Protein AF-A0A0L7QML8-F1 (afdb_monomer_lite)

Sequence (479 aa):
MQCLLLILCIVRMIVTSKIADDEQVKGLVRDWAPLVWLAPGELFLPLGVPEFLDNMHSNDDYLSTRVDVEVLLGNRSSFLYGRKPAGTVPVYAVIKNCAFSDASTDAINFKNIRDGRKSQRKGDETVIGSKNAVQIDDLASSSMILTNDLPGKIRNGDIKQSVEKPGDFEKKKKKGNRSRKLHFHVTYWMFYPFSEGKAVCVLDLGFFGSWPIPTVGGMCFGMLKEYGNHVGDWEHMSLYFKDANYPSAMYVSAHDAGAFYRYDMRSGTFIYESQETRNGIFQKPIFPERVFTAGGSHPILFSARGSHGLWTAPGKHKFVRLPRLYDESGFGTAWPTWKKMELLLKEDNNILPSWMTFRGKWGNPKSNCHPLARLGFNICEFVDGPTEVVENAKKGNFAQDDEKLGCFVSCMLKKIGIMNQDGSVNEEVTRAKAPSDIPKDQVETIINKCKTATGANDCKKAANIASCFMKNKTFSVLE

InterPro domains:
  IPR006170 Pheromone/general odorant binding protein [PF01395] (386-472)
  IPR006170 Pheromone/general odorant binding protein [SM00708] (376-473)
  IPR036728 Pheromone/general odorant binding protein superfamily [G3DSA:1.10.238.20] (383-478)
  IPR036728 Pheromone/general odorant binding protein superfamily [SSF47565] (386-473)

Structure (mmCIF, N/CA/C/O backbone):
data_AF-A0A0L7QML8-F1
#
_entry.id   AF-A0A0L7QML8-F1
#
loop_
_atom_site.group_PDB
_atom_site.id
_atom_site.type_symbol
_atom_site.label_atom_id
_atom_site.label_alt_id
_atom_site.label_comp_id
_atom_site.label_asym_id
_atom_site.label_entity_id
_atom_site.label_seq_id
_atom_site.pdbx_PDB_ins_code
_atom_site.Cartn_x
_atom_site.Cartn_y
_atom_site.Cartn_z
_atom_site.occupancy
_atom_site.B_iso_or_equiv
_atom_site.auth_seq_id
_atom_site.auth_comp_id
_atom_site.auth_asym_id
_atom_site.auth_atom_id
_atom_site.pdbx_PDB_model_num
ATOM 1 N N . MET A 1 1 ? -2.700 13.069 55.117 1.00 64.31 1 MET A N 1
ATOM 2 C CA . MET A 1 1 ? -2.413 11.736 54.527 1.00 64.31 1 MET A CA 1
ATOM 3 C C . MET A 1 1 ? -3.551 11.197 53.656 1.00 64.31 1 MET A C 1
ATOM 5 O O . MET A 1 1 ? -3.295 10.987 52.480 1.00 64.31 1 MET A O 1
ATOM 9 N N . GLN A 1 2 ? -4.782 10.998 54.156 1.00 71.31 2 GLN A N 1
ATOM 10 C CA . GLN A 1 2 ? -5.867 10.328 53.398 1.00 71.31 2 GLN A CA 1
ATOM 11 C C . GLN A 1 2 ? -6.122 10.855 51.972 1.00 71.31 2 GLN A C 1
ATOM 13 O O . GLN A 1 2 ? -6.264 10.042 51.066 1.00 71.31 2 GLN A O 1
ATOM 18 N N . CYS A 1 3 ? -6.116 12.173 51.734 1.00 70.88 3 CYS A N 1
ATOM 19 C CA . CYS A 1 3 ? -6.328 12.711 50.381 1.00 70.88 3 CYS A CA 1
ATOM 20 C C . CYS A 1 3 ? -5.230 12.272 49.384 1.00 70.88 3 CYS A C 1
ATOM 22 O O . CYS A 1 3 ? -5.531 11.885 48.259 1.00 70.88 3 CYS A O 1
ATOM 24 N N . LEU A 1 4 ? -3.965 12.215 49.825 1.00 76.50 4 LEU A N 1
ATOM 25 C CA . LEU A 1 4 ? -2.838 11.737 49.011 1.00 76.50 4 LEU A CA 1
ATOM 26 C C . LEU A 1 4 ? -2.981 10.245 48.663 1.00 76.50 4 LEU A C 1
ATOM 28 O O . LEU A 1 4 ? -2.734 9.851 47.527 1.00 76.50 4 LEU A O 1
ATOM 32 N N . LEU A 1 5 ? -3.433 9.427 49.621 1.00 78.50 5 LEU A N 1
ATOM 33 C CA . LEU A 1 5 ? -3.745 8.010 49.393 1.00 78.50 5 LEU A CA 1
ATOM 34 C C . LEU A 1 5 ? -4.902 7.839 48.397 1.00 78.50 5 LEU A C 1
ATOM 36 O O . LEU A 1 5 ? -4.826 6.980 47.523 1.00 78.50 5 LEU A O 1
ATOM 40 N N . LEU A 1 6 ? -5.940 8.677 48.484 1.00 80.81 6 LEU A N 1
ATOM 41 C CA . LEU A 1 6 ? -7.068 8.650 47.551 1.00 80.81 6 LEU A CA 1
ATOM 42 C C . LEU A 1 6 ? -6.619 8.982 46.118 1.00 80.81 6 LEU A C 1
ATOM 44 O O . LEU A 1 6 ? -6.952 8.251 45.188 1.00 80.81 6 LEU A O 1
ATOM 48 N N . ILE A 1 7 ? -5.808 10.034 45.954 1.00 82.12 7 ILE A N 1
ATOM 49 C CA . ILE A 1 7 ? -5.224 10.436 44.665 1.00 82.12 7 ILE A CA 1
ATOM 50 C C . ILE A 1 7 ? -4.336 9.317 44.103 1.00 82.12 7 ILE A C 1
ATOM 52 O O . ILE A 1 7 ? -4.498 8.942 42.944 1.00 82.12 7 ILE A O 1
ATOM 56 N N . LEU A 1 8 ? -3.457 8.720 44.918 1.00 79.31 8 LEU A N 1
ATOM 57 C CA . LEU A 1 8 ? -2.614 7.589 44.507 1.00 79.31 8 LEU A CA 1
ATOM 58 C C . LEU A 1 8 ? -3.437 6.378 44.042 1.00 79.31 8 LEU A C 1
ATOM 60 O O . LEU A 1 8 ? -3.076 5.742 43.051 1.00 79.31 8 LEU A O 1
ATOM 64 N N . CYS A 1 9 ? -4.551 6.069 44.710 1.00 79.38 9 CYS A N 1
ATOM 65 C CA . CYS A 1 9 ? -5.467 5.011 44.283 1.00 79.38 9 CYS A CA 1
ATOM 66 C C . CYS A 1 9 ? -6.168 5.349 42.958 1.00 79.38 9 CYS A C 1
ATOM 68 O O . CYS A 1 9 ? -6.209 4.500 42.070 1.00 79.38 9 CYS A O 1
ATOM 70 N N . ILE A 1 10 ? -6.665 6.579 42.787 1.00 79.69 10 ILE A N 1
ATOM 71 C CA . ILE A 1 10 ? -7.320 7.029 41.546 1.00 79.69 10 ILE A CA 1
ATOM 72 C C . ILE A 1 10 ? -6.335 6.993 40.369 1.00 79.69 10 ILE A C 1
ATOM 74 O O . ILE A 1 10 ? -6.649 6.412 39.331 1.00 79.69 10 ILE A O 1
ATOM 78 N N . VAL A 1 11 ? -5.121 7.526 40.542 1.00 76.88 11 VAL A N 1
ATOM 79 C CA . VAL A 1 11 ? -4.059 7.489 39.522 1.00 76.88 11 VAL A CA 1
ATOM 80 C C . VAL A 1 11 ? -3.695 6.047 39.170 1.00 76.88 11 VAL A C 1
ATOM 82 O O . VAL A 1 11 ? -3.644 5.715 37.987 1.00 76.88 11 VAL A O 1
ATOM 85 N N . ARG A 1 12 ? -3.521 5.158 40.161 1.00 75.00 12 ARG A N 1
ATOM 86 C CA . ARG A 1 12 ? -3.285 3.727 39.905 1.00 75.00 12 ARG A CA 1
ATOM 87 C C . ARG A 1 12 ? -4.417 3.094 39.097 1.00 75.00 12 ARG A C 1
ATOM 89 O O . ARG A 1 12 ? -4.122 2.416 38.119 1.00 75.00 12 ARG A O 1
ATOM 96 N N . MET A 1 13 ? -5.682 3.345 39.446 1.00 69.31 13 MET A N 1
ATOM 97 C CA . MET A 1 13 ? -6.819 2.800 38.695 1.00 69.31 13 MET A CA 1
ATOM 98 C C . MET A 1 13 ? -6.857 3.309 37.248 1.00 69.31 13 MET A C 1
ATOM 100 O O . MET A 1 13 ? -6.997 2.495 36.334 1.00 69.31 13 MET A O 1
ATOM 104 N N . ILE A 1 14 ? -6.652 4.612 37.023 1.00 71.62 14 ILE A N 1
ATOM 105 C CA . ILE A 1 14 ? -6.600 5.212 35.678 1.00 71.62 14 ILE A CA 1
ATOM 106 C C . ILE A 1 14 ? -5.466 4.590 34.850 1.00 71.62 14 ILE A C 1
ATOM 108 O O . ILE A 1 14 ? -5.710 4.144 33.728 1.00 71.62 14 ILE A O 1
ATOM 112 N N . VAL A 1 15 ? -4.260 4.475 35.417 1.00 70.25 15 VAL A N 1
ATOM 113 C CA . VAL A 1 15 ? -3.106 3.845 34.754 1.00 70.25 15 VAL A CA 1
ATOM 114 C C . VAL A 1 15 ? -3.398 2.381 34.415 1.00 70.25 15 VAL A C 1
ATOM 116 O O . VAL A 1 15 ? -3.215 1.984 33.267 1.00 70.25 15 VAL A O 1
ATOM 119 N N . THR A 1 16 ? -3.936 1.588 35.350 1.00 70.88 16 THR A N 1
ATOM 120 C CA . THR A 1 16 ? -4.292 0.184 35.066 1.00 70.88 16 THR A CA 1
ATOM 121 C C . THR A 1 16 ? -5.395 0.042 34.018 1.00 70.88 16 THR A C 1
ATOM 123 O O . THR A 1 16 ? -5.320 -0.872 33.203 1.00 70.88 16 THR A O 1
ATOM 126 N N . SER A 1 17 ? -6.382 0.950 33.977 1.00 71.62 17 SER A N 1
ATOM 127 C CA . SER A 1 17 ? -7.402 0.928 32.919 1.00 71.62 17 SER A CA 1
ATOM 128 C C . SER A 1 17 ? -6.822 1.271 31.551 1.00 71.62 17 SER A C 1
ATOM 130 O O . SER A 1 17 ? -7.143 0.582 30.591 1.00 71.62 17 SER A O 1
ATOM 132 N N . LYS A 1 18 ? -5.911 2.252 31.458 1.00 71.31 18 LYS A N 1
ATOM 133 C CA . LYS A 1 18 ? -5.283 2.594 30.177 1.00 71.31 18 LYS A CA 1
ATOM 134 C C . LYS A 1 18 ? -4.410 1.448 29.660 1.00 71.31 18 LYS A C 1
ATOM 136 O O . LYS A 1 18 ? -4.504 1.109 28.492 1.00 71.31 18 LYS A O 1
ATOM 141 N N . ILE A 1 19 ? -3.627 0.805 30.530 1.00 74.00 19 ILE A N 1
ATOM 142 C CA . ILE A 1 19 ? -2.815 -0.368 30.160 1.00 74.00 19 ILE A CA 1
ATOM 143 C C . ILE A 1 19 ? -3.706 -1.514 29.645 1.00 74.00 19 ILE A C 1
ATOM 145 O O . ILE A 1 19 ? -3.361 -2.154 28.656 1.00 74.00 19 ILE A O 1
ATOM 149 N N . ALA A 1 20 ? -4.864 -1.751 30.272 1.00 75.00 20 ALA A N 1
ATOM 150 C CA . ALA A 1 20 ? -5.817 -2.762 29.813 1.00 75.00 20 ALA A CA 1
ATOM 151 C C . ALA A 1 20 ? -6.469 -2.400 28.462 1.00 75.00 20 ALA A C 1
ATOM 153 O O . ALA A 1 20 ? -6.547 -3.262 27.586 1.00 75.00 20 ALA A O 1
ATOM 154 N N . ASP A 1 21 ? -6.884 -1.140 28.275 1.00 78.19 21 ASP A N 1
ATOM 155 C CA . ASP A 1 21 ? -7.399 -0.629 26.996 1.00 78.19 21 ASP A CA 1
ATOM 156 C C . ASP A 1 21 ? -6.328 -0.776 25.884 1.00 78.19 21 ASP A C 1
ATOM 158 O O . ASP A 1 21 ? -6.616 -1.296 24.805 1.00 78.19 21 ASP A O 1
ATOM 162 N N . ASP A 1 22 ? -5.078 -0.379 26.162 1.00 81.31 22 ASP A N 1
ATOM 163 C CA . ASP A 1 22 ? -3.948 -0.422 25.224 1.00 81.31 22 ASP A CA 1
ATOM 164 C C . ASP A 1 22 ? -3.598 -1.869 24.812 1.00 81.31 22 ASP A C 1
ATOM 166 O O . ASP A 1 22 ? -3.401 -2.134 23.625 1.00 81.31 22 ASP A O 1
ATOM 170 N N . GLU A 1 23 ? -3.546 -2.832 25.744 1.00 86.25 23 GLU A N 1
ATOM 171 C CA . GLU A 1 23 ? -3.322 -4.247 25.394 1.00 86.25 23 GLU A CA 1
ATOM 172 C C . GLU A 1 23 ? -4.511 -4.869 24.644 1.00 86.25 23 GLU A C 1
ATOM 174 O O . GLU A 1 23 ? -4.294 -5.654 23.719 1.00 86.25 23 GLU A O 1
ATOM 179 N N . GLN A 1 24 ? -5.759 -4.482 24.947 1.00 89.25 24 GLN A N 1
ATOM 180 C CA . GLN A 1 24 ? -6.920 -4.933 24.168 1.00 89.25 24 GLN A CA 1
ATOM 181 C C . GLN A 1 24 ? -6.848 -4.429 22.716 1.00 89.25 24 GLN A C 1
ATOM 183 O O . GLN A 1 24 ? -7.099 -5.201 21.790 1.00 89.25 24 GLN A O 1
ATOM 188 N N . VAL A 1 25 ? -6.436 -3.175 22.488 1.00 89.88 25 VAL A N 1
ATOM 189 C CA . VAL A 1 25 ? -6.202 -2.637 21.134 1.00 89.88 25 VAL A CA 1
ATOM 190 C C . VAL A 1 25 ? -5.073 -3.395 20.422 1.00 89.88 25 VAL A C 1
ATOM 192 O O . VAL A 1 25 ? -5.244 -3.802 19.273 1.00 89.88 25 VAL A O 1
ATOM 195 N N . LYS A 1 26 ? -3.944 -3.664 21.096 1.00 91.69 26 LYS A N 1
ATOM 196 C CA . LYS A 1 26 ? -2.826 -4.453 20.532 1.00 91.69 26 LYS A CA 1
ATOM 197 C C . LYS A 1 26 ? -3.194 -5.916 20.244 1.00 91.69 26 LYS A C 1
ATOM 199 O O . LYS A 1 26 ? -2.552 -6.533 19.394 1.00 91.69 26 LYS A O 1
ATOM 204 N N . GLY A 1 27 ? -4.174 -6.479 20.952 1.00 93.75 27 GLY A N 1
ATOM 205 C CA . GLY A 1 27 ? -4.780 -7.777 20.641 1.00 93.75 27 GLY A CA 1
ATOM 206 C C . GLY A 1 27 ? -5.569 -7.705 19.336 1.00 93.75 27 GLY A C 1
ATOM 207 O O . GLY A 1 27 ? -5.174 -8.312 18.344 1.00 93.75 27 GLY A O 1
ATOM 208 N N . LEU A 1 28 ? -6.588 -6.839 19.293 1.00 95.00 28 LEU A N 1
ATOM 209 C CA . LEU A 1 28 ? -7.460 -6.655 18.124 1.00 95.00 28 LEU A CA 1
ATOM 210 C C . LEU A 1 28 ? -6.689 -6.342 16.830 1.00 95.00 28 LEU A C 1
ATOM 212 O O . LEU A 1 28 ? -7.063 -6.824 15.766 1.00 95.00 28 LEU A O 1
ATOM 216 N N . VAL A 1 29 ? -5.597 -5.577 16.908 1.00 95.44 29 VAL A N 1
ATOM 217 C CA . VAL A 1 29 ? -4.724 -5.265 15.758 1.00 95.44 29 VAL A CA 1
ATOM 218 C C . VAL A 1 29 ? -3.959 -6.489 15.228 1.00 95.44 29 VAL A C 1
ATOM 220 O O . VAL A 1 29 ? -3.653 -6.555 14.041 1.00 95.44 29 VAL A O 1
ATOM 223 N N . ARG A 1 30 ? -3.662 -7.489 16.064 1.00 96.06 30 ARG A N 1
ATOM 224 C CA . ARG A 1 30 ? -3.067 -8.756 15.603 1.00 96.06 30 ARG A CA 1
ATOM 225 C C . ARG A 1 30 ? -4.140 -9.721 15.103 1.00 96.06 30 ARG A C 1
ATOM 227 O O . ARG A 1 30 ? -3.972 -10.309 14.037 1.00 96.06 30 ARG A O 1
ATOM 234 N N . ASP A 1 31 ? -5.250 -9.822 15.828 1.00 96.25 31 ASP A N 1
ATOM 235 C CA . ASP A 1 31 ? -6.363 -10.729 15.517 1.00 96.25 31 ASP A CA 1
ATOM 236 C C . ASP A 1 31 ? -7.053 -10.382 14.185 1.00 96.25 31 ASP A C 1
ATOM 238 O O . ASP A 1 31 ? -7.545 -11.272 13.496 1.00 96.25 31 ASP A O 1
ATOM 242 N N . TRP A 1 32 ? -7.053 -9.101 13.796 1.00 97.56 32 TRP A N 1
ATOM 243 C CA . TRP A 1 32 ? -7.644 -8.596 12.547 1.00 97.56 32 TRP A CA 1
ATOM 244 C C . TRP A 1 32 ? -6.620 -8.196 11.475 1.00 97.56 32 TRP A C 1
ATOM 246 O O . TRP A 1 32 ? -6.965 -7.539 10.490 1.00 97.56 32 TRP A O 1
ATOM 256 N N . ALA A 1 33 ? -5.354 -8.578 11.639 1.00 97.88 33 ALA A N 1
ATOM 257 C CA . ALA A 1 33 ? -4.325 -8.336 10.634 1.00 97.88 33 ALA A CA 1
ATOM 258 C C . ALA A 1 33 ? -4.656 -9.068 9.313 1.00 97.88 33 ALA A C 1
ATOM 260 O O . ALA A 1 33 ? -5.104 -10.217 9.369 1.00 97.88 33 ALA A O 1
ATOM 261 N N . PRO A 1 34 ? -4.431 -8.477 8.126 1.00 98.00 34 PRO A N 1
ATOM 262 C CA . PRO A 1 34 ? -4.781 -9.112 6.855 1.00 98.00 34 PRO A CA 1
ATOM 263 C C . PRO A 1 34 ? -3.951 -10.368 6.554 1.00 98.00 34 PRO A C 1
ATOM 265 O O . PRO A 1 34 ? -2.773 -10.466 6.906 1.00 98.00 34 PRO A O 1
ATOM 268 N N . LEU A 1 35 ? -4.552 -11.317 5.834 1.00 98.31 35 LEU A N 1
ATOM 269 C CA . LEU A 1 35 ? -3.831 -12.367 5.119 1.00 98.31 35 LEU A CA 1
ATOM 270 C C . LEU A 1 35 ? -3.620 -11.891 3.682 1.00 98.31 35 LEU A C 1
ATOM 272 O O . LEU A 1 35 ? -4.560 -11.892 2.889 1.00 98.31 35 LEU A O 1
ATOM 276 N N . VAL A 1 36 ? -2.394 -11.495 3.343 1.00 98.31 36 VAL A N 1
ATOM 277 C CA . VAL A 1 36 ? -2.052 -11.094 1.973 1.00 98.31 36 VAL A CA 1
ATOM 278 C C . VAL A 1 36 ? -1.530 -12.311 1.215 1.00 98.31 36 VAL A C 1
ATOM 280 O O . VAL A 1 36 ? -0.658 -13.023 1.706 1.00 98.31 36 VAL A O 1
ATOM 283 N N . TRP A 1 37 ? -2.032 -12.549 0.010 1.00 98.44 37 TRP A N 1
ATOM 284 C CA . TRP A 1 37 ? -1.422 -13.458 -0.955 1.00 98.44 37 TRP A CA 1
ATOM 285 C C . TRP A 1 37 ? -0.615 -12.649 -1.964 1.00 98.44 37 TRP A C 1
ATOM 287 O O . TRP A 1 37 ? -1.164 -11.788 -2.647 1.00 98.44 37 TRP A O 1
ATOM 297 N N . LEU A 1 38 ? 0.681 -12.928 -2.067 1.00 98.12 38 LEU A N 1
ATOM 298 C CA . LEU A 1 38 ? 1.501 -12.461 -3.184 1.00 98.12 38 LEU A CA 1
ATOM 299 C C . LEU A 1 38 ? 1.171 -13.306 -4.419 1.00 98.12 38 LEU A C 1
ATOM 301 O O . LEU A 1 38 ? 0.933 -14.511 -4.284 1.00 98.12 38 LEU A O 1
ATOM 305 N N . ALA A 1 39 ? 1.165 -12.698 -5.604 1.00 97.38 39 ALA A N 1
ATOM 306 C CA . ALA A 1 39 ? 0.755 -13.363 -6.836 1.00 97.38 39 ALA A CA 1
ATOM 307 C C . ALA A 1 39 ? 1.573 -14.643 -7.156 1.00 97.38 39 ALA A C 1
ATOM 309 O O . ALA A 1 39 ? 2.744 -14.764 -6.777 1.00 97.38 39 ALA A O 1
ATOM 310 N N . PRO A 1 40 ? 0.993 -15.624 -7.878 1.00 97.06 40 PRO A N 1
ATOM 311 C CA . PRO A 1 40 ? 1.739 -16.779 -8.369 1.00 97.06 40 PRO A CA 1
ATOM 312 C C . PRO A 1 40 ? 2.882 -16.342 -9.295 1.00 97.06 40 PRO A C 1
ATOM 314 O O . PRO A 1 40 ? 2.654 -15.657 -10.293 1.00 97.06 40 PRO A O 1
ATOM 317 N N . GLY A 1 41 ? 4.107 -16.754 -8.961 1.00 94.94 41 GLY A N 1
ATOM 318 C CA . GLY A 1 41 ? 5.312 -16.370 -9.700 1.00 94.94 41 GLY A CA 1
ATOM 319 C C . GLY A 1 41 ? 5.854 -14.973 -9.379 1.00 94.94 41 GLY A C 1
ATOM 320 O O . GLY A 1 41 ? 6.692 -14.494 -10.136 1.00 94.94 41 GLY A O 1
ATOM 321 N N . GLU A 1 42 ? 5.406 -14.327 -8.295 1.00 96.19 42 GLU A N 1
ATOM 322 C CA . GLU A 1 42 ? 5.991 -13.062 -7.832 1.00 96.19 42 GLU A CA 1
ATOM 323 C C . GLU A 1 42 ? 7.504 -13.188 -7.584 1.00 96.19 42 GLU A C 1
ATOM 325 O O . GLU A 1 42 ? 7.959 -14.153 -6.961 1.00 96.19 42 GLU A O 1
ATOM 330 N N . LEU A 1 43 ? 8.269 -12.207 -8.073 1.00 95.75 43 LEU A N 1
ATOM 331 C CA . LEU A 1 43 ? 9.729 -12.163 -7.969 1.00 95.75 43 LEU A CA 1
ATOM 332 C C . LEU A 1 43 ? 10.197 -11.170 -6.904 1.00 95.75 43 LEU A C 1
ATOM 334 O O . LEU A 1 43 ? 11.140 -11.470 -6.173 1.00 95.75 43 LEU A O 1
ATOM 338 N N . PHE A 1 44 ? 9.547 -10.013 -6.811 1.00 97.00 44 PHE A N 1
ATOM 339 C CA . PHE A 1 44 ? 9.913 -8.911 -5.934 1.00 97.00 44 PHE A CA 1
ATOM 340 C C . PHE A 1 44 ? 9.101 -9.024 -4.646 1.00 97.00 44 PHE A C 1
ATOM 342 O O . PHE A 1 44 ? 7.977 -8.546 -4.514 1.00 97.00 44 PHE A O 1
ATOM 349 N N . LEU A 1 45 ? 9.649 -9.773 -3.694 1.00 97.75 45 LEU A N 1
ATOM 350 C CA . LEU A 1 45 ? 8.993 -10.043 -2.420 1.00 97.75 45 LEU A CA 1
ATOM 351 C C . LEU A 1 45 ? 9.130 -8.820 -1.485 1.00 97.75 45 LEU A C 1
ATOM 353 O O . LEU A 1 45 ? 10.024 -7.996 -1.675 1.00 97.75 45 LEU A O 1
ATOM 357 N N . PRO A 1 46 ? 8.281 -8.672 -0.455 1.00 97.88 46 PRO A N 1
ATOM 358 C CA . PRO A 1 46 ? 8.384 -7.552 0.479 1.00 97.88 46 PRO A CA 1
ATOM 359 C C . PRO A 1 46 ? 9.632 -7.655 1.376 1.00 97.88 46 PRO A C 1
ATOM 361 O O . PRO A 1 46 ? 10.289 -8.702 1.459 1.00 97.88 46 PRO A O 1
ATOM 364 N N . LEU A 1 47 ? 9.952 -6.567 2.083 1.00 96.62 47 LEU A N 1
ATOM 365 C CA . LEU A 1 47 ? 11.124 -6.463 2.964 1.00 96.62 47 LEU A CA 1
ATOM 366 C C . LEU A 1 47 ? 10.839 -5.598 4.199 1.00 96.62 47 LEU A C 1
ATOM 368 O O . LEU A 1 47 ? 9.897 -4.811 4.222 1.00 96.62 47 LEU A O 1
ATOM 372 N N . GLY A 1 48 ? 11.668 -5.730 5.238 1.00 91.81 48 GLY A N 1
ATOM 373 C CA . GLY A 1 48 ? 11.682 -4.760 6.331 1.00 91.81 48 GLY A CA 1
ATOM 374 C C . GLY A 1 48 ? 12.339 -3.452 5.887 1.00 91.81 48 GLY A C 1
ATOM 375 O O . GLY A 1 48 ? 13.414 -3.468 5.290 1.00 91.81 48 GLY A O 1
ATOM 376 N N . VAL A 1 49 ? 11.732 -2.315 6.225 1.00 88.75 49 VAL A N 1
ATOM 377 C CA . VAL A 1 49 ? 12.259 -0.986 5.878 1.00 88.75 49 VAL A CA 1
ATOM 378 C C . VAL A 1 49 ? 13.681 -0.735 6.408 1.00 88.75 49 VAL A C 1
ATOM 380 O O . VAL A 1 49 ? 14.462 -0.160 5.659 1.00 88.75 49 VAL A O 1
ATOM 383 N N . PRO A 1 50 ? 14.090 -1.174 7.619 1.00 87.12 50 PRO A N 1
ATOM 384 C CA . PRO A 1 50 ? 15.484 -1.032 8.050 1.00 87.12 50 PRO A CA 1
ATOM 385 C C . PRO A 1 50 ? 16.487 -1.729 7.110 1.00 87.12 50 PRO A C 1
ATOM 387 O O . PRO A 1 50 ? 17.422 -1.087 6.647 1.00 87.12 50 PRO A O 1
ATOM 390 N N . GLU A 1 51 ? 16.228 -2.991 6.739 1.00 91.19 51 GLU A N 1
ATOM 391 C CA . GLU A 1 51 ? 17.078 -3.786 5.829 1.00 91.19 51 GLU A CA 1
ATOM 392 C C . GLU A 1 51 ? 17.132 -3.180 4.412 1.00 91.19 51 GLU A C 1
ATOM 394 O O . GLU A 1 51 ? 18.153 -3.254 3.728 1.00 91.19 51 GLU A O 1
ATOM 399 N N . PHE A 1 52 ? 16.052 -2.525 3.977 1.00 92.12 52 PHE A N 1
ATOM 400 C CA . PHE A 1 52 ? 16.053 -1.693 2.774 1.00 92.12 52 PHE A CA 1
ATOM 401 C C . PHE A 1 52 ? 16.954 -0.461 2.944 1.00 92.12 52 PHE A C 1
ATOM 403 O O . PHE A 1 52 ? 17.872 -0.274 2.151 1.00 92.12 52 PHE A O 1
ATOM 410 N N . LEU A 1 53 ? 16.740 0.350 3.987 1.00 86.38 53 LEU A N 1
ATOM 411 C CA . LEU A 1 53 ? 17.442 1.622 4.208 1.00 86.38 53 LEU A CA 1
ATOM 412 C C . LEU A 1 53 ? 18.958 1.473 4.387 1.00 86.38 53 LEU A C 1
ATOM 414 O O . LEU A 1 53 ? 19.693 2.369 3.972 1.00 86.38 53 LEU A O 1
ATOM 418 N N . ASP A 1 54 ? 19.440 0.345 4.915 1.00 89.06 54 ASP A N 1
ATOM 419 C CA . ASP A 1 54 ? 20.873 0.023 4.948 1.00 89.06 54 ASP A CA 1
ATOM 420 C C . ASP A 1 54 ? 21.510 0.107 3.544 1.00 89.06 54 ASP A C 1
ATOM 422 O O . ASP A 1 54 ? 22.642 0.574 3.390 1.00 89.06 54 ASP A O 1
ATOM 426 N N . ASN A 1 55 ? 20.756 -0.252 2.499 1.00 90.69 55 ASN A N 1
ATOM 427 C CA . ASN A 1 55 ? 21.170 -0.239 1.094 1.00 90.69 55 ASN A CA 1
ATOM 428 C C . ASN A 1 55 ? 20.895 1.095 0.363 1.00 90.69 55 ASN A C 1
ATOM 430 O O . ASN A 1 55 ? 21.247 1.228 -0.814 1.00 90.69 55 ASN A O 1
ATOM 434 N N . MET A 1 56 ? 20.312 2.092 1.039 1.00 86.62 56 MET A N 1
ATOM 435 C CA . MET A 1 56 ? 19.942 3.392 0.460 1.00 86.62 56 MET A CA 1
ATOM 436 C C . MET A 1 56 ? 20.859 4.523 0.940 1.00 86.62 56 MET A C 1
ATOM 438 O O . MET A 1 56 ? 21.501 4.438 1.986 1.00 86.62 56 MET A O 1
ATOM 442 N N . HIS A 1 57 ? 20.896 5.623 0.193 1.00 81.50 57 HIS A N 1
ATOM 443 C CA . HIS A 1 57 ? 21.498 6.886 0.608 1.00 81.50 57 HIS A CA 1
ATOM 444 C C . HIS A 1 57 ? 20.555 8.054 0.290 1.00 81.50 57 HIS A C 1
ATOM 446 O O . HIS A 1 57 ? 19.739 7.974 -0.625 1.00 81.50 57 HIS A O 1
ATOM 452 N N . SER A 1 58 ? 20.649 9.134 1.067 1.00 75.12 58 SER A N 1
ATOM 45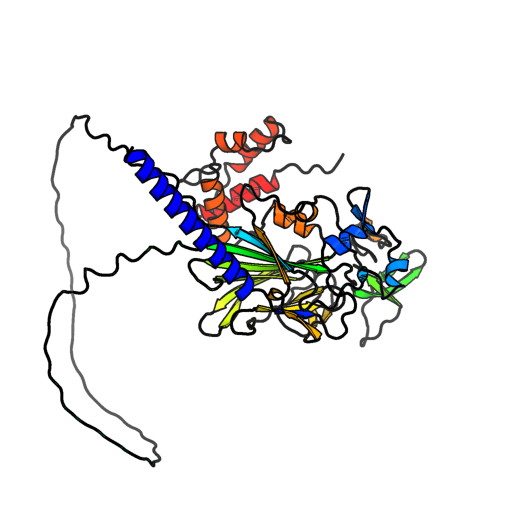3 C CA . SER A 1 58 ? 19.870 10.351 0.827 1.00 75.12 58 SER A CA 1
ATOM 454 C C . SER A 1 58 ? 20.647 11.276 -0.107 1.00 75.12 58 SER A C 1
ATOM 456 O O . SER A 1 58 ? 21.779 11.630 0.220 1.00 75.12 58 SER A O 1
ATOM 458 N N . ASN A 1 59 ? 20.047 11.684 -1.224 1.00 68.44 59 ASN A N 1
ATOM 459 C CA . ASN A 1 59 ? 20.599 12.686 -2.139 1.00 68.44 59 ASN A CA 1
ATOM 460 C C . ASN A 1 59 ? 19.468 13.434 -2.867 1.00 68.44 59 ASN A C 1
ATOM 462 O O . ASN A 1 59 ? 18.520 12.792 -3.307 1.00 68.44 59 ASN A O 1
ATOM 466 N N . ASP A 1 60 ? 19.564 14.761 -2.999 1.00 63.69 60 ASP A N 1
ATOM 467 C CA . ASP A 1 60 ? 18.611 15.617 -3.738 1.00 63.69 60 ASP A CA 1
ATOM 468 C C . ASP A 1 60 ? 17.115 15.353 -3.427 1.00 63.69 60 ASP A C 1
ATOM 470 O O . ASP A 1 60 ? 16.285 15.228 -4.325 1.00 63.69 60 ASP A O 1
ATOM 474 N N . ASP A 1 61 ? 16.773 15.229 -2.138 1.00 75.38 61 ASP A N 1
ATOM 475 C CA . ASP A 1 61 ? 15.460 14.808 -1.599 1.00 75.38 61 ASP A CA 1
ATOM 476 C C . ASP A 1 61 ? 14.995 13.369 -1.934 1.00 75.38 61 ASP A C 1
ATOM 478 O O . ASP A 1 61 ? 13.911 12.966 -1.505 1.00 75.38 61 ASP A O 1
ATOM 482 N N . TYR A 1 62 ? 15.798 12.543 -2.609 1.00 75.75 62 TYR A N 1
ATOM 483 C CA . TYR A 1 62 ? 15.528 11.117 -2.847 1.00 75.75 62 TYR A CA 1
ATOM 484 C C . TYR A 1 62 ? 16.249 10.204 -1.847 1.00 75.75 62 TYR A C 1
ATOM 486 O O . TYR A 1 62 ? 17.393 10.453 -1.460 1.00 75.75 62 TYR A O 1
ATOM 494 N N . LEU A 1 63 ? 15.621 9.076 -1.507 1.00 81.38 63 LEU A N 1
ATOM 495 C CA . LEU A 1 63 ? 16.298 7.896 -0.960 1.00 81.38 63 LEU A CA 1
ATOM 496 C C . LEU A 1 63 ? 16.697 6.973 -2.118 1.00 81.38 63 LEU A C 1
ATOM 498 O O . LEU A 1 63 ? 15.951 6.057 -2.459 1.00 81.38 63 LEU A O 1
ATOM 502 N N . SER A 1 64 ? 17.864 7.222 -2.714 1.00 86.44 64 SER A N 1
ATOM 503 C CA . SER A 1 64 ? 18.384 6.469 -3.867 1.00 86.44 64 SER A CA 1
ATOM 504 C C . SER A 1 64 ? 19.210 5.248 -3.445 1.00 86.44 64 SER A C 1
ATOM 506 O O . SER A 1 64 ? 19.840 5.231 -2.384 1.00 86.44 64 SER A O 1
ATOM 508 N N . THR A 1 65 ? 19.240 4.205 -4.272 1.00 91.50 65 THR A N 1
ATOM 509 C CA . THR A 1 65 ? 20.063 3.007 -4.039 1.00 91.50 65 THR A CA 1
ATOM 510 C C . THR A 1 65 ? 21.558 3.351 -3.983 1.00 91.50 65 THR A C 1
ATOM 512 O O . THR A 1 65 ? 22.041 4.191 -4.736 1.00 91.50 65 THR A O 1
ATOM 515 N N . ARG A 1 66 ? 22.333 2.712 -3.092 1.00 92.00 66 ARG A N 1
ATOM 516 C CA . ARG A 1 66 ? 23.810 2.870 -3.044 1.00 92.00 66 ARG A CA 1
ATOM 517 C C . ARG A 1 66 ? 24.539 2.254 -4.245 1.00 92.00 66 ARG A C 1
ATOM 519 O O . ARG A 1 66 ? 25.710 2.543 -4.464 1.00 92.00 66 ARG A O 1
ATOM 526 N N . VAL A 1 67 ? 23.863 1.361 -4.961 1.00 94.31 67 VAL A N 1
ATOM 527 C CA . VAL A 1 67 ? 24.340 0.660 -6.156 1.00 94.31 67 VAL A CA 1
ATOM 528 C C . VAL A 1 67 ? 23.325 0.909 -7.264 1.00 94.31 67 VAL A C 1
ATOM 530 O O . VAL A 1 67 ? 22.133 1.028 -6.987 1.00 94.31 67 VAL A O 1
ATOM 533 N N . ASP A 1 68 ? 23.803 0.990 -8.497 1.00 93.12 68 ASP A N 1
ATOM 534 C CA . ASP A 1 68 ? 22.996 1.075 -9.713 1.00 93.12 68 ASP A CA 1
ATOM 535 C C . ASP A 1 68 ? 21.843 0.041 -9.744 1.00 93.12 68 ASP A C 1
ATOM 537 O O . ASP A 1 68 ? 22.004 -1.100 -9.297 1.00 93.12 68 ASP A O 1
ATOM 541 N N . VAL A 1 69 ? 20.655 0.451 -10.208 1.00 92.88 69 VAL A N 1
ATOM 542 C CA . VAL A 1 69 ? 19.428 -0.360 -10.081 1.00 92.88 69 VAL A CA 1
ATOM 543 C C . VAL A 1 69 ? 19.468 -1.544 -11.040 1.00 92.88 69 VAL A C 1
ATOM 545 O O . VAL A 1 69 ? 19.132 -2.659 -10.650 1.00 92.88 69 VAL A O 1
ATOM 548 N N . GLU A 1 70 ? 19.954 -1.341 -12.255 1.00 92.06 70 GLU A N 1
ATOM 549 C CA . GLU A 1 70 ? 20.132 -2.360 -13.277 1.00 92.06 70 GLU A CA 1
ATOM 550 C C . GLU A 1 70 ? 21.159 -3.419 -12.830 1.00 92.06 70 GLU A C 1
ATOM 552 O O . GLU A 1 70 ? 20.922 -4.619 -12.998 1.00 92.06 70 GLU A O 1
ATOM 557 N N . VAL A 1 71 ? 22.236 -3.017 -12.140 1.00 95.81 71 VAL A N 1
ATOM 558 C CA . VAL A 1 71 ? 23.167 -3.948 -11.466 1.00 95.81 71 VAL A CA 1
ATOM 559 C C . VAL A 1 71 ? 22.486 -4.738 -10.336 1.00 95.81 71 VAL A C 1
ATOM 561 O O . VAL A 1 71 ? 22.736 -5.938 -10.183 1.00 95.81 71 VAL A O 1
ATOM 564 N N . LEU A 1 72 ? 21.611 -4.108 -9.544 1.00 96.44 72 LEU A N 1
ATOM 565 C CA . LEU A 1 72 ? 20.859 -4.791 -8.482 1.00 96.44 72 LEU A CA 1
ATOM 566 C C . LEU A 1 72 ? 19.804 -5.762 -9.040 1.00 96.44 72 LEU A C 1
ATOM 568 O O . LEU A 1 72 ? 19.632 -6.844 -8.478 1.00 96.44 72 LEU A O 1
ATOM 572 N N . LEU A 1 73 ? 19.137 -5.423 -10.145 1.00 94.62 73 LEU A N 1
ATOM 573 C CA . LEU A 1 73 ? 18.192 -6.294 -10.855 1.00 94.62 73 LEU A CA 1
ATOM 574 C C . LEU A 1 73 ? 18.908 -7.462 -11.552 1.00 94.62 73 LEU A C 1
ATOM 576 O O . LEU A 1 73 ? 18.415 -8.588 -11.541 1.00 94.62 73 LEU A O 1
ATOM 580 N N . GLY A 1 74 ? 20.123 -7.251 -12.068 1.00 95.81 74 GLY A N 1
ATOM 581 C CA . GLY A 1 74 ? 20.972 -8.333 -12.580 1.00 95.81 74 GLY A CA 1
ATOM 582 C C . GLY A 1 74 ? 21.344 -9.390 -11.526 1.00 95.81 74 GLY A C 1
ATOM 583 O O . GLY A 1 74 ? 21.676 -10.525 -11.873 1.00 95.81 74 GLY A O 1
ATOM 584 N N . ASN A 1 75 ? 21.255 -9.058 -10.233 1.00 96.19 75 ASN A N 1
ATOM 585 C CA . ASN A 1 75 ? 21.594 -9.940 -9.121 1.00 96.19 75 ASN A CA 1
ATOM 586 C C . ASN A 1 75 ? 20.347 -10.386 -8.334 1.00 96.19 75 ASN A C 1
ATOM 588 O O . ASN A 1 75 ? 19.879 -9.686 -7.439 1.00 96.19 75 ASN A O 1
ATOM 592 N N . ARG A 1 76 ? 19.875 -11.619 -8.570 1.00 94.50 76 ARG A N 1
ATOM 593 C CA . ARG A 1 76 ? 18.724 -12.221 -7.855 1.00 94.50 76 ARG A CA 1
ATOM 594 C C . ARG A 1 76 ? 18.899 -12.407 -6.337 1.00 94.50 76 ARG A C 1
ATOM 596 O O . ARG A 1 76 ? 17.938 -12.773 -5.668 1.00 94.50 76 ARG A O 1
ATOM 603 N N . SER A 1 77 ? 20.091 -12.156 -5.794 1.00 95.44 77 SER A N 1
ATOM 604 C CA . SER A 1 77 ? 20.359 -12.128 -4.348 1.00 95.44 77 SER A CA 1
ATOM 605 C C . SER A 1 77 ? 20.339 -10.711 -3.753 1.00 95.44 77 SER A C 1
ATOM 607 O O . SER A 1 77 ? 20.599 -10.557 -2.558 1.00 95.44 77 SER A O 1
ATOM 609 N N . SER A 1 78 ? 20.073 -9.674 -4.558 1.00 97.38 78 SER A N 1
ATOM 610 C CA . SER A 1 78 ? 19.975 -8.289 -4.090 1.00 97.38 78 SER A CA 1
ATOM 611 C C . SER A 1 78 ? 18.727 -8.056 -3.234 1.00 97.38 78 SER A C 1
ATOM 613 O O . SER A 1 78 ? 17.747 -8.803 -3.292 1.00 97.38 78 SER A O 1
ATOM 615 N N . PHE A 1 79 ? 18.746 -6.985 -2.438 1.00 96.75 79 PHE A N 1
ATOM 616 C CA . PHE A 1 79 ? 17.618 -6.619 -1.581 1.00 96.75 79 PHE A CA 1
ATOM 617 C C . PHE A 1 79 ? 16.351 -6.245 -2.371 1.00 96.75 79 PHE A C 1
ATOM 619 O O . PHE A 1 79 ? 15.269 -6.318 -1.798 1.00 96.75 79 PHE A O 1
ATOM 626 N N . LEU A 1 80 ? 16.454 -5.913 -3.669 1.00 97.06 80 LEU A N 1
ATOM 627 C CA . LEU A 1 80 ? 15.297 -5.595 -4.517 1.00 97.06 80 LEU A CA 1
ATOM 628 C C . LEU A 1 80 ? 14.307 -6.769 -4.623 1.00 97.06 80 LEU A C 1
ATOM 630 O O . LEU A 1 80 ? 13.101 -6.556 -4.667 1.00 97.06 80 LEU A O 1
ATOM 634 N N . TYR A 1 81 ? 14.805 -8.009 -4.584 1.00 97.56 81 TYR A N 1
ATOM 635 C CA . TYR A 1 81 ? 13.986 -9.228 -4.615 1.00 97.56 81 TYR A CA 1
ATOM 636 C C . TYR A 1 81 ? 13.356 -9.598 -3.255 1.00 97.56 81 TYR A C 1
ATOM 638 O O . TYR A 1 81 ? 12.564 -10.540 -3.173 1.00 97.56 81 TYR A O 1
ATOM 646 N N . GLY A 1 82 ? 13.686 -8.864 -2.186 1.00 96.88 82 GLY A N 1
ATOM 647 C CA . GLY A 1 82 ? 13.104 -9.009 -0.850 1.00 96.88 82 GLY A CA 1
ATOM 648 C C . GLY A 1 82 ? 13.280 -10.385 -0.200 1.00 96.88 82 GLY A C 1
ATOM 649 O O . GLY A 1 82 ? 14.291 -11.068 -0.387 1.00 96.88 82 GLY A O 1
ATOM 650 N N . ARG A 1 83 ? 12.308 -10.798 0.630 1.00 96.50 83 ARG A N 1
ATOM 651 C CA . ARG A 1 83 ? 12.328 -12.089 1.350 1.00 96.50 83 ARG A CA 1
ATOM 652 C C . ARG A 1 83 ? 10.958 -12.777 1.321 1.00 96.50 83 ARG A C 1
ATOM 654 O O . ARG A 1 83 ? 9.920 -12.134 1.443 1.00 96.50 83 ARG A O 1
ATOM 661 N N . LYS A 1 84 ? 10.939 -14.119 1.281 1.00 96.25 84 LYS A N 1
ATOM 662 C CA . LYS A 1 84 ? 9.720 -14.920 1.544 1.00 96.25 84 LYS A CA 1
ATOM 663 C C . LYS A 1 84 ? 9.156 -14.519 2.916 1.00 96.25 84 LYS A C 1
ATOM 665 O O . LYS A 1 84 ? 9.892 -14.706 3.882 1.00 96.25 84 LYS A O 1
ATOM 670 N N . PRO A 1 85 ? 7.914 -14.005 3.040 1.00 96.06 85 PRO A N 1
ATOM 671 C CA . PRO A 1 85 ? 7.567 -13.091 4.138 1.00 96.06 85 PRO A CA 1
ATOM 672 C C . PRO A 1 85 ? 7.012 -13.719 5.424 1.00 96.06 85 PRO A C 1
ATOM 674 O O . PRO A 1 85 ? 6.927 -13.049 6.455 1.00 96.06 85 PRO A O 1
ATOM 677 N N . ALA A 1 86 ? 6.595 -14.987 5.392 1.00 93.69 86 ALA A N 1
ATOM 678 C CA . ALA A 1 86 ? 5.830 -15.612 6.471 1.00 93.69 86 ALA A CA 1
ATOM 679 C C . ALA A 1 86 ? 6.637 -15.787 7.780 1.00 93.69 86 ALA A C 1
ATOM 681 O O . ALA A 1 86 ? 7.281 -16.811 7.992 1.00 93.69 86 ALA A O 1
ATOM 682 N N . GLY A 1 87 ? 6.540 -14.805 8.687 1.00 92.19 87 GLY A N 1
ATOM 683 C CA . GLY A 1 87 ? 7.257 -14.766 9.974 1.00 92.19 87 GLY A CA 1
ATOM 684 C C . GLY A 1 87 ? 8.632 -14.083 9.922 1.00 92.19 87 GLY A C 1
ATOM 685 O O . GLY A 1 87 ? 9.329 -14.019 10.930 1.00 92.19 87 GLY A O 1
ATOM 686 N N . THR A 1 88 ? 9.021 -13.555 8.764 1.00 95.62 88 THR A N 1
ATOM 687 C CA . THR A 1 88 ? 10.366 -13.029 8.462 1.00 95.62 88 THR A CA 1
ATOM 688 C C . THR A 1 88 ? 10.339 -11.546 8.096 1.00 95.62 88 THR A C 1
ATOM 690 O O . THR A 1 88 ? 11.214 -10.799 8.536 1.00 95.62 88 THR A O 1
ATOM 693 N N . VAL A 1 89 ? 9.309 -11.096 7.373 1.00 97.00 89 VAL A N 1
ATOM 694 C CA . VAL A 1 89 ? 9.118 -9.704 6.940 1.00 97.00 89 VAL A CA 1
ATOM 695 C C . VAL A 1 89 ? 8.026 -9.043 7.789 1.00 97.00 89 VAL A C 1
ATOM 697 O O . VAL A 1 89 ? 6.938 -9.616 7.908 1.00 97.00 89 VAL A O 1
ATOM 700 N N . PRO A 1 90 ? 8.298 -7.882 8.415 1.00 95.44 90 PRO A N 1
ATOM 701 C CA . PRO A 1 90 ? 7.315 -7.169 9.222 1.00 95.44 90 PRO A CA 1
ATOM 702 C C . PRO A 1 90 ? 6.244 -6.483 8.363 1.00 95.44 90 PRO A C 1
ATOM 704 O O . PRO A 1 90 ? 6.530 -5.982 7.279 1.00 95.44 90 PRO A O 1
ATOM 707 N N . VAL A 1 91 ? 5.026 -6.391 8.897 1.00 95.38 91 VAL A N 1
ATOM 708 C CA . VAL A 1 91 ? 4.028 -5.386 8.490 1.00 95.38 91 VAL A CA 1
ATOM 709 C C . VAL A 1 91 ? 3.959 -4.283 9.539 1.00 95.38 91 VAL A C 1
ATOM 711 O O . VAL A 1 91 ? 4.003 -4.560 10.740 1.00 95.38 91 VAL A O 1
ATOM 714 N N . TYR A 1 92 ? 3.828 -3.036 9.092 1.00 92.88 92 TYR A N 1
ATOM 715 C CA . TYR A 1 92 ? 3.830 -1.862 9.961 1.00 92.88 92 TYR A CA 1
ATOM 716 C C . TYR A 1 92 ? 2.394 -1.425 10.262 1.00 92.88 92 TYR A C 1
ATOM 718 O O . TYR A 1 92 ? 1.721 -0.842 9.413 1.00 92.88 92 TYR A O 1
ATOM 726 N N . ALA A 1 93 ? 1.908 -1.726 11.467 1.00 93.06 93 ALA A N 1
ATOM 727 C CA . ALA A 1 93 ? 0.545 -1.420 11.891 1.00 93.06 93 ALA A CA 1
ATOM 728 C C . ALA A 1 93 ? 0.503 -0.083 12.647 1.00 93.06 93 ALA A C 1
ATOM 730 O O . ALA A 1 93 ? 0.829 -0.008 13.834 1.00 93.06 93 ALA A O 1
ATOM 731 N N . VAL A 1 94 ? 0.101 0.984 11.956 1.00 87.81 94 VAL A N 1
ATOM 732 C CA . VAL A 1 94 ? -0.021 2.337 12.514 1.00 87.81 94 VAL A CA 1
ATOM 733 C C . VAL A 1 94 ? -1.352 2.472 13.237 1.00 87.81 94 VAL A C 1
ATOM 735 O O . VAL A 1 94 ? -2.406 2.499 12.603 1.00 87.81 94 VAL A O 1
ATOM 738 N N . ILE A 1 95 ? -1.303 2.585 14.563 1.00 85.75 95 ILE A N 1
ATOM 739 C CA . ILE A 1 95 ? -2.480 2.684 15.431 1.00 85.75 95 ILE A CA 1
ATOM 740 C C . ILE A 1 95 ? -2.741 4.156 15.764 1.00 85.75 95 ILE A C 1
ATOM 742 O O . ILE A 1 95 ? -1.864 4.868 16.262 1.00 85.75 95 ILE A O 1
ATOM 746 N N . LYS A 1 96 ? -3.976 4.603 15.521 1.00 81.81 96 LYS A N 1
ATOM 747 C CA . LYS A 1 96 ? -4.471 5.951 15.818 1.00 81.81 96 LYS A CA 1
ATOM 748 C C . LYS A 1 96 ? -5.734 5.855 16.672 1.00 81.81 96 LYS A C 1
ATOM 750 O O . LYS A 1 96 ? -6.815 5.545 16.169 1.00 81.81 96 LYS A O 1
ATOM 755 N N . ASN A 1 97 ? -5.602 6.159 17.959 1.00 76.44 97 ASN A N 1
ATOM 756 C CA . ASN A 1 97 ? -6.735 6.225 18.879 1.00 76.44 97 ASN A CA 1
ATOM 757 C C . ASN A 1 97 ? -7.684 7.374 18.488 1.00 76.44 97 ASN A C 1
ATOM 759 O O . ASN A 1 97 ? -7.253 8.479 18.156 1.00 76.44 97 ASN A O 1
ATOM 763 N N . CYS A 1 98 ? -8.992 7.112 18.518 1.00 66.12 98 CYS A N 1
ATOM 764 C CA . CYS A 1 98 ? -10.051 8.080 18.206 1.00 66.12 98 CYS A CA 1
ATOM 765 C C . CYS A 1 98 ? -10.879 8.479 19.443 1.00 66.12 98 CYS A C 1
ATOM 767 O O . CYS A 1 98 ? -11.732 9.362 19.349 1.00 66.12 98 CYS A O 1
ATOM 769 N N . ALA A 1 99 ? -10.631 7.845 20.592 1.00 58.06 99 ALA A N 1
ATOM 770 C CA . ALA A 1 99 ? -11.322 8.110 21.849 1.00 58.06 99 ALA A CA 1
ATOM 771 C C . ALA A 1 99 ? -11.146 9.560 22.356 1.00 58.06 99 ALA A C 1
ATOM 773 O O . ALA A 1 99 ? -10.208 10.285 22.003 1.00 58.06 99 ALA A O 1
ATOM 774 N N . PHE A 1 100 ? -12.074 9.991 23.211 1.00 42.72 100 PHE A N 1
ATOM 775 C CA . PHE A 1 100 ? -12.008 11.280 23.896 1.00 42.72 100 PHE A CA 1
ATOM 776 C C . PHE A 1 100 ? -11.248 11.171 25.223 1.00 42.72 100 PHE A C 1
ATOM 778 O O . PHE A 1 100 ? -11.428 10.225 25.992 1.00 42.72 100 PHE A O 1
ATOM 785 N N . SER A 1 101 ? -10.436 12.185 25.509 1.00 31.80 101 SER A N 1
ATOM 786 C CA . SER A 1 101 ? -10.098 12.570 26.872 1.00 31.80 101 SER A CA 1
ATOM 787 C C . SER A 1 101 ? -11.246 13.428 27.407 1.00 31.80 101 SER A C 1
ATOM 789 O O . SER A 1 101 ? -11.416 14.571 26.987 1.00 31.80 101 SER A O 1
ATOM 791 N N . ASP A 1 102 ? -12.048 12.871 28.316 1.00 31.03 102 ASP A N 1
ATOM 792 C CA . ASP A 1 102 ? -13.083 13.622 29.037 1.00 31.03 102 ASP A CA 1
ATOM 793 C C . ASP A 1 102 ? -12.406 14.576 30.037 1.00 31.03 102 ASP A C 1
ATOM 795 O O . ASP A 1 102 ? -12.194 14.251 31.206 1.00 31.03 102 ASP A O 1
ATOM 799 N N . ALA A 1 103 ? -11.998 15.748 29.549 1.00 28.06 103 ALA A N 1
ATOM 800 C CA . ALA A 1 103 ? -11.440 16.814 30.367 1.00 28.06 103 ALA A CA 1
ATOM 801 C C . ALA A 1 103 ? -12.567 17.516 31.142 1.00 28.06 103 ALA A C 1
ATOM 803 O O . ALA A 1 103 ? -13.429 18.150 30.539 1.00 28.06 103 ALA A O 1
ATOM 804 N N . SER A 1 104 ? -12.533 17.354 32.468 1.00 27.78 104 SER A N 1
ATOM 805 C CA . SER A 1 104 ? -13.418 17.933 33.491 1.00 27.78 104 SER A CA 1
ATOM 806 C C . SER A 1 104 ? -14.347 19.078 33.041 1.00 27.78 104 SER A C 1
ATOM 808 O O . SER A 1 104 ? -13.919 20.207 32.803 1.00 27.78 104 SER A O 1
ATOM 810 N N . THR A 1 105 ? -15.652 18.801 33.080 1.00 27.88 105 THR A N 1
ATOM 811 C CA . THR A 1 105 ? -16.680 19.788 33.438 1.00 27.88 105 THR A CA 1
ATOM 812 C C . THR A 1 105 ? -17.122 19.566 34.886 1.00 27.88 105 THR A C 1
ATOM 814 O O . THR A 1 105 ? -18.266 19.204 35.165 1.00 27.88 105 THR A O 1
ATOM 817 N N . ASP A 1 106 ? -16.201 19.779 35.831 1.00 29.70 106 ASP A N 1
ATOM 818 C CA . ASP A 1 106 ? -16.538 19.871 37.252 1.00 29.70 106 ASP A CA 1
ATOM 819 C C . ASP A 1 106 ? -17.560 20.996 37.469 1.00 29.70 106 ASP A C 1
ATOM 821 O O . ASP A 1 106 ? -17.328 22.169 37.164 1.00 29.70 106 ASP A O 1
ATOM 825 N N . ALA A 1 107 ? -18.732 20.625 37.981 1.00 29.22 107 ALA A N 1
ATOM 826 C CA . ALA A 1 107 ? -19.860 21.531 38.124 1.00 29.22 107 ALA A CA 1
ATOM 827 C C . ALA A 1 107 ? -19.648 22.502 39.300 1.00 29.22 107 ALA A C 1
ATOM 829 O O . ALA A 1 107 ? -20.059 22.224 40.430 1.00 29.22 107 ALA A O 1
ATOM 830 N N . ILE A 1 108 ? -19.047 23.667 39.030 1.00 29.12 108 ILE A N 1
ATOM 831 C CA . ILE A 1 108 ? -18.972 24.773 39.995 1.00 29.12 108 ILE A CA 1
ATOM 832 C C . ILE A 1 108 ? -20.388 25.323 40.233 1.00 29.12 108 ILE A C 1
ATOM 834 O O . ILE A 1 108 ? -20.915 26.162 39.505 1.00 29.12 108 ILE A O 1
ATOM 838 N N . ASN A 1 109 ? -21.016 24.793 41.278 1.00 30.17 109 ASN A N 1
ATOM 839 C CA . ASN A 1 109 ? -22.410 24.998 41.648 1.00 30.17 109 ASN A CA 1
ATOM 840 C C . ASN A 1 109 ? -22.633 26.350 42.355 1.00 30.17 109 A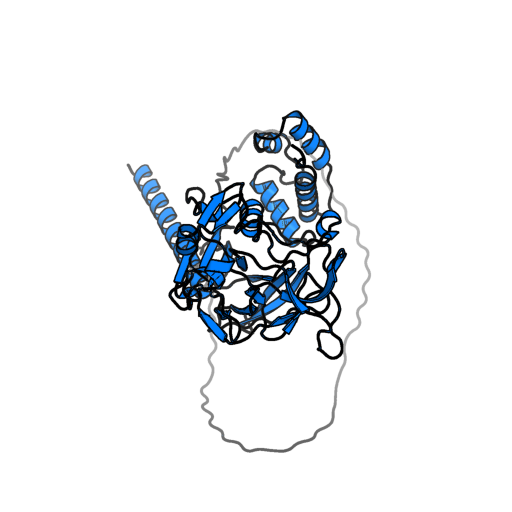SN A C 1
ATOM 842 O O . ASN A 1 109 ? -22.868 26.398 43.565 1.00 30.17 109 ASN A O 1
ATOM 846 N N . PHE A 1 110 ? -22.575 27.455 41.607 1.00 27.91 110 PHE A N 1
ATOM 847 C CA . PHE A 1 110 ? -22.978 28.769 42.118 1.00 27.91 110 PHE A CA 1
ATOM 848 C C . PHE A 1 110 ? -24.503 28.929 42.113 1.00 27.91 110 PHE A C 1
ATOM 850 O O . PHE A 1 110 ? -25.114 29.372 41.142 1.00 27.91 110 PHE A O 1
ATOM 857 N N . LYS A 1 111 ? -25.126 28.598 43.249 1.00 32.62 111 LYS A N 1
ATOM 858 C CA . LYS A 1 111 ? -26.467 29.090 43.585 1.00 32.62 111 LYS A CA 1
ATOM 859 C C . LYS A 1 111 ? -26.405 30.508 44.157 1.00 32.62 111 LYS A C 1
ATOM 861 O O . LYS A 1 111 ? -25.455 30.865 44.844 1.00 32.62 111 LYS A O 1
ATOM 866 N N . ASN A 1 112 ? -27.524 31.214 43.987 1.00 26.39 112 ASN A N 1
ATOM 867 C CA . ASN A 1 112 ? -27.887 32.501 44.587 1.00 26.39 112 ASN A CA 1
ATOM 868 C C . ASN A 1 112 ? -27.210 33.743 43.984 1.00 26.39 112 ASN A C 1
ATOM 870 O O . ASN A 1 112 ? -26.150 34.161 44.427 1.00 26.39 112 ASN A O 1
ATOM 874 N N . ILE A 1 113 ? -27.963 34.435 43.129 1.00 28.98 113 ILE A N 1
ATOM 875 C CA . ILE A 1 113 ? -28.376 35.823 43.383 1.00 28.98 113 ILE A CA 1
ATOM 876 C C . ILE A 1 113 ? -29.871 35.917 43.010 1.00 28.98 113 ILE A C 1
ATOM 878 O O . ILE A 1 113 ? -30.324 35.255 42.075 1.00 28.98 113 ILE A O 1
ATOM 882 N N . ARG A 1 114 ? -30.655 36.660 43.800 1.00 27.47 114 ARG A N 1
ATOM 883 C CA . ARG A 1 114 ? -32.036 37.080 43.475 1.00 27.47 114 ARG A CA 1
ATOM 884 C C . ARG A 1 114 ? -31.937 38.367 42.618 1.00 27.47 114 ARG A C 1
ATOM 886 O O . ARG A 1 114 ? -30.921 39.039 42.674 1.00 27.47 114 ARG A O 1
ATOM 893 N N . ASP A 1 115 ? -32.905 38.800 41.819 1.00 26.44 115 ASP A N 1
ATOM 894 C CA . ASP A 1 115 ? -34.307 38.943 42.200 1.00 26.44 115 ASP A CA 1
ATOM 895 C C . ASP A 1 115 ? -35.254 39.123 41.000 1.00 26.44 115 ASP A C 1
ATOM 897 O O . ASP A 1 115 ? -34.844 39.152 39.841 1.00 26.44 115 ASP A O 1
ATOM 901 N N . GLY A 1 116 ? -36.550 39.165 41.296 1.00 24.41 116 GLY A N 1
ATOM 902 C CA . GLY A 1 116 ? -37.598 38.879 40.327 1.00 24.41 116 GLY A CA 1
ATOM 903 C C . GLY A 1 116 ? -37.949 39.940 39.282 1.00 24.41 116 GLY A C 1
ATOM 904 O O . GLY A 1 116 ? -37.658 41.129 39.386 1.00 24.41 116 GLY A O 1
ATOM 905 N N . ARG A 1 117 ? -38.809 39.488 38.364 1.00 28.30 117 ARG A N 1
ATOM 906 C CA . ARG A 1 117 ? -40.079 40.168 38.068 1.00 28.30 117 ARG A CA 1
ATOM 907 C C . ARG A 1 117 ? -41.196 39.141 37.848 1.00 28.30 117 ARG A C 1
ATOM 909 O O . ARG A 1 117 ? -40.936 37.959 37.647 1.00 28.30 117 ARG A O 1
ATOM 916 N N . LYS A 1 118 ? -42.442 39.586 38.029 1.00 25.36 118 LYS A N 1
ATOM 917 C CA . LYS A 1 118 ? -43.649 38.748 38.148 1.00 25.36 118 LYS A CA 1
ATOM 918 C C . LYS A 1 118 ? -44.501 38.780 36.872 1.00 25.36 118 LYS A C 1
ATOM 920 O O . LYS A 1 118 ? -44.520 39.804 36.199 1.00 25.36 118 LYS A O 1
ATOM 925 N N . SER A 1 119 ? -45.391 37.785 36.773 1.00 25.83 119 SER A N 1
ATOM 926 C CA . SER A 1 119 ? -46.846 37.952 36.537 1.00 25.83 119 SER A CA 1
ATOM 927 C C . SER A 1 119 ? -47.423 37.390 35.232 1.00 25.83 119 SER A C 1
ATOM 929 O O . SER A 1 119 ? -46.797 37.440 34.185 1.00 25.83 119 SER A O 1
ATOM 931 N N . GLN A 1 120 ? -48.691 36.966 35.365 1.00 27.91 120 GLN A N 1
ATOM 932 C CA . GLN A 1 120 ? -49.691 36.616 34.344 1.00 27.91 120 GLN A CA 1
ATOM 933 C C . GLN A 1 120 ? -49.405 35.411 33.426 1.00 27.91 120 GLN A C 1
ATOM 935 O O . GLN A 1 120 ? -48.272 35.158 33.049 1.00 27.91 120 GLN A O 1
ATOM 940 N N . ARG A 1 121 ? -50.410 34.666 32.938 1.00 26.22 121 ARG A N 1
ATOM 941 C CA . ARG A 1 121 ? -51.755 34.189 33.400 1.00 26.22 121 ARG A CA 1
ATOM 942 C C . ARG A 1 121 ? -52.435 33.620 32.135 1.00 26.22 121 ARG A C 1
ATOM 944 O O . ARG A 1 121 ? -52.197 34.203 31.094 1.00 26.22 121 ARG A O 1
ATOM 951 N N . LYS A 1 122 ? -53.290 32.585 32.260 1.00 24.70 122 LYS A N 1
ATOM 952 C CA . LYS A 1 122 ? -54.353 32.114 31.315 1.00 24.70 122 LYS A CA 1
ATOM 953 C C . LYS A 1 122 ? -54.149 32.379 29.793 1.00 24.70 122 LYS A C 1
ATOM 955 O O . LYS A 1 122 ? -54.090 33.524 29.379 1.00 24.70 122 LYS A O 1
ATOM 960 N N . GLY A 1 123 ? -54.147 31.405 28.883 1.00 23.38 123 GLY A N 1
ATOM 961 C CA . GLY A 1 123 ? -54.777 30.078 28.918 1.00 23.38 123 GLY A CA 1
ATOM 962 C C . GLY A 1 123 ? -56.230 30.147 28.434 1.00 23.38 123 GLY A C 1
ATOM 963 O O . GLY A 1 123 ? -57.034 30.808 29.087 1.00 23.38 123 GLY A O 1
ATOM 964 N N . ASP A 1 124 ? -56.534 29.459 27.331 1.00 25.25 124 ASP A N 1
ATOM 965 C CA . ASP A 1 124 ? -57.890 29.259 26.801 1.00 25.25 124 ASP A CA 1
ATOM 966 C C . ASP A 1 124 ? -57.965 27.955 25.978 1.00 25.25 124 ASP A C 1
ATOM 968 O O . ASP A 1 124 ? -56.929 27.424 25.565 1.00 25.25 124 ASP A O 1
ATOM 972 N N . GLU A 1 125 ? -59.172 27.434 25.759 1.00 25.33 125 GLU A N 1
ATOM 973 C CA . GLU A 1 125 ? -59.441 26.206 24.990 1.00 25.33 125 GLU A CA 1
ATOM 974 C C . GLU A 1 125 ? -60.008 26.516 23.595 1.00 25.33 125 GLU A C 1
ATOM 976 O O . GLU A 1 125 ? -60.617 27.560 23.368 1.00 25.33 125 GLU A O 1
ATOM 981 N N . THR A 1 126 ? -59.928 25.564 22.659 1.00 25.27 126 THR A N 1
ATOM 982 C CA . THR A 1 126 ? -61.013 25.375 21.675 1.00 25.27 126 THR A CA 1
ATOM 983 C C . THR A 1 126 ? -60.992 23.966 21.086 1.00 25.27 126 THR A C 1
ATOM 985 O O . THR A 1 126 ? -59.931 23.414 20.803 1.00 25.27 126 THR A O 1
ATOM 988 N N . VAL A 1 127 ? -62.176 23.372 20.903 1.00 24.53 127 VAL A N 1
ATOM 989 C CA . VAL A 1 127 ? -62.354 21.977 20.468 1.00 24.53 127 VAL A CA 1
ATOM 990 C C . VAL A 1 127 ? -63.367 21.895 19.327 1.00 24.53 127 VAL A C 1
ATOM 992 O O . VAL A 1 127 ? -64.553 22.103 19.557 1.00 24.53 127 VAL A O 1
ATOM 995 N N . ILE A 1 128 ? -62.916 21.493 18.133 1.00 25.75 128 ILE A N 1
ATOM 996 C CA . ILE A 1 128 ? -63.724 20.800 17.111 1.00 25.75 128 ILE A CA 1
ATOM 997 C C . ILE A 1 128 ? -62.788 19.803 16.389 1.00 25.75 128 ILE A C 1
ATOM 999 O O . ILE A 1 128 ? -61.671 20.169 16.045 1.00 25.75 128 ILE A O 1
ATOM 1003 N N . GLY A 1 129 ? -63.131 18.538 16.121 1.00 23.58 129 GLY A N 1
ATOM 1004 C CA . GLY A 1 129 ? -64.325 17.797 16.542 1.00 23.58 129 GLY A CA 1
ATOM 1005 C C . GLY A 1 129 ? -65.088 17.128 15.397 1.00 23.58 129 GLY A C 1
ATOM 1006 O O . GLY A 1 129 ? -66.164 17.588 15.033 1.00 23.58 129 GLY A O 1
ATOM 1007 N N . SER A 1 130 ? -64.590 16.005 14.874 1.00 25.27 130 SER A N 1
ATOM 1008 C CA . SER A 1 130 ? -65.434 14.999 14.208 1.00 25.27 130 SER A CA 1
ATOM 1009 C C . SER A 1 130 ? -64.787 13.617 14.221 1.00 25.27 130 SER A C 1
ATOM 1011 O O . SER A 1 130 ? -63.574 13.477 14.083 1.00 25.27 130 SER A O 1
ATOM 1013 N N . LYS A 1 131 ? -65.627 12.599 14.409 1.00 26.17 131 LYS A N 1
ATOM 1014 C CA . LYS A 1 131 ? -65.302 11.174 14.286 1.00 26.17 131 LYS A CA 1
ATOM 1015 C C . LYS A 1 131 ? -65.898 10.661 12.975 1.00 26.17 131 LYS A C 1
ATOM 1017 O O . LYS A 1 131 ? -66.853 11.248 12.481 1.00 26.17 131 LYS A O 1
ATOM 1022 N N . ASN A 1 132 ? -65.460 9.491 12.528 1.00 25.41 132 ASN A N 1
ATOM 1023 C CA . ASN A 1 132 ? -66.403 8.402 12.267 1.00 25.41 132 ASN A CA 1
ATOM 1024 C C . ASN A 1 132 ? -65.686 7.055 12.379 1.00 25.41 132 ASN A C 1
ATOM 1026 O O . ASN A 1 132 ? -64.486 6.961 12.132 1.00 25.41 132 ASN A O 1
ATOM 1030 N N . ALA A 1 133 ? -66.425 6.034 12.804 1.00 24.84 133 ALA A N 1
ATOM 1031 C CA . ALA A 1 133 ? -65.952 4.665 12.940 1.00 24.84 133 ALA A CA 1
ATOM 1032 C C . ALA A 1 133 ? -67.099 3.709 12.596 1.00 24.84 133 ALA A C 1
ATOM 1034 O O . ALA A 1 133 ? -68.232 3.936 13.017 1.00 24.84 133 ALA A O 1
ATOM 1035 N N . VAL A 1 134 ? -66.785 2.650 11.853 1.00 22.31 134 VAL A N 1
ATOM 1036 C CA . VAL A 1 134 ? -67.637 1.477 11.605 1.00 22.31 134 VAL A CA 1
ATOM 1037 C C . VAL A 1 134 ? -66.729 0.244 11.720 1.00 22.31 134 VAL A C 1
ATOM 1039 O O . VAL A 1 134 ? -65.507 0.366 11.602 1.00 22.31 134 VAL A O 1
ATOM 1042 N N . GLN A 1 135 ? -67.298 -0.911 12.054 1.00 21.88 135 GLN A N 1
ATOM 1043 C CA . GLN A 1 135 ? -66.587 -2.070 12.597 1.00 21.88 135 GLN A CA 1
ATOM 1044 C C . GLN A 1 135 ? -67.281 -3.383 12.165 1.00 21.88 135 GLN A C 1
ATOM 1046 O O . GLN A 1 135 ? -68.430 -3.340 11.737 1.00 21.88 135 GLN A O 1
ATOM 1051 N N . ILE A 1 136 ? -66.601 -4.506 12.433 1.00 25.02 136 ILE A N 1
ATOM 1052 C CA . ILE A 1 136 ? -67.061 -5.914 12.510 1.00 25.02 136 ILE A CA 1
ATOM 1053 C C . ILE A 1 136 ? -67.304 -6.697 11.189 1.00 25.02 136 ILE A C 1
ATOM 1055 O O . ILE A 1 136 ? -67.641 -6.134 10.153 1.00 25.02 136 ILE A O 1
ATOM 1059 N N . ASP A 1 137 ? -67.103 -8.017 11.334 1.00 22.52 137 ASP A N 1
ATOM 1060 C CA . ASP A 1 137 ? -67.549 -9.199 10.568 1.00 22.52 137 ASP A CA 1
ATOM 1061 C C . ASP A 1 137 ? -66.882 -9.606 9.227 1.00 22.52 137 ASP A C 1
ATOM 1063 O O . ASP A 1 137 ? -66.431 -8.762 8.458 1.00 22.52 137 ASP A O 1
ATOM 1067 N N . ASP A 1 138 ? -66.885 -10.896 8.828 1.00 23.16 138 ASP A N 1
ATOM 1068 C CA . ASP A 1 138 ? -66.290 -12.103 9.471 1.00 23.16 138 ASP A CA 1
ATOM 1069 C C . ASP A 1 138 ? -66.115 -13.256 8.424 1.00 23.16 138 ASP A C 1
ATOM 1071 O O . ASP A 1 138 ? -66.614 -13.160 7.305 1.00 23.16 138 ASP A O 1
ATOM 1075 N N . LEU A 1 139 ? -65.483 -14.371 8.827 1.00 22.70 139 LEU A N 1
ATOM 1076 C CA . LEU A 1 139 ? -65.591 -15.763 8.316 1.00 22.70 139 LEU A CA 1
ATOM 1077 C C . LEU A 1 139 ? -65.097 -16.210 6.897 1.00 22.70 139 LEU A C 1
ATOM 1079 O O . LEU A 1 139 ? -65.662 -15.882 5.861 1.00 22.70 139 LEU A O 1
ATOM 1083 N N . ALA A 1 140 ? -64.214 -17.231 6.940 1.00 23.27 140 ALA A N 1
ATOM 1084 C CA . ALA A 1 140 ? -64.310 -18.561 6.274 1.00 23.27 140 ALA A CA 1
ATOM 1085 C C . ALA A 1 140 ? -63.700 -18.907 4.873 1.00 23.27 140 ALA A C 1
ATOM 1087 O O . ALA A 1 140 ? -63.993 -18.296 3.856 1.00 23.27 140 ALA A O 1
ATOM 1088 N N . SER A 1 141 ? -62.993 -20.062 4.871 1.00 23.80 141 SER A N 1
ATOM 1089 C CA . SER A 1 141 ? -62.741 -21.086 3.810 1.00 23.80 141 SER A CA 1
ATOM 1090 C C . SER A 1 141 ? -62.013 -20.711 2.492 1.00 23.80 141 SER A C 1
ATOM 1092 O O . SER A 1 141 ? -62.434 -19.809 1.788 1.00 23.80 141 SER A O 1
ATOM 1094 N N . SER A 1 142 ? -60.874 -21.325 2.099 1.00 24.09 142 SER A N 1
ATOM 1095 C CA . SER A 1 142 ? -60.525 -22.765 1.859 1.00 24.09 142 SER A CA 1
ATOM 1096 C C . SER A 1 142 ? -61.049 -23.292 0.502 1.00 24.09 142 SER A C 1
ATOM 1098 O O . SER A 1 142 ? -62.176 -22.974 0.145 1.00 24.09 142 SER A O 1
ATOM 1100 N N . SER A 1 143 ? -60.336 -24.076 -0.329 1.00 24.44 143 SER A N 1
ATOM 1101 C CA . SER A 1 143 ? -59.141 -24.956 -0.163 1.00 24.44 143 SER A CA 1
ATOM 1102 C C . SER A 1 143 ? -58.080 -24.687 -1.280 1.00 24.44 143 SER A C 1
ATOM 1104 O O . SER A 1 143 ? -58.164 -23.620 -1.877 1.00 24.44 143 SER A O 1
ATOM 1106 N N . MET A 1 144 ? -57.020 -25.446 -1.638 1.00 25.95 144 MET A N 1
ATOM 1107 C CA . MET A 1 144 ? -56.525 -26.852 -1.512 1.00 25.95 144 MET A CA 1
ATOM 1108 C C . MET A 1 144 ? -55.059 -26.862 -0.982 1.00 25.95 144 MET A C 1
ATOM 1110 O O . MET A 1 144 ? -54.483 -25.788 -0.850 1.00 25.95 144 MET A O 1
ATOM 1114 N N . ILE A 1 145 ? -54.362 -27.929 -0.546 1.00 24.58 145 ILE A N 1
ATOM 1115 C CA . ILE A 1 145 ? -54.275 -29.398 -0.790 1.00 24.58 145 ILE A CA 1
ATOM 1116 C C . ILE A 1 145 ? -53.411 -29.838 -1.995 1.00 24.58 145 ILE A C 1
ATOM 1118 O O . ILE A 1 145 ? -53.877 -29.876 -3.129 1.00 24.58 145 ILE A O 1
ATOM 1122 N N . LEU A 1 146 ? -52.199 -30.330 -1.693 1.00 25.88 146 LEU A N 1
ATOM 1123 C CA . LEU A 1 146 ? -51.615 -31.543 -2.290 1.00 25.88 146 LEU A CA 1
ATOM 1124 C C . LEU A 1 146 ? -50.600 -32.154 -1.297 1.00 25.88 146 LEU A C 1
ATOM 1126 O O . LEU A 1 146 ? -49.798 -31.430 -0.708 1.00 25.88 146 LEU A O 1
ATOM 1130 N N . THR A 1 147 ? -50.685 -33.462 -1.053 1.00 23.36 147 THR A N 1
ATOM 1131 C CA . THR A 1 147 ? -49.982 -34.205 0.015 1.00 23.36 147 THR A CA 1
ATOM 1132 C C . THR A 1 147 ? -48.917 -35.159 -0.530 1.00 23.36 147 THR A C 1
ATOM 1134 O O . THR A 1 147 ? -48.959 -35.507 -1.707 1.00 23.36 147 THR A O 1
ATOM 1137 N N . ASN A 1 148 ? -48.007 -35.625 0.337 1.00 27.11 148 ASN A N 1
ATOM 1138 C CA . ASN A 1 148 ? -47.543 -37.024 0.411 1.00 27.11 148 ASN A CA 1
ATOM 1139 C C . ASN A 1 148 ? -46.694 -37.250 1.684 1.00 27.11 148 ASN A C 1
ATOM 1141 O O . ASN A 1 148 ? -46.115 -36.306 2.222 1.00 27.11 148 ASN A O 1
ATOM 1145 N N . ASP A 1 149 ? -46.650 -38.492 2.178 1.00 26.05 149 ASP A N 1
ATOM 1146 C CA . ASP A 1 149 ? -46.479 -38.788 3.611 1.00 26.05 149 ASP A CA 1
ATOM 1147 C C . ASP A 1 149 ? -45.258 -39.649 4.004 1.00 26.05 149 ASP A C 1
ATOM 1149 O O . ASP A 1 149 ? -45.008 -40.676 3.383 1.00 26.05 149 ASP A O 1
ATOM 1153 N N . LEU A 1 150 ? -44.645 -39.282 5.149 1.00 23.95 150 LEU A N 1
ATOM 1154 C CA . LEU A 1 150 ? -44.044 -40.139 6.209 1.00 23.95 150 LEU A CA 1
ATOM 1155 C C . LEU A 1 150 ? -42.988 -41.225 5.829 1.00 23.95 150 LEU A C 1
ATOM 1157 O O . LEU A 1 150 ? -42.644 -41.397 4.665 1.00 23.95 150 LEU A O 1
ATOM 1161 N N . PRO A 1 151 ? -42.433 -42.001 6.799 1.00 33.53 151 PRO A N 1
ATOM 1162 C CA . PRO A 1 151 ? -42.326 -41.821 8.262 1.00 33.53 151 PRO A CA 1
ATOM 1163 C C . PRO A 1 151 ? -40.860 -41.551 8.711 1.00 33.53 151 PRO A C 1
ATOM 1165 O O . PRO A 1 151 ? -39.930 -41.645 7.923 1.00 33.53 151 PRO A O 1
ATOM 1168 N N . GLY A 1 152 ? -40.517 -41.242 9.968 1.00 24.50 152 GLY A N 1
ATOM 1169 C CA . GLY A 1 152 ? -41.315 -41.085 11.191 1.00 24.50 152 GLY A CA 1
ATOM 1170 C C . GLY A 1 152 ? -40.768 -41.923 12.363 1.00 24.50 152 GLY A C 1
ATOM 1171 O O . GLY A 1 152 ? -40.802 -43.151 12.309 1.00 24.50 152 GLY A O 1
ATOM 1172 N N . LYS A 1 153 ? -40.300 -41.288 13.454 1.00 26.77 153 LYS A N 1
ATOM 1173 C CA . LYS A 1 153 ? -40.088 -41.967 14.751 1.00 26.77 153 LYS A CA 1
ATOM 1174 C C . LYS A 1 153 ? -40.190 -41.000 15.937 1.00 26.77 153 LYS A C 1
ATOM 1176 O O . LYS A 1 153 ? -39.583 -39.937 15.931 1.00 26.77 153 LYS A O 1
ATOM 1181 N N . ILE A 1 154 ? -40.968 -41.392 16.946 1.00 24.12 154 ILE A N 1
ATOM 1182 C CA . ILE A 1 154 ? -41.371 -40.570 18.100 1.00 24.12 154 ILE A CA 1
ATOM 1183 C C . ILE A 1 154 ? -40.585 -40.980 19.354 1.00 24.12 154 ILE A C 1
ATOM 1185 O O . ILE A 1 154 ? -40.302 -42.165 19.546 1.00 24.12 154 ILE A O 1
ATOM 1189 N N . ARG A 1 155 ? -40.336 -40.025 20.262 1.00 22.81 155 ARG A N 1
ATOM 1190 C CA . ARG A 1 155 ? -40.256 -40.298 21.708 1.00 22.81 155 ARG A CA 1
ATOM 1191 C C . ARG A 1 155 ? -40.722 -39.083 22.523 1.00 22.81 155 ARG A C 1
ATOM 1193 O O . ARG A 1 155 ? -40.005 -38.092 22.609 1.00 22.81 155 ARG A O 1
ATOM 1200 N N . ASN A 1 156 ? -41.915 -39.183 23.112 1.00 22.16 156 ASN A N 1
ATOM 1201 C CA . ASN A 1 156 ? -42.437 -38.219 24.089 1.00 22.16 156 ASN A CA 1
ATOM 1202 C C . ASN A 1 156 ? -41.826 -38.441 25.483 1.00 22.16 156 ASN A C 1
ATOM 1204 O O . ASN A 1 156 ? -41.281 -39.509 25.773 1.00 22.16 156 ASN A O 1
ATOM 1208 N N . GLY A 1 157 ? -41.992 -37.443 26.354 1.00 25.27 157 GLY A N 1
ATOM 1209 C CA . GLY A 1 157 ? -41.636 -37.490 27.772 1.00 25.27 157 GLY A CA 1
ATOM 1210 C C . GLY A 1 157 ? -42.271 -36.328 28.541 1.00 25.27 157 GLY A C 1
ATOM 1211 O O . GLY A 1 157 ? -41.595 -35.351 28.847 1.00 25.27 157 GLY A O 1
ATOM 1212 N N . ASP A 1 158 ? -43.574 -36.417 28.809 1.00 24.66 158 ASP A N 1
ATOM 1213 C CA . ASP A 1 158 ? -44.367 -35.373 29.471 1.00 24.66 158 ASP A CA 1
ATOM 1214 C C . ASP A 1 158 ? -44.258 -35.405 31.009 1.00 24.66 158 ASP A C 1
ATOM 1216 O O . ASP A 1 158 ? -44.543 -36.434 31.618 1.00 24.66 158 ASP A O 1
ATOM 1220 N N . ILE A 1 159 ? -43.987 -34.258 31.652 1.00 24.58 159 ILE A N 1
ATOM 1221 C CA . ILE A 1 159 ? -44.418 -33.944 33.034 1.00 24.58 159 ILE A CA 1
ATOM 1222 C C . ILE A 1 159 ? -44.907 -32.481 33.088 1.00 24.58 159 ILE A C 1
ATOM 1224 O O . ILE A 1 159 ? -44.429 -31.618 32.352 1.00 24.58 159 ILE A O 1
ATOM 1228 N N . LYS A 1 160 ? -45.918 -32.211 33.926 1.00 26.22 160 LYS A N 1
ATOM 1229 C CA . LYS A 1 160 ? -46.733 -30.984 33.913 1.00 26.22 160 LYS A CA 1
ATOM 1230 C C . LYS A 1 160 ? -46.183 -29.831 34.768 1.00 26.22 160 LYS A C 1
ATOM 1232 O O . LYS A 1 160 ? -45.890 -30.006 35.943 1.00 26.22 160 LYS A O 1
ATOM 1237 N N . GLN A 1 161 ? -46.188 -28.643 34.161 1.00 22.39 161 GLN A N 1
ATOM 1238 C CA . GLN A 1 161 ? -46.761 -27.378 34.657 1.00 22.39 161 GLN A CA 1
ATOM 1239 C C . GLN A 1 161 ? -46.996 -27.201 36.178 1.00 22.39 161 GLN A C 1
ATOM 1241 O O . GLN A 1 161 ? -47.888 -27.818 36.757 1.00 22.39 161 GLN A O 1
ATOM 1246 N N . SER A 1 162 ? -46.375 -26.162 36.744 1.00 23.27 162 SER A N 1
ATOM 1247 C CA . SER A 1 162 ? -46.962 -25.308 37.790 1.00 23.27 162 SER A CA 1
ATOM 1248 C C . SER A 1 162 ? -46.594 -23.838 37.521 1.00 23.27 162 SER A C 1
ATOM 1250 O O . SER A 1 162 ? -45.622 -23.560 36.817 1.00 23.27 162 SER A O 1
ATOM 1252 N N . VAL A 1 163 ? -47.407 -22.885 37.993 1.00 24.72 163 VAL A N 1
ATOM 1253 C CA . VAL A 1 163 ? -47.252 -21.445 37.707 1.00 24.72 163 VAL A CA 1
ATOM 1254 C C . VAL A 1 163 ? -47.250 -20.664 39.014 1.00 24.72 163 VAL A C 1
ATOM 1256 O O . VAL A 1 163 ? -48.272 -20.618 39.691 1.00 24.72 163 VAL A O 1
ATOM 1259 N N . GLU A 1 164 ? -46.152 -19.970 39.308 1.00 23.80 164 GLU A N 1
ATOM 1260 C CA . GLU A 1 164 ? -46.098 -18.939 40.347 1.00 23.80 164 GLU A CA 1
ATOM 1261 C C . GLU A 1 164 ? -45.329 -17.706 39.847 1.00 23.80 164 GLU A C 1
ATOM 1263 O O . GLU A 1 164 ? -44.368 -17.816 39.085 1.00 23.80 164 GLU A O 1
ATOM 1268 N N . LYS A 1 165 ? -45.760 -16.515 40.280 1.00 29.75 165 LYS A N 1
ATOM 1269 C CA . LYS A 1 165 ? -45.029 -15.248 40.120 1.00 29.75 165 LYS A CA 1
ATOM 1270 C C . LYS A 1 165 ? -44.601 -14.753 41.499 1.00 29.75 165 LYS A C 1
ATOM 1272 O O . LYS A 1 165 ? -45.462 -14.496 42.337 1.00 29.75 165 LYS A O 1
ATOM 1277 N N . PRO A 1 166 ? -43.304 -14.495 41.689 1.00 26.67 166 PRO A N 1
ATOM 1278 C CA . PRO A 1 166 ? -42.863 -13.148 42.074 1.00 26.67 166 PRO A CA 1
ATOM 1279 C C . PRO A 1 166 ? -41.882 -12.571 41.029 1.00 26.67 166 PRO A C 1
ATOM 1281 O O . PRO A 1 166 ? -41.392 -13.282 40.162 1.00 26.67 166 PRO A O 1
ATOM 1284 N N . GLY A 1 167 ? -41.540 -11.282 41.017 1.00 26.44 167 GLY A N 1
ATOM 1285 C CA . GLY A 1 167 ? -41.831 -10.240 42.006 1.00 26.44 167 GLY A CA 1
ATOM 1286 C C . GLY A 1 167 ? -40.556 -9.479 42.390 1.00 26.44 167 GLY A C 1
ATOM 1287 O O . GLY A 1 167 ? -39.959 -9.768 43.415 1.00 26.44 167 GLY A O 1
ATOM 1288 N N . ASP A 1 168 ? -40.152 -8.532 41.536 1.00 31.58 168 ASP A N 1
ATOM 1289 C CA . ASP A 1 168 ? -39.172 -7.452 41.781 1.00 31.58 168 ASP A CA 1
ATOM 1290 C C . ASP A 1 168 ? -37.851 -7.807 42.513 1.00 31.58 168 ASP A C 1
ATOM 1292 O O . ASP A 1 168 ? -37.645 -7.432 43.665 1.00 31.58 168 ASP A O 1
ATOM 1296 N N . PHE A 1 169 ? -36.892 -8.441 41.815 1.00 29.56 169 PHE A N 1
ATOM 1297 C CA . PHE A 1 169 ? -35.506 -8.565 42.322 1.00 29.56 169 PHE A CA 1
ATOM 1298 C C . PHE A 1 169 ? -34.363 -8.251 41.328 1.00 29.56 169 PHE A C 1
ATOM 1300 O O . PHE A 1 169 ? -33.199 -8.191 41.728 1.00 29.56 169 PHE A O 1
ATOM 1307 N N . GLU A 1 170 ? -34.644 -7.948 40.054 1.00 30.78 170 GLU A N 1
ATOM 1308 C CA . GLU A 1 170 ? -33.598 -7.695 39.036 1.00 30.78 170 GLU A CA 1
ATOM 1309 C C . GLU A 1 170 ? -33.040 -6.252 38.988 1.00 30.78 170 GLU A C 1
ATOM 1311 O O . GLU A 1 170 ? -32.178 -5.934 38.169 1.00 30.78 170 GLU A O 1
ATOM 1316 N N . LYS A 1 171 ? -33.437 -5.354 39.899 1.00 30.38 171 LYS A N 1
ATOM 1317 C CA . LYS A 1 171 ? -32.962 -3.950 39.901 1.00 30.38 171 LYS A CA 1
ATOM 1318 C C . LYS A 1 171 ? -31.644 -3.685 40.649 1.00 30.38 171 LYS A C 1
ATOM 1320 O O . LYS A 1 171 ? -31.221 -2.533 40.731 1.00 30.38 171 LYS A O 1
ATOM 1325 N N . LYS A 1 172 ? -30.965 -4.706 41.197 1.00 31.86 172 LYS A N 1
ATOM 1326 C CA . LYS A 1 172 ? -29.782 -4.518 42.074 1.00 31.86 172 LYS A CA 1
ATOM 1327 C C . LYS A 1 172 ? -28.548 -5.396 41.782 1.00 31.86 172 LYS A C 1
ATOM 1329 O O . LYS A 1 172 ? -27.806 -5.698 42.714 1.00 31.86 172 LYS A O 1
ATOM 1334 N N . LYS A 1 173 ? -28.237 -5.759 40.523 1.00 33.09 173 LYS A N 1
ATOM 1335 C CA . LYS A 1 173 ? -26.919 -6.385 40.221 1.00 33.09 173 LYS A CA 1
ATOM 1336 C C . LYS A 1 173 ? -26.354 -6.252 38.792 1.00 33.09 173 LYS A C 1
ATOM 1338 O O . LYS A 1 173 ? -25.848 -7.219 38.235 1.00 33.09 173 LYS A O 1
ATOM 1343 N N . LYS A 1 174 ? -26.329 -5.040 38.213 1.00 32.69 174 LYS A N 1
ATOM 1344 C CA . LYS A 1 174 ? -25.475 -4.763 37.029 1.00 32.69 174 LYS A CA 1
ATOM 1345 C C . LYS A 1 174 ? -24.912 -3.339 36.912 1.00 32.69 174 LYS A C 1
ATOM 1347 O O . LYS A 1 174 ? -24.739 -2.818 35.816 1.00 32.69 174 LYS A O 1
ATOM 1352 N N . LYS A 1 175 ? -24.480 -2.746 38.036 1.00 31.77 175 LYS A N 1
ATOM 1353 C CA . LYS A 1 175 ? -23.500 -1.633 38.026 1.00 31.77 175 LYS A CA 1
ATOM 1354 C C . LYS A 1 175 ? -22.082 -2.180 37.764 1.00 31.77 175 LYS A C 1
ATOM 1356 O O . LYS A 1 175 ? -21.162 -1.959 38.544 1.00 31.77 175 LYS A O 1
ATOM 1361 N N . GLY A 1 176 ? -21.962 -2.989 36.710 1.00 31.94 176 GLY A N 1
ATOM 1362 C CA . GLY A 1 176 ? -20.705 -3.567 36.248 1.00 31.94 176 GLY A CA 1
ATOM 1363 C C . GLY A 1 176 ? -19.812 -2.495 35.635 1.00 31.94 176 GLY A C 1
ATOM 1364 O O . GLY A 1 176 ? -20.287 -1.419 35.265 1.00 31.94 176 GLY A O 1
ATOM 1365 N N . ASN A 1 177 ? -18.517 -2.792 35.552 1.00 37.97 177 ASN A N 1
ATOM 1366 C CA . ASN A 1 177 ? -17.518 -1.858 35.048 1.00 37.97 177 ASN A CA 1
ATOM 1367 C C . ASN A 1 177 ? -17.914 -1.353 33.646 1.00 37.97 177 ASN A C 1
ATOM 1369 O O . ASN A 1 177 ? -18.212 -2.165 32.767 1.00 37.97 177 ASN A O 1
ATOM 1373 N N . ARG A 1 178 ? -17.934 -0.029 33.426 1.00 41.97 178 ARG A N 1
ATOM 1374 C CA . ARG A 1 178 ? -18.113 0.526 32.074 1.00 41.97 178 ARG A CA 1
ATOM 1375 C C . ARG A 1 178 ? -16.844 0.200 31.289 1.00 41.97 178 ARG A C 1
ATOM 1377 O O . ARG A 1 178 ? -15.871 0.941 31.385 1.00 41.97 178 ARG A O 1
ATOM 1384 N N . SER A 1 179 ? -16.866 -0.901 30.534 1.00 52.25 179 SER A N 1
ATOM 1385 C CA . SER A 1 179 ? -15.872 -1.163 29.488 1.00 52.25 179 SER A CA 1
ATOM 1386 C C . SER A 1 179 ? -15.743 0.100 28.640 1.00 52.25 179 SER A C 1
ATOM 1388 O O . SER A 1 179 ? -16.754 0.676 28.214 1.00 52.25 179 SER A O 1
ATOM 1390 N N . ARG A 1 180 ? -14.512 0.597 28.501 1.00 61.91 180 ARG A N 1
ATOM 1391 C CA . ARG A 1 180 ? -14.277 1.862 27.822 1.00 61.91 180 ARG A CA 1
ATOM 1392 C C . ARG A 1 180 ? -14.554 1.669 26.339 1.00 61.91 180 ARG A C 1
ATOM 1394 O O . ARG A 1 180 ? -14.210 0.648 25.751 1.00 61.91 180 ARG A O 1
ATOM 1401 N N . LYS A 1 181 ? -15.220 2.647 25.733 1.00 67.31 181 LYS A N 1
ATOM 1402 C CA . LYS A 1 181 ? -15.607 2.585 24.325 1.00 67.31 181 LYS A CA 1
ATOM 1403 C C . LYS A 1 181 ? -14.364 2.655 23.436 1.00 67.31 181 LYS A C 1
ATOM 1405 O O . LYS A 1 181 ? -13.882 3.746 23.139 1.00 67.31 181 LYS A O 1
ATOM 1410 N N . LEU A 1 182 ? -13.855 1.494 23.019 1.00 76.50 182 LEU A N 1
ATOM 1411 C CA . LEU A 1 182 ? -12.717 1.397 22.106 1.00 76.50 182 LEU A CA 1
ATOM 1412 C C . LEU A 1 182 ? -13.105 1.940 20.728 1.00 76.50 182 LEU A C 1
ATOM 1414 O O . LEU A 1 182 ? -13.946 1.382 20.021 1.00 76.50 182 LEU A O 1
ATOM 1418 N N . HIS A 1 183 ? -12.513 3.082 20.389 1.00 85.25 183 HIS A N 1
ATOM 1419 C CA . HIS A 1 183 ? -12.635 3.765 19.105 1.00 85.25 183 HIS A CA 1
ATOM 1420 C C . HIS A 1 183 ? -11.216 4.009 18.609 1.00 85.25 183 HIS A C 1
ATOM 1422 O O . HIS A 1 183 ? -10.507 4.842 19.178 1.00 85.25 183 HIS A O 1
ATOM 1428 N N . PHE A 1 184 ? -10.790 3.288 17.577 1.00 84.75 184 PHE A N 1
ATOM 1429 C CA . PHE A 1 184 ? -9.463 3.451 16.986 1.00 84.75 184 PHE A CA 1
ATOM 1430 C C . PHE A 1 184 ? -9.457 3.062 15.508 1.00 84.75 184 PHE A C 1
ATOM 1432 O O . PHE A 1 184 ? -10.316 2.327 15.020 1.00 84.75 184 PHE A O 1
ATOM 1439 N N . HIS A 1 185 ? -8.460 3.570 14.801 1.00 85.25 185 HIS A N 1
ATOM 1440 C CA . HIS A 1 185 ? -8.148 3.225 13.424 1.00 85.25 185 HIS A CA 1
ATOM 1441 C C . HIS A 1 185 ? -6.772 2.566 13.390 1.00 85.25 185 HIS A C 1
ATOM 1443 O O . HIS A 1 185 ? -5.857 3.018 14.084 1.00 85.25 185 HIS A O 1
ATOM 1449 N N . VAL A 1 186 ? -6.611 1.531 12.573 1.00 90.19 186 VAL A N 1
ATOM 1450 C CA . VAL A 1 186 ? -5.309 0.926 12.284 1.00 90.19 186 VAL A CA 1
ATOM 1451 C C . VAL A 1 186 ? -5.096 0.872 10.779 1.00 90.19 186 VAL A C 1
ATOM 1453 O O . VAL A 1 186 ? -6.001 0.484 10.046 1.00 90.19 186 VAL A O 1
ATOM 1456 N N . THR A 1 187 ? -3.907 1.261 10.323 1.00 90.88 187 THR A N 1
ATOM 1457 C CA . THR A 1 187 ? -3.459 1.066 8.937 1.00 90.88 187 THR A CA 1
ATOM 1458 C C . THR A 1 187 ? -2.278 0.117 8.931 1.00 90.88 187 THR A C 1
ATOM 1460 O O . THR A 1 187 ? -1.269 0.387 9.579 1.00 90.88 187 THR A O 1
ATOM 1463 N N . TYR A 1 188 ? -2.405 -0.977 8.194 1.00 94.38 188 TYR A N 1
ATOM 1464 C CA . TYR A 1 188 ? -1.333 -1.927 7.944 1.00 94.38 188 TYR A CA 1
ATOM 1465 C C . TYR A 1 188 ? -0.646 -1.512 6.648 1.00 94.38 188 TYR A C 1
ATOM 1467 O O . TYR A 1 188 ? -1.298 -1.460 5.604 1.00 94.38 188 TYR A O 1
ATOM 1475 N N . TRP A 1 189 ? 0.643 -1.195 6.738 1.00 93.06 189 TRP A N 1
ATOM 1476 C CA . TRP A 1 189 ? 1.483 -0.857 5.595 1.00 93.06 189 TRP A CA 1
ATOM 1477 C C . TRP A 1 189 ? 2.395 -2.029 5.235 1.00 93.06 189 TRP A C 1
ATOM 1479 O O . TRP A 1 189 ? 3.082 -2.591 6.097 1.00 93.06 189 TRP A O 1
ATOM 1489 N N . MET A 1 190 ? 2.406 -2.357 3.948 1.00 94.50 190 MET A N 1
ATOM 1490 C CA . MET A 1 190 ? 3.202 -3.400 3.316 1.00 94.50 190 MET A CA 1
ATOM 1491 C C . MET A 1 190 ? 4.252 -2.715 2.439 1.00 94.50 190 MET A C 1
ATOM 1493 O O . MET A 1 190 ? 3.905 -1.859 1.628 1.00 94.50 190 MET A O 1
ATOM 1497 N N . PHE A 1 191 ? 5.523 -3.080 2.610 1.00 94.56 191 PHE A N 1
ATOM 1498 C CA . PHE A 1 191 ? 6.638 -2.448 1.905 1.00 94.56 191 PHE A CA 1
ATOM 1499 C C . PHE A 1 191 ? 7.344 -3.422 0.960 1.00 94.56 191 PHE A C 1
ATOM 1501 O O . PHE A 1 191 ? 7.713 -4.528 1.370 1.00 94.56 191 PHE A O 1
ATOM 1508 N N . TYR A 1 192 ? 7.586 -2.976 -0.272 1.00 96.12 192 TYR A N 1
ATOM 1509 C CA . TYR A 1 192 ? 8.275 -3.733 -1.312 1.00 96.12 192 TYR A CA 1
ATOM 1510 C C . TYR A 1 192 ? 9.517 -2.956 -1.788 1.00 96.12 192 TYR A C 1
ATOM 1512 O O . TYR A 1 192 ? 9.403 -1.789 -2.159 1.00 96.12 192 TYR A O 1
ATOM 1520 N N . PRO A 1 193 ? 10.725 -3.552 -1.785 1.00 95.75 193 PRO A N 1
ATOM 1521 C CA . PRO A 1 193 ? 11.960 -2.873 -2.201 1.00 95.75 193 PRO A CA 1
ATOM 1522 C C . PRO A 1 193 ? 11.973 -2.373 -3.642 1.00 95.75 193 PRO A C 1
ATOM 1524 O O . PRO A 1 193 ? 12.672 -1.410 -3.952 1.00 95.75 193 PRO A O 1
ATOM 1527 N N . PHE A 1 194 ? 11.237 -3.046 -4.517 1.00 95.88 194 PHE A N 1
ATOM 1528 C CA . PHE A 1 194 ? 11.141 -2.757 -5.936 1.00 95.88 194 PHE A CA 1
ATOM 1529 C C . PHE A 1 194 ? 9.747 -3.134 -6.409 1.00 95.88 194 PHE A C 1
ATOM 1531 O O . PHE A 1 194 ? 9.258 -4.192 -6.029 1.00 95.88 194 PHE A O 1
ATOM 1538 N N . SER A 1 195 ? 9.152 -2.296 -7.245 1.00 93.62 195 SER A N 1
ATOM 1539 C CA . SER A 1 195 ? 7.871 -2.537 -7.898 1.00 93.62 195 SER A CA 1
ATOM 1540 C C . SER A 1 195 ? 8.128 -2.549 -9.399 1.00 93.62 195 SER A C 1
ATOM 1542 O O . SER A 1 195 ? 8.564 -1.553 -9.986 1.00 93.62 195 SER A O 1
ATOM 1544 N N . GLU A 1 196 ? 7.944 -3.722 -10.001 1.00 91.69 196 GLU A N 1
ATOM 1545 C CA . GLU A 1 196 ? 8.005 -3.918 -11.446 1.00 91.69 196 GLU A CA 1
ATOM 1546 C C . GLU A 1 196 ? 6.759 -3.263 -12.046 1.00 91.69 196 GLU A C 1
ATOM 1548 O O . GLU A 1 196 ? 5.627 -3.517 -11.631 1.00 91.69 196 GLU A O 1
ATOM 1553 N N . GLY A 1 197 ? 6.975 -2.370 -13.005 1.00 85.88 197 GLY A N 1
ATOM 1554 C CA . GLY A 1 197 ? 5.921 -1.643 -13.683 1.00 85.88 197 GLY A CA 1
ATOM 1555 C C . GLY A 1 197 ? 5.120 -2.551 -14.610 1.00 85.88 197 GLY A C 1
ATOM 1556 O O . GLY A 1 197 ? 4.863 -3.725 -14.345 1.00 85.88 197 GLY A O 1
ATOM 1557 N N . LYS A 1 198 ? 4.664 -2.000 -15.732 1.00 84.06 198 LYS A N 1
ATOM 1558 C CA . LYS A 1 198 ? 3.869 -2.763 -16.697 1.00 84.06 198 LYS A CA 1
ATOM 1559 C C . LYS A 1 198 ? 4.498 -2.726 -18.075 1.00 84.06 198 LYS A C 1
ATOM 1561 O O . LYS A 1 198 ? 4.756 -1.653 -18.613 1.00 84.06 198 LYS A O 1
ATOM 1566 N N . ALA A 1 199 ? 4.672 -3.908 -18.661 1.00 84.00 199 ALA A N 1
ATOM 1567 C CA . ALA A 1 199 ? 5.042 -4.062 -20.058 1.00 84.00 199 ALA A CA 1
ATOM 1568 C C . ALA A 1 199 ? 3.935 -3.500 -20.967 1.00 84.00 199 ALA A C 1
ATOM 1570 O O . ALA A 1 199 ? 2.817 -4.019 -21.022 1.00 84.00 199 ALA A O 1
ATOM 1571 N N . VAL A 1 200 ? 4.260 -2.434 -21.692 1.00 83.31 200 VAL A N 1
ATOM 1572 C CA . VAL A 1 200 ? 3.432 -1.812 -22.725 1.00 83.31 200 VAL A CA 1
ATOM 1573 C C . VAL A 1 200 ? 4.038 -2.157 -24.083 1.00 83.31 200 VAL A C 1
ATOM 1575 O O . VAL A 1 200 ? 5.256 -2.150 -24.254 1.00 83.31 200 VAL A O 1
ATOM 1578 N N . CYS A 1 201 ? 3.194 -2.466 -25.067 1.00 84.38 201 CYS A N 1
ATOM 1579 C CA . CYS A 1 201 ? 3.653 -2.621 -26.443 1.00 84.38 201 CYS A CA 1
ATOM 1580 C C . CYS A 1 201 ? 3.986 -1.242 -27.024 1.00 84.38 201 CYS A C 1
ATOM 1582 O O . CYS A 1 201 ? 3.141 -0.346 -27.012 1.00 84.38 201 CYS A O 1
ATOM 1584 N N . VAL A 1 202 ? 5.207 -1.069 -27.523 1.00 84.19 202 VAL A N 1
ATOM 1585 C CA . VAL A 1 202 ? 5.704 0.182 -28.099 1.00 84.19 202 VAL A CA 1
ATOM 1586 C C . VAL A 1 202 ? 6.262 -0.034 -29.500 1.00 84.19 202 VAL A C 1
ATOM 1588 O O . VAL A 1 202 ? 6.905 -1.044 -29.787 1.00 84.19 202 VAL A O 1
ATOM 1591 N N . LEU A 1 203 ? 6.039 0.943 -30.371 1.00 84.88 203 LEU A N 1
ATOM 1592 C CA . LEU A 1 203 ? 6.681 1.041 -31.673 1.00 84.88 203 LEU A CA 1
ATOM 1593 C C . LEU A 1 203 ? 7.785 2.093 -31.581 1.00 84.88 203 LEU A C 1
ATOM 1595 O O . LEU A 1 203 ? 7.509 3.237 -31.223 1.00 84.88 203 LEU A O 1
ATOM 1599 N N . ASP A 1 204 ? 9.024 1.716 -31.882 1.00 80.38 204 ASP A N 1
ATOM 1600 C CA . ASP A 1 204 ? 10.113 2.685 -31.970 1.00 80.38 204 ASP A CA 1
ATOM 1601 C C . ASP A 1 204 ? 10.019 3.461 -33.290 1.00 80.38 204 ASP A C 1
ATOM 1603 O O . ASP A 1 204 ? 10.035 2.876 -34.374 1.00 80.38 204 ASP A O 1
ATOM 1607 N N . LEU A 1 205 ? 9.881 4.782 -33.183 1.00 80.44 205 LEU A N 1
ATOM 1608 C CA . LEU A 1 205 ? 9.814 5.721 -34.300 1.00 80.44 205 LEU A CA 1
ATOM 1609 C C . LEU A 1 205 ? 11.120 6.530 -34.442 1.00 80.44 205 LEU A C 1
ATOM 1611 O O . LEU A 1 205 ? 11.140 7.589 -35.078 1.00 80.44 205 LEU A O 1
ATOM 1615 N N . GLY A 1 206 ? 12.217 6.052 -33.844 1.00 77.75 206 GLY A N 1
ATOM 1616 C CA . GLY A 1 206 ? 13.555 6.624 -33.957 1.00 77.75 206 GLY A CA 1
ATOM 1617 C C . GLY A 1 206 ? 13.627 8.015 -33.338 1.00 77.75 206 GLY A C 1
ATOM 1618 O O . GLY A 1 206 ? 13.608 8.165 -32.120 1.00 77.75 206 GLY A O 1
ATOM 1619 N N . PHE A 1 207 ? 13.668 9.057 -34.173 1.00 72.75 207 PHE A N 1
ATOM 1620 C CA . PHE A 1 207 ? 13.710 10.452 -33.713 1.00 72.75 207 PHE A CA 1
ATOM 1621 C C . PHE A 1 207 ? 12.502 10.846 -32.838 1.00 72.75 207 PHE A C 1
ATOM 1623 O O . PHE A 1 207 ? 12.628 11.703 -31.967 1.00 72.75 207 PHE A O 1
ATOM 1630 N N . PHE A 1 208 ? 11.344 10.205 -33.032 1.00 69.31 208 PHE A N 1
ATOM 1631 C CA . PHE A 1 208 ? 10.150 10.437 -32.207 1.00 69.31 208 PHE A CA 1
ATOM 1632 C C . PHE A 1 208 ? 10.090 9.563 -30.938 1.00 69.31 208 PHE A C 1
ATOM 1634 O O . PHE A 1 208 ? 9.210 9.771 -30.103 1.00 69.31 208 PHE A O 1
ATOM 1641 N N . GLY A 1 209 ? 11.033 8.629 -30.765 1.00 70.19 209 GLY A N 1
ATOM 1642 C CA . GLY A 1 209 ? 11.110 7.707 -29.632 1.00 70.19 209 GLY A CA 1
ATOM 1643 C C . GLY A 1 209 ? 10.104 6.550 -29.679 1.00 70.19 209 GLY A C 1
ATOM 1644 O O . GLY A 1 209 ? 9.398 6.334 -30.666 1.00 70.19 209 GLY A O 1
ATOM 1645 N N . SER A 1 210 ? 10.051 5.787 -28.584 1.00 74.69 210 SER A N 1
ATOM 1646 C CA . SER A 1 210 ? 9.180 4.615 -28.437 1.00 74.69 210 SER A CA 1
ATOM 1647 C C . SER A 1 210 ? 7.751 5.016 -28.058 1.00 74.69 210 SER A C 1
ATOM 1649 O O . SER A 1 210 ? 7.499 5.462 -26.937 1.00 74.69 210 SER A O 1
ATOM 1651 N N . TRP A 1 211 ? 6.808 4.824 -28.980 1.00 73.56 211 TRP A N 1
ATOM 1652 C CA . TRP A 1 211 ? 5.416 5.244 -28.833 1.00 73.56 211 TRP A CA 1
ATOM 1653 C C . TRP A 1 211 ? 4.502 4.076 -28.431 1.00 73.56 211 TRP A C 1
ATOM 1655 O O . TRP A 1 211 ? 4.558 3.028 -29.078 1.00 73.56 211 TRP A O 1
ATOM 1665 N N . PRO A 1 212 ? 3.624 4.212 -27.418 1.00 76.88 212 PRO A N 1
ATOM 1666 C CA . PRO A 1 212 ? 2.719 3.137 -27.012 1.00 76.88 212 PRO A CA 1
ATOM 1667 C C . PRO A 1 212 ? 1.671 2.829 -28.090 1.00 76.88 212 PRO A C 1
ATOM 1669 O O . PRO A 1 212 ? 0.958 3.719 -28.558 1.00 76.88 212 PRO A O 1
ATOM 1672 N N . ILE A 1 213 ? 1.546 1.549 -28.445 1.00 80.31 213 ILE A N 1
ATOM 1673 C CA . ILE A 1 213 ? 0.606 1.026 -29.443 1.00 80.31 213 ILE A CA 1
ATOM 1674 C C . ILE A 1 213 ? -0.293 -0.072 -28.844 1.00 80.31 213 ILE A C 1
ATOM 1676 O O . ILE A 1 213 ? 0.127 -0.815 -27.953 1.00 80.31 213 ILE A O 1
ATOM 1680 N N . PRO A 1 214 ? -1.550 -0.213 -29.302 1.00 77.50 214 PRO A N 1
ATOM 1681 C CA . PRO A 1 214 ? -2.418 -1.296 -28.854 1.00 77.50 214 PRO A CA 1
ATOM 1682 C C . PRO A 1 214 ? -1.946 -2.645 -29.412 1.00 77.50 214 PRO A C 1
ATOM 1684 O O . PRO A 1 214 ? -1.617 -2.758 -30.592 1.00 77.50 214 PRO A O 1
ATOM 1687 N N . THR A 1 215 ? -2.001 -3.698 -28.595 1.00 78.44 215 THR A N 1
ATOM 1688 C CA . THR A 1 215 ? -1.844 -5.073 -29.088 1.00 78.44 215 THR A CA 1
ATOM 1689 C C . THR A 1 215 ? -3.031 -5.472 -29.969 1.00 78.44 215 THR A C 1
ATOM 1691 O O . THR A 1 215 ? -4.181 -5.096 -29.713 1.00 78.44 215 THR A O 1
ATOM 1694 N N . VAL A 1 216 ? -2.760 -6.252 -31.018 1.00 77.38 216 VAL A N 1
ATOM 1695 C CA . VAL A 1 216 ? -3.756 -6.706 -32.003 1.00 77.38 216 VAL A CA 1
ATOM 1696 C C . VAL A 1 216 ? -3.783 -8.231 -31.984 1.00 77.38 216 VAL A C 1
ATOM 1698 O O . VAL A 1 216 ? -2.750 -8.879 -32.119 1.00 77.38 216 VAL A O 1
ATOM 1701 N N . GLY A 1 217 ? -4.953 -8.820 -31.720 1.00 76.25 217 GLY A N 1
ATOM 1702 C CA . GLY A 1 217 ? -5.077 -10.270 -31.498 1.00 76.25 217 GLY A CA 1
ATOM 1703 C C . GLY A 1 217 ? -4.289 -10.795 -30.285 1.00 76.25 217 GLY A C 1
ATOM 1704 O O . GLY A 1 217 ? -4.016 -11.985 -30.209 1.00 76.25 217 GLY A O 1
ATOM 1705 N N . GLY A 1 218 ? -3.885 -9.915 -29.360 1.00 75.50 218 GLY A N 1
ATOM 1706 C CA . GLY A 1 218 ? -2.983 -10.237 -28.247 1.00 75.50 218 GLY A CA 1
ATOM 1707 C C . GLY A 1 218 ? -1.488 -10.160 -28.589 1.00 75.50 218 GLY A C 1
ATOM 1708 O O . GLY A 1 218 ? -0.668 -10.193 -27.677 1.00 75.50 218 GLY A O 1
ATOM 1709 N N . MET A 1 219 ? -1.122 -9.991 -29.863 1.00 81.19 219 MET A N 1
ATOM 1710 C CA . MET A 1 219 ? 0.268 -9.836 -30.299 1.00 81.19 219 MET A CA 1
ATOM 1711 C C . MET A 1 219 ? 0.722 -8.372 -30.230 1.00 81.19 219 MET A C 1
ATOM 1713 O O . MET A 1 219 ? -0.062 -7.448 -30.472 1.00 81.19 219 MET A O 1
ATOM 1717 N N . CYS A 1 220 ? 2.002 -8.166 -29.913 1.00 84.25 220 CYS A N 1
ATOM 1718 C CA . CYS A 1 220 ? 2.659 -6.863 -29.967 1.00 84.25 220 CYS A CA 1
ATOM 1719 C C . CYS A 1 220 ? 3.384 -6.700 -31.309 1.00 84.25 220 CYS A C 1
ATOM 1721 O O . CYS A 1 220 ? 4.260 -7.495 -31.637 1.00 84.25 220 CYS A O 1
ATOM 1723 N N . PHE A 1 221 ? 3.024 -5.670 -32.076 1.00 82.31 221 PHE A N 1
ATOM 1724 C CA . PHE A 1 221 ? 3.634 -5.347 -33.372 1.00 82.31 221 PHE A CA 1
ATOM 1725 C C . PHE A 1 221 ? 4.715 -4.271 -33.196 1.00 82.31 221 PHE A C 1
ATOM 1727 O O . PHE A 1 221 ? 4.615 -3.163 -33.716 1.00 82.31 221 PHE A O 1
ATOM 1734 N N . GLY A 1 222 ? 5.714 -4.601 -32.379 1.00 85.31 222 GLY A N 1
ATOM 1735 C CA . GLY A 1 222 ? 6.757 -3.698 -31.902 1.00 85.31 222 GLY A CA 1
ATOM 1736 C C . GLY A 1 222 ? 7.607 -4.395 -30.839 1.00 85.31 222 GLY A C 1
ATOM 1737 O O . GLY A 1 222 ? 7.782 -5.612 -30.889 1.00 85.31 222 GLY A O 1
ATOM 1738 N N . MET A 1 223 ? 8.094 -3.644 -29.856 1.00 83.81 223 MET A N 1
ATOM 1739 C CA . MET A 1 223 ? 8.773 -4.183 -28.673 1.00 83.81 223 MET A CA 1
ATOM 1740 C C . MET A 1 223 ? 7.862 -4.085 -27.445 1.00 83.81 223 MET A C 1
ATOM 1742 O O . MET A 1 223 ? 7.032 -3.185 -27.351 1.00 83.81 223 MET A O 1
ATOM 1746 N N . LEU A 1 224 ? 8.018 -4.987 -26.477 1.00 84.00 224 LEU A N 1
ATOM 1747 C CA . LEU A 1 224 ? 7.474 -4.777 -25.134 1.00 84.00 224 LEU A CA 1
ATOM 1748 C C . LEU A 1 224 ? 8.500 -3.975 -24.327 1.00 84.00 224 LEU A C 1
ATOM 1750 O O . LEU A 1 224 ? 9.660 -4.374 -24.263 1.00 84.00 224 LEU A O 1
ATOM 1754 N N . LYS A 1 225 ? 8.076 -2.865 -23.719 1.00 82.62 225 LYS A N 1
ATOM 1755 C CA . LYS A 1 225 ? 8.894 -2.074 -22.790 1.00 82.62 225 LYS A CA 1
ATOM 1756 C C . LYS A 1 225 ? 8.116 -1.803 -21.509 1.00 82.62 225 LYS A C 1
ATOM 1758 O O . LYS A 1 225 ? 6.918 -1.533 -21.552 1.00 82.62 225 LYS A O 1
ATOM 1763 N N . GLU A 1 226 ? 8.793 -1.901 -20.376 1.00 84.69 226 GLU A N 1
ATOM 1764 C CA . GLU A 1 226 ? 8.213 -1.646 -19.061 1.00 84.69 226 GLU A CA 1
ATOM 1765 C C . GLU A 1 226 ? 8.138 -0.149 -18.750 1.00 84.69 226 GLU A C 1
ATOM 1767 O O . GLU A 1 226 ? 9.005 0.637 -19.135 1.00 84.69 226 GLU A O 1
ATOM 1772 N N . TYR A 1 227 ? 7.069 0.238 -18.056 1.00 82.88 227 TYR A N 1
ATOM 1773 C CA . TYR A 1 227 ? 6.823 1.604 -17.605 1.00 82.88 227 TYR A CA 1
ATOM 1774 C C . TYR A 1 227 ? 6.266 1.603 -16.182 1.00 82.88 227 TYR A C 1
ATOM 1776 O O . TYR A 1 227 ? 5.338 0.848 -15.876 1.00 82.88 227 TYR A O 1
ATOM 1784 N N . GLY A 1 228 ? 6.791 2.489 -15.335 1.00 84.06 228 GLY A N 1
ATOM 1785 C CA . GLY A 1 228 ? 6.402 2.608 -13.927 1.00 84.06 228 GLY A CA 1
ATOM 1786 C C . GLY A 1 228 ? 7.250 1.794 -12.944 1.00 84.06 228 GLY A C 1
ATOM 1787 O O . GLY A 1 228 ? 6.833 1.655 -11.794 1.00 84.06 228 GLY A O 1
ATOM 1788 N N . ASN A 1 229 ? 8.412 1.284 -13.364 1.00 90.50 229 ASN A N 1
ATOM 1789 C CA . ASN A 1 229 ? 9.369 0.610 -12.485 1.00 90.50 229 ASN A CA 1
ATOM 1790 C C . ASN A 1 229 ? 9.823 1.598 -11.397 1.00 90.50 229 ASN A C 1
ATOM 1792 O O . ASN A 1 229 ? 10.123 2.754 -11.701 1.00 90.50 229 ASN A O 1
ATOM 1796 N N . HIS A 1 230 ? 9.870 1.195 -10.129 1.00 91.50 230 HIS A N 1
ATOM 1797 C CA . HIS A 1 230 ? 10.367 2.082 -9.071 1.00 91.50 230 HIS A CA 1
ATOM 1798 C C . HIS A 1 230 ? 10.912 1.331 -7.857 1.00 91.50 230 HIS A C 1
ATOM 1800 O O . HIS A 1 230 ? 10.583 0.174 -7.602 1.00 91.50 230 HIS A O 1
ATOM 1806 N N . VAL A 1 231 ? 11.781 2.009 -7.108 1.00 93.38 231 VAL A N 1
ATOM 1807 C CA . VAL A 1 231 ? 12.422 1.484 -5.898 1.00 93.38 231 VAL A CA 1
ATOM 1808 C C . VAL A 1 231 ? 11.651 1.979 -4.670 1.00 93.38 231 VAL A C 1
ATOM 1810 O O . VAL A 1 231 ? 11.427 3.176 -4.521 1.00 93.38 231 VAL A O 1
ATOM 1813 N N . GLY A 1 232 ? 11.280 1.068 -3.772 1.00 90.50 232 GLY A N 1
ATOM 1814 C CA . GLY A 1 232 ? 10.532 1.360 -2.548 1.00 90.50 232 GLY A CA 1
ATOM 1815 C C . GLY A 1 232 ? 9.060 1.710 -2.784 1.00 90.50 232 GLY A C 1
ATOM 1816 O O . GLY A 1 232 ? 8.705 2.886 -2.847 1.00 90.50 232 GLY A O 1
ATOM 1817 N N . ASP A 1 233 ? 8.210 0.687 -2.839 1.00 91.56 233 ASP A N 1
ATOM 1818 C CA . ASP A 1 233 ? 6.756 0.774 -3.017 1.00 91.56 233 ASP A CA 1
ATOM 1819 C C . ASP A 1 233 ? 6.001 0.444 -1.713 1.00 91.56 233 ASP A C 1
ATOM 1821 O O . ASP A 1 233 ? 6.489 -0.288 -0.845 1.00 91.56 233 ASP A O 1
ATOM 1825 N N . TRP A 1 234 ? 4.814 1.028 -1.559 1.00 89.12 234 TRP A N 1
ATOM 1826 C CA . TRP A 1 234 ? 4.082 1.148 -0.302 1.00 89.12 234 TRP A CA 1
ATOM 1827 C C . TRP A 1 234 ? 2.578 0.939 -0.488 1.00 89.12 234 TRP A C 1
ATOM 1829 O O . TRP A 1 234 ? 1.818 1.876 -0.736 1.00 89.12 234 TRP A O 1
ATOM 1839 N N . GLU A 1 235 ? 2.139 -0.293 -0.248 1.00 91.25 235 GLU A N 1
ATOM 1840 C CA . GLU A 1 235 ? 0.728 -0.676 -0.265 1.00 91.25 235 GLU A CA 1
ATOM 1841 C C . GLU A 1 235 ? 0.111 -0.631 1.135 1.00 91.25 235 GLU A C 1
ATOM 1843 O O . GLU A 1 235 ? 0.794 -0.863 2.139 1.00 91.25 235 GLU A O 1
ATOM 1848 N N . HIS A 1 236 ? -1.195 -0.352 1.233 1.00 91.75 236 HIS A N 1
ATOM 1849 C CA . HIS A 1 236 ? -1.857 -0.316 2.540 1.00 91.75 236 HIS A CA 1
ATOM 1850 C C . HIS A 1 236 ? -3.347 -0.664 2.550 1.00 91.75 236 HIS A C 1
ATOM 1852 O O . HIS A 1 236 ? -4.119 -0.379 1.632 1.00 91.75 236 HIS A O 1
ATOM 1858 N N . MET A 1 237 ? -3.776 -1.198 3.694 1.00 92.69 237 MET A N 1
ATOM 1859 C CA . MET A 1 237 ? -5.186 -1.349 4.049 1.00 92.69 237 MET A CA 1
ATOM 1860 C C . MET A 1 237 ? -5.438 -0.840 5.470 1.00 92.69 237 MET A C 1
ATOM 1862 O O . MET A 1 237 ? -4.539 -0.834 6.312 1.00 92.69 237 MET A O 1
ATOM 1866 N N . SER A 1 238 ? -6.662 -0.400 5.741 1.00 91.50 238 SER A N 1
ATOM 1867 C CA . SER A 1 238 ? -7.053 0.181 7.025 1.00 91.50 238 SER A CA 1
ATOM 1868 C C . SER A 1 238 ? -8.313 -0.467 7.583 1.00 91.50 238 SER A C 1
ATOM 1870 O O . SER A 1 238 ? -9.241 -0.773 6.836 1.00 91.50 238 SER A O 1
ATOM 1872 N N . LEU A 1 239 ? -8.381 -0.598 8.908 1.00 91.69 239 LEU A N 1
ATOM 1873 C CA . LEU A 1 239 ? -9.555 -1.053 9.653 1.00 91.69 239 LEU A CA 1
ATOM 1874 C C . LEU A 1 239 ? -9.969 -0.014 10.702 1.00 91.69 239 LEU A C 1
ATOM 1876 O O . LEU A 1 239 ? -9.126 0.560 11.396 1.00 91.69 239 LEU A O 1
ATOM 1880 N N . TYR A 1 240 ? -11.279 0.200 10.849 1.00 88.88 240 TYR A N 1
ATOM 1881 C CA . TYR A 1 240 ? -11.850 1.138 11.819 1.00 88.88 240 TYR A CA 1
ATOM 1882 C C . TYR A 1 240 ? -12.740 0.434 12.851 1.00 88.88 240 TYR A C 1
ATOM 1884 O O . TYR A 1 240 ? -13.819 -0.076 12.530 1.00 88.88 240 TYR A O 1
ATOM 1892 N N . PHE A 1 241 ? -12.304 0.449 14.110 1.00 88.56 241 PHE A N 1
ATOM 1893 C CA . PHE A 1 241 ? -12.978 -0.162 15.253 1.00 88.56 241 PHE A CA 1
ATOM 1894 C C . PHE A 1 241 ? -13.805 0.871 16.019 1.00 88.56 241 PHE A C 1
ATOM 1896 O O . PHE A 1 241 ? -13.344 1.981 16.302 1.00 88.56 241 PHE A O 1
ATOM 1903 N N . LYS A 1 242 ? -15.033 0.486 16.377 1.00 85.62 242 LYS A N 1
ATOM 1904 C CA . LYS A 1 242 ? -16.011 1.349 17.045 1.00 85.62 242 LYS A CA 1
ATOM 1905 C C . LYS A 1 242 ? -16.893 0.526 17.978 1.00 85.62 242 LYS A C 1
ATOM 1907 O O . LYS A 1 242 ? -17.740 -0.225 17.507 1.00 85.62 242 LYS A O 1
ATOM 1912 N N . ASP A 1 243 ? -16.717 0.706 19.286 1.00 82.19 243 ASP A N 1
ATOM 1913 C CA . ASP A 1 243 ? -17.516 0.064 20.348 1.00 82.19 243 ASP A CA 1
ATOM 1914 C C . ASP A 1 243 ? -17.495 -1.485 20.355 1.00 82.19 243 ASP A C 1
ATOM 1916 O O . ASP A 1 243 ? -18.317 -2.102 21.034 1.00 82.19 243 ASP A O 1
ATOM 1920 N N . ALA A 1 244 ? -16.583 -2.126 19.616 1.00 85.12 244 ALA A N 1
ATOM 1921 C CA . ALA A 1 244 ? -16.637 -3.557 19.320 1.00 85.12 244 ALA A CA 1
ATOM 1922 C C . ALA A 1 244 ? -15.250 -4.207 19.173 1.00 85.12 244 ALA A C 1
ATOM 1924 O O . ALA A 1 244 ? -14.292 -3.568 18.742 1.00 85.12 244 ALA A O 1
ATOM 1925 N N . ASN A 1 245 ? -15.186 -5.518 19.435 1.00 90.50 245 ASN A N 1
ATOM 1926 C CA . ASN A 1 245 ? -14.010 -6.376 19.206 1.00 90.50 245 ASN A CA 1
ATOM 1927 C C . ASN A 1 245 ? -13.873 -6.834 17.733 1.00 90.50 245 ASN A C 1
ATOM 1929 O O . ASN A 1 245 ? -13.251 -7.851 17.436 1.00 90.50 245 ASN A O 1
ATOM 1933 N N . TYR A 1 246 ? -14.496 -6.102 16.812 1.00 92.06 246 TYR A N 1
ATOM 1934 C CA . TYR A 1 246 ? -14.441 -6.309 15.370 1.00 92.06 246 TYR A CA 1
ATOM 1935 C C . TYR A 1 246 ? -14.477 -4.940 14.672 1.00 92.06 246 TYR A C 1
ATOM 1937 O O . TYR A 1 246 ? -15.067 -3.994 15.211 1.00 92.06 246 TYR A O 1
ATOM 1945 N N . PRO A 1 247 ? -13.847 -4.792 13.497 1.00 93.62 247 PRO A N 1
ATOM 1946 C CA . PRO A 1 247 ? -13.890 -3.555 12.740 1.00 93.62 247 PRO A CA 1
ATOM 1947 C C . PRO A 1 247 ? -15.303 -3.319 12.214 1.00 93.62 247 PRO A C 1
ATOM 1949 O O . PRO A 1 247 ? -15.996 -4.234 11.783 1.00 93.62 247 PRO A O 1
ATOM 1952 N N . SER A 1 248 ? -15.727 -2.063 12.219 1.00 89.00 248 SER A N 1
ATOM 1953 C CA . SER A 1 248 ? -16.977 -1.634 11.590 1.00 89.00 248 SER A CA 1
ATOM 1954 C C . SER A 1 248 ? -16.808 -1.409 10.084 1.00 89.00 248 SER A C 1
ATOM 1956 O O . SER A 1 248 ? -17.719 -1.708 9.313 1.00 89.00 248 SER A O 1
ATOM 1958 N N . ALA A 1 249 ? -15.632 -0.939 9.660 1.00 89.19 249 ALA A N 1
ATOM 1959 C CA . ALA A 1 249 ? -15.306 -0.666 8.265 1.00 89.19 249 ALA A CA 1
ATOM 1960 C C . ALA A 1 249 ? -13.851 -1.025 7.925 1.00 89.19 249 ALA A C 1
ATOM 1962 O O . ALA A 1 249 ? -12.984 -1.069 8.804 1.00 89.19 249 ALA A O 1
ATOM 1963 N N . MET A 1 250 ? -13.614 -1.242 6.634 1.00 89.81 250 MET A N 1
ATOM 1964 C CA . MET A 1 250 ? -12.327 -1.502 5.999 1.00 89.81 250 MET A CA 1
ATOM 1965 C C . MET A 1 250 ? -12.146 -0.573 4.795 1.00 89.81 250 MET A C 1
ATOM 1967 O O . MET A 1 250 ? -13.091 -0.352 4.040 1.00 89.81 250 MET A O 1
ATOM 1971 N N . TYR A 1 251 ? -10.927 -0.081 4.596 1.00 88.44 251 TYR A N 1
ATOM 1972 C CA . TYR A 1 251 ? -10.482 0.561 3.359 1.00 88.44 251 TYR A CA 1
ATOM 1973 C C . TYR A 1 251 ? -9.283 -0.203 2.792 1.00 88.44 251 TYR A C 1
ATOM 1975 O O . TYR A 1 251 ? -8.417 -0.634 3.553 1.00 88.44 251 TYR A O 1
ATOM 1983 N N . VAL A 1 252 ? -9.214 -0.341 1.471 1.00 87.62 252 VAL A N 1
ATOM 1984 C CA . VAL A 1 252 ? -8.062 -0.911 0.757 1.00 87.62 252 VAL A CA 1
ATOM 1985 C C . VAL A 1 252 ? -7.676 0.052 -0.365 1.00 87.62 252 VAL A C 1
ATOM 1987 O O . VAL A 1 252 ? -8.547 0.408 -1.159 1.00 87.62 252 VAL A O 1
ATOM 1990 N N . SER A 1 253 ? -6.410 0.480 -0.415 1.00 84.44 253 SER A N 1
ATOM 1991 C CA . SER A 1 253 ? -5.851 1.196 -1.575 1.00 84.44 253 SER A CA 1
ATOM 1992 C C . SER A 1 253 ? -5.430 0.196 -2.651 1.00 84.44 253 SER A C 1
ATOM 1994 O O . SER A 1 253 ? -5.050 -0.921 -2.329 1.00 84.44 253 SER A O 1
ATOM 1996 N N . ALA A 1 254 ? -5.513 0.598 -3.917 1.00 83.25 254 ALA A N 1
ATOM 1997 C CA . ALA A 1 254 ? -5.034 -0.158 -5.070 1.00 83.25 254 ALA A CA 1
ATOM 1998 C C . ALA A 1 254 ? -4.657 0.835 -6.183 1.00 83.25 254 ALA A C 1
ATOM 2000 O O . ALA A 1 254 ? -5.521 1.296 -6.942 1.00 83.25 254 ALA A O 1
ATOM 2001 N N . HIS A 1 255 ? -3.370 1.188 -6.271 1.00 80.12 255 HIS A N 1
ATOM 2002 C CA . HIS A 1 255 ? -2.870 2.297 -7.103 1.00 80.12 255 HIS A CA 1
ATOM 2003 C C . HIS A 1 255 ? -3.618 3.616 -6.810 1.00 80.12 255 HIS A C 1
ATOM 2005 O O . HIS A 1 255 ? -3.904 3.935 -5.660 1.00 80.12 255 HIS A O 1
ATOM 2011 N N . ASP A 1 256 ? -3.980 4.396 -7.836 1.00 74.50 256 ASP A N 1
ATOM 2012 C CA . ASP A 1 256 ? -4.668 5.695 -7.701 1.00 74.50 256 ASP A CA 1
ATOM 2013 C C . ASP A 1 256 ? -6.172 5.587 -7.339 1.00 74.50 256 ASP A C 1
ATOM 2015 O O . ASP A 1 256 ? -6.951 6.525 -7.552 1.00 74.50 256 ASP A O 1
ATOM 2019 N N . ALA A 1 257 ? -6.601 4.433 -6.829 1.00 76.81 257 ALA A N 1
ATOM 2020 C CA . ALA A 1 257 ? -7.971 4.121 -6.447 1.00 76.81 257 ALA A CA 1
ATOM 2021 C C . ALA A 1 257 ? -8.014 3.360 -5.112 1.00 76.81 257 ALA A C 1
ATOM 2023 O O . ALA A 1 257 ? -7.001 2.886 -4.608 1.00 76.81 257 ALA A O 1
ATOM 2024 N N . GLY A 1 258 ? -9.207 3.205 -4.546 1.00 83.75 258 GLY A N 1
ATOM 2025 C CA . GLY A 1 258 ? -9.415 2.398 -3.348 1.00 83.75 258 GLY A CA 1
ATOM 2026 C C . GLY A 1 258 ? -10.876 2.032 -3.136 1.00 83.75 258 GLY A C 1
ATOM 2027 O O . GLY A 1 258 ? -11.759 2.538 -3.830 1.00 83.75 258 GLY A O 1
ATOM 2028 N N . ALA A 1 259 ? -11.149 1.147 -2.182 1.00 83.19 259 ALA A N 1
ATOM 2029 C CA . ALA A 1 259 ? -12.494 0.648 -1.905 1.00 83.19 259 ALA A CA 1
ATOM 2030 C C . ALA A 1 259 ? -12.811 0.600 -0.410 1.00 83.19 259 ALA A C 1
ATOM 2032 O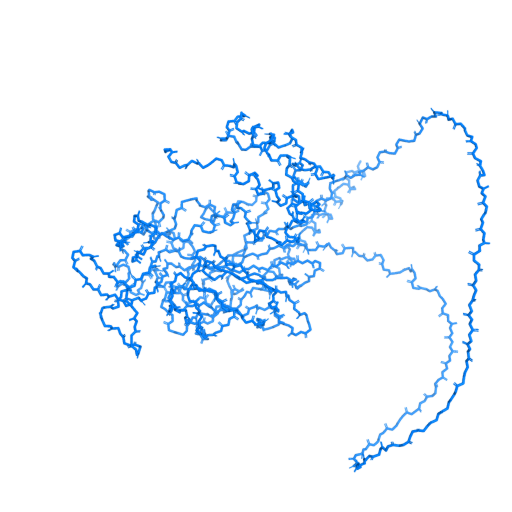 O . ALA A 1 259 ? -12.004 0.137 0.399 1.00 83.19 259 ALA A O 1
ATOM 2033 N N . PHE A 1 260 ? -14.021 1.044 -0.071 1.00 86.81 260 PHE A N 1
ATOM 2034 C CA . PHE A 1 260 ? -14.594 1.018 1.266 1.00 86.81 260 PHE A CA 1
ATOM 2035 C C . PHE A 1 260 ? -15.581 -0.139 1.397 1.00 86.81 260 PHE A C 1
ATOM 2037 O O . PHE A 1 260 ? -16.467 -0.332 0.560 1.00 86.81 260 PHE A O 1
ATOM 2044 N N . TYR A 1 261 ? -15.465 -0.868 2.501 1.00 88.12 261 TYR A N 1
ATOM 2045 C CA . TYR A 1 261 ? -16.338 -1.979 2.848 1.00 88.12 261 TYR A CA 1
ATOM 2046 C C . TYR A 1 261 ? -16.770 -1.861 4.309 1.00 88.12 261 TYR A C 1
ATOM 2048 O O . TYR A 1 261 ? -15.992 -1.442 5.167 1.00 88.12 261 TYR A O 1
ATOM 2056 N N . ARG A 1 262 ? -17.982 -2.306 4.624 1.00 91.25 262 ARG A N 1
ATOM 2057 C CA . ARG A 1 262 ? -18.485 -2.445 5.994 1.00 91.25 262 ARG A CA 1
ATOM 2058 C C . ARG A 1 262 ? -18.491 -3.915 6.384 1.00 91.25 262 ARG A C 1
ATOM 2060 O O . ARG A 1 262 ? -18.919 -4.764 5.606 1.00 91.25 262 ARG A O 1
ATOM 2067 N N . TYR A 1 263 ? -18.057 -4.223 7.599 1.00 92.75 263 TYR A N 1
ATOM 2068 C CA . TYR A 1 263 ? -18.104 -5.594 8.100 1.00 92.75 263 TYR A CA 1
ATOM 2069 C C . TYR A 1 263 ? -19.553 -6.054 8.328 1.00 92.75 263 TYR A C 1
ATOM 2071 O O . TYR A 1 263 ? -20.367 -5.325 8.905 1.00 92.75 263 TYR A O 1
ATOM 2079 N N . ASP A 1 264 ? -19.883 -7.269 7.891 1.00 93.88 264 ASP A N 1
ATOM 2080 C CA . ASP A 1 264 ? -21.103 -7.970 8.276 1.00 93.88 264 ASP A CA 1
ATOM 2081 C C . ASP A 1 264 ? -20.781 -9.142 9.210 1.00 93.88 264 ASP A C 1
ATOM 2083 O O . ASP A 1 264 ? -20.275 -10.190 8.806 1.00 93.88 264 ASP A O 1
ATOM 2087 N N . MET A 1 265 ? -21.175 -8.971 10.471 1.00 91.62 265 MET A N 1
ATOM 2088 C CA . MET A 1 265 ? -21.026 -9.967 11.527 1.00 91.62 265 MET A CA 1
ATOM 2089 C C . MET A 1 265 ? -21.806 -11.266 11.258 1.00 91.62 265 MET A C 1
ATOM 2091 O O . MET A 1 265 ? -21.469 -12.289 11.846 1.00 91.62 265 MET A O 1
ATOM 2095 N N . ARG A 1 266 ? -22.840 -11.255 10.400 1.00 91.44 266 ARG A N 1
ATOM 2096 C CA . ARG A 1 266 ? -23.641 -12.459 10.112 1.00 91.44 266 ARG A CA 1
ATOM 2097 C C . ARG A 1 266 ? -22.942 -13.422 9.157 1.00 91.44 266 ARG A C 1
ATOM 2099 O O . ARG A 1 266 ? -23.044 -14.628 9.348 1.00 91.44 266 ARG A O 1
ATOM 2106 N N . SER A 1 267 ? -22.259 -12.899 8.140 1.00 93.00 267 SER A N 1
ATOM 2107 C CA . SER A 1 267 ? -21.512 -13.698 7.158 1.00 93.00 267 SER A CA 1
ATOM 2108 C C . SER A 1 267 ? -20.015 -13.821 7.452 1.00 93.00 267 SER A C 1
ATOM 2110 O O . SER A 1 267 ? -19.359 -14.664 6.847 1.00 93.00 267 SER A O 1
ATOM 2112 N N . GLY A 1 268 ? -19.454 -12.992 8.340 1.00 93.62 268 GLY A N 1
ATOM 2113 C CA . GLY A 1 268 ? -18.005 -12.938 8.568 1.00 93.62 268 GLY A CA 1
ATOM 2114 C C . GLY A 1 268 ? -17.232 -12.315 7.398 1.00 93.62 268 GLY A C 1
ATOM 2115 O O . GLY A 1 268 ? -16.044 -12.593 7.216 1.00 93.62 268 GLY A O 1
ATOM 2116 N N . THR A 1 269 ? -17.908 -11.503 6.577 1.00 96.00 269 THR A N 1
ATOM 2117 C CA . THR A 1 269 ? -17.351 -10.884 5.363 1.00 96.00 269 THR A CA 1
ATOM 2118 C C . THR A 1 269 ? -17.491 -9.368 5.395 1.00 96.00 269 THR A C 1
ATOM 2120 O O . THR A 1 269 ? -18.399 -8.823 6.021 1.00 96.00 269 THR A O 1
ATOM 2123 N N . PHE A 1 270 ? -16.597 -8.670 4.701 1.00 95.38 270 PHE A N 1
ATOM 2124 C CA . PHE A 1 270 ? -16.734 -7.238 4.455 1.00 95.38 270 PHE A CA 1
ATOM 2125 C C . PHE A 1 270 ? -17.536 -7.029 3.171 1.00 95.38 270 PHE A C 1
ATOM 2127 O O . PHE A 1 270 ? -17.159 -7.563 2.132 1.00 95.38 270 PHE A O 1
ATOM 2134 N N . ILE A 1 271 ? -18.624 -6.263 3.241 1.00 93.12 271 ILE A N 1
ATOM 2135 C CA . ILE A 1 271 ? -19.513 -5.953 2.115 1.00 93.12 271 ILE A CA 1
ATOM 2136 C C . ILE A 1 271 ? -19.158 -4.567 1.571 1.00 93.12 271 ILE A C 1
ATOM 2138 O O . ILE A 1 271 ? -19.033 -3.616 2.342 1.00 93.12 271 ILE A O 1
ATOM 2142 N N . TYR A 1 272 ? -19.000 -4.459 0.256 1.00 90.81 272 TYR A N 1
ATOM 2143 C CA . TYR A 1 272 ? -18.667 -3.226 -0.457 1.00 90.81 272 TYR A CA 1
ATOM 2144 C C . TYR A 1 272 ? -19.712 -2.121 -0.216 1.00 90.81 272 TYR A C 1
ATOM 2146 O O . TYR A 1 272 ? -20.912 -2.361 -0.349 1.00 90.81 272 TYR A O 1
ATOM 2154 N N . GLU A 1 273 ? -19.257 -0.908 0.118 1.00 83.38 273 GLU A N 1
ATOM 2155 C CA . GLU A 1 273 ? -20.114 0.287 0.228 1.00 83.38 273 GLU A CA 1
ATOM 2156 C C . GLU A 1 273 ? -19.815 1.318 -0.872 1.00 83.38 273 GLU A C 1
ATOM 2158 O O . GLU A 1 273 ? -20.743 1.873 -1.460 1.00 83.38 273 GLU A O 1
ATOM 2163 N N . SER A 1 274 ? -18.539 1.594 -1.163 1.00 79.31 274 SER A N 1
ATOM 2164 C CA . SER A 1 274 ? -18.136 2.605 -2.151 1.00 79.31 274 SER A CA 1
ATOM 2165 C C . SER A 1 274 ? -16.683 2.431 -2.611 1.00 79.31 274 SER A C 1
ATOM 2167 O O . SER A 1 274 ? -15.934 1.614 -2.074 1.00 79.31 274 SER A O 1
ATOM 2169 N N . GLN A 1 275 ? -16.264 3.218 -3.604 1.00 79.38 275 GLN A N 1
ATOM 2170 C CA . GLN A 1 275 ? -14.875 3.288 -4.056 1.00 79.38 275 GLN A CA 1
ATOM 2171 C C . GLN A 1 275 ? -14.432 4.737 -4.246 1.00 79.38 275 GLN A C 1
ATOM 2173 O O . GLN A 1 275 ? -15.222 5.582 -4.671 1.00 79.38 275 GLN A O 1
ATOM 2178 N N . GLU A 1 276 ? -13.158 4.996 -3.977 1.00 71.62 276 GLU A N 1
ATOM 2179 C CA . GLU A 1 276 ? -12.473 6.233 -4.328 1.00 71.62 276 GLU A CA 1
ATOM 2180 C C . GLU A 1 276 ? -11.709 6.024 -5.642 1.00 71.62 276 GLU A C 1
ATOM 2182 O O . GLU A 1 276 ? -11.090 4.984 -5.870 1.00 71.62 276 GLU A O 1
ATOM 2187 N N . THR A 1 277 ? -11.776 7.005 -6.536 1.00 67.44 277 THR A N 1
ATOM 2188 C CA . THR A 1 277 ? -11.031 7.030 -7.800 1.00 67.44 277 THR A CA 1
ATOM 2189 C C . THR A 1 277 ? -10.557 8.454 -8.020 1.00 67.44 277 THR A C 1
ATOM 2191 O O . THR A 1 277 ? -11.389 9.361 -8.101 1.00 67.44 277 THR A O 1
ATOM 2194 N N . ARG A 1 278 ? -9.243 8.668 -8.100 1.00 62.91 278 ARG A N 1
ATOM 2195 C CA . ARG A 1 278 ? -8.675 10.007 -8.297 1.00 62.91 278 ARG A CA 1
ATOM 2196 C C . ARG A 1 278 ? -9.008 10.582 -9.678 1.00 62.91 278 ARG A C 1
ATOM 2198 O O . ARG A 1 278 ? -9.322 9.868 -10.630 1.00 62.91 278 ARG A O 1
ATOM 2205 N N . ASN A 1 279 ? -8.952 11.906 -9.786 1.00 46.88 279 ASN A N 1
ATOM 2206 C CA . ASN A 1 279 ? -9.248 12.607 -11.035 1.00 46.88 279 ASN A CA 1
ATOM 2207 C C . ASN A 1 279 ? -8.190 12.292 -12.111 1.00 46.88 279 ASN A C 1
ATOM 2209 O O . ASN A 1 279 ? -7.000 12.264 -11.810 1.00 46.88 279 ASN A O 1
ATOM 2213 N N . GLY A 1 280 ? -8.623 12.098 -13.363 1.00 51.41 280 GLY A N 1
ATOM 2214 C CA . GLY A 1 280 ? -7.742 11.802 -14.508 1.00 51.41 280 GLY A CA 1
ATOM 2215 C C . GLY A 1 280 ? -7.601 10.317 -14.879 1.00 51.41 280 GLY A C 1
ATOM 2216 O O . GLY A 1 280 ? -6.850 9.988 -15.791 1.00 51.41 280 GLY A O 1
ATOM 2217 N N . ILE A 1 281 ? -8.322 9.416 -14.206 1.00 58.00 281 ILE A N 1
ATOM 2218 C CA . ILE A 1 281 ? -8.270 7.965 -14.445 1.00 58.00 281 ILE A CA 1
ATOM 2219 C C . ILE A 1 281 ? -8.982 7.558 -15.749 1.00 58.00 281 ILE A C 1
ATOM 2221 O O . ILE A 1 281 ? -10.149 7.886 -15.958 1.00 58.00 281 ILE A O 1
ATOM 2225 N N . PHE A 1 282 ? -8.311 6.754 -16.585 1.00 55.78 282 PHE A N 1
ATOM 2226 C CA . PHE A 1 282 ? -8.864 6.233 -17.847 1.00 55.78 282 PHE A CA 1
ATOM 2227 C C . PHE A 1 282 ? -9.702 4.952 -17.698 1.00 55.78 282 PHE A C 1
ATOM 2229 O O . PHE A 1 282 ? -10.497 4.632 -18.582 1.00 55.78 282 PHE A O 1
ATOM 2236 N N . GLN A 1 283 ? -9.530 4.190 -16.612 1.00 65.00 283 GLN A N 1
ATOM 2237 C CA . GLN A 1 283 ? -10.277 2.955 -16.358 1.00 65.00 283 GLN A CA 1
ATOM 2238 C C . GLN A 1 283 ? -10.772 2.892 -14.915 1.00 65.00 283 GLN A C 1
ATOM 2240 O O . GLN A 1 283 ? -9.974 2.818 -13.986 1.00 65.00 283 GLN A O 1
ATOM 2245 N N . LYS A 1 284 ? -12.094 2.831 -14.717 1.00 70.44 284 LYS A N 1
ATOM 2246 C CA . LYS A 1 284 ? -12.669 2.555 -13.396 1.00 70.44 284 LYS A CA 1
ATOM 2247 C C . LYS A 1 284 ? -12.370 1.096 -12.991 1.00 70.44 284 LYS A C 1
ATOM 2249 O O . LYS A 1 284 ? -12.802 0.191 -13.719 1.00 70.44 284 LYS A O 1
ATOM 2254 N N . PRO A 1 285 ? -11.662 0.843 -11.873 1.00 78.50 285 PRO A N 1
ATOM 2255 C CA . PRO A 1 285 ? -11.446 -0.509 -11.371 1.00 78.50 285 PRO A CA 1
ATOM 2256 C C . PRO A 1 285 ? -12.747 -1.091 -10.808 1.00 78.50 285 PRO A C 1
ATOM 2258 O O . PRO A 1 285 ? -13.627 -0.358 -10.344 1.00 78.50 285 PRO A O 1
ATOM 2261 N N . ILE A 1 286 ? -12.858 -2.418 -10.864 1.00 82.94 286 ILE A N 1
ATOM 2262 C CA . ILE A 1 286 ? -14.002 -3.181 -10.358 1.00 82.94 286 ILE A CA 1
ATOM 2263 C C . ILE A 1 286 ? -13.549 -3.891 -9.088 1.00 82.94 286 ILE A C 1
ATOM 2265 O O . ILE A 1 286 ? -12.563 -4.621 -9.110 1.00 82.94 286 ILE A O 1
ATOM 2269 N N . PHE A 1 287 ? -14.290 -3.687 -8.005 1.00 87.25 287 PHE A N 1
ATOM 2270 C CA . PHE A 1 287 ? -14.082 -4.362 -6.731 1.00 87.25 287 PHE A CA 1
ATOM 2271 C C . PHE A 1 287 ? -15.203 -5.395 -6.496 1.00 87.25 287 PHE A C 1
ATOM 2273 O O . PHE A 1 287 ? -16.323 -5.187 -6.971 1.00 87.25 287 PHE A O 1
ATOM 2280 N N . PRO A 1 288 ? -14.927 -6.518 -5.809 1.00 91.25 288 PRO A N 1
ATOM 2281 C CA . PRO A 1 288 ? -15.931 -7.530 -5.487 1.00 91.25 288 PRO A CA 1
ATOM 2282 C C . PRO A 1 288 ? -16.970 -6.990 -4.493 1.00 91.25 288 PRO A C 1
ATOM 2284 O O . PRO A 1 288 ? -16.651 -6.166 -3.641 1.00 91.25 288 PRO A O 1
ATOM 2287 N N . GLU A 1 289 ? -18.196 -7.528 -4.525 1.00 93.12 289 GLU A N 1
ATOM 2288 C CA . GLU A 1 289 ? -19.227 -7.234 -3.508 1.00 93.12 289 GLU A CA 1
ATOM 2289 C C . GLU A 1 289 ? -18.740 -7.580 -2.088 1.00 93.12 289 GLU A C 1
ATOM 2291 O O . GLU A 1 289 ? -19.147 -6.944 -1.116 1.00 93.12 289 GLU A O 1
ATOM 2296 N N . ARG A 1 290 ? -17.885 -8.606 -1.961 1.00 94.81 290 ARG A N 1
ATOM 2297 C CA . ARG A 1 290 ? -17.483 -9.197 -0.682 1.00 94.81 290 ARG A CA 1
ATOM 2298 C C . ARG A 1 290 ? -15.993 -9.482 -0.603 1.00 94.81 290 ARG A C 1
ATOM 2300 O O . ARG A 1 290 ? -15.403 -9.976 -1.560 1.00 94.81 290 ARG A O 1
ATOM 2307 N N . VAL A 1 291 ? -15.435 -9.275 0.587 1.00 96.62 291 VAL A N 1
ATOM 2308 C CA . VAL A 1 291 ? -14.089 -9.719 0.972 1.00 96.62 291 VAL A CA 1
ATOM 2309 C C . VAL A 1 291 ? -14.214 -10.717 2.117 1.00 96.62 291 VAL A C 1
ATOM 2311 O O . VAL A 1 291 ? -14.845 -10.435 3.140 1.00 96.62 291 VAL A O 1
ATOM 2314 N N . PHE A 1 292 ? -13.635 -11.899 1.930 1.00 96.56 292 PHE A N 1
ATOM 2315 C CA . PHE A 1 292 ? -13.683 -12.995 2.896 1.00 96.56 292 PHE A CA 1
ATOM 2316 C C . PHE A 1 292 ? -12.606 -12.844 3.977 1.00 96.56 292 PHE A C 1
ATOM 2318 O O . PHE A 1 292 ? -11.594 -12.171 3.773 1.00 96.56 292 PHE A O 1
ATOM 2325 N N . THR A 1 293 ? -12.810 -13.499 5.121 1.00 96.81 293 THR A N 1
ATOM 2326 C CA . THR A 1 293 ? -11.825 -13.571 6.208 1.00 96.81 293 THR A CA 1
ATOM 2327 C C . THR A 1 293 ? -11.257 -14.983 6.352 1.00 96.81 293 THR A C 1
ATOM 2329 O O . THR A 1 293 ? -11.987 -15.973 6.333 1.00 96.81 293 THR A O 1
ATOM 2332 N N . ALA A 1 294 ? -9.943 -15.096 6.538 1.00 95.94 294 ALA A N 1
ATOM 2333 C CA . ALA A 1 294 ? -9.318 -16.315 7.031 1.00 95.94 294 ALA A CA 1
ATOM 2334 C C . ALA A 1 294 ? -9.482 -16.379 8.559 1.00 95.94 294 ALA A C 1
ATOM 2336 O O . ALA A 1 294 ? -9.326 -15.375 9.253 1.00 95.94 294 ALA A O 1
ATOM 2337 N N . GLY A 1 295 ? -9.842 -17.551 9.089 1.00 90.56 295 GLY A N 1
ATOM 2338 C CA . GLY A 1 295 ? -10.074 -17.749 10.529 1.00 90.56 295 GLY A CA 1
ATOM 2339 C C . GLY A 1 295 ? -11.271 -16.988 11.124 1.00 90.56 295 GLY A C 1
ATOM 2340 O O . GLY A 1 295 ? -11.481 -17.065 12.328 1.00 90.56 295 GLY A O 1
ATOM 2341 N N . GLY A 1 296 ? -12.057 -16.270 10.311 1.00 91.06 296 GLY A N 1
ATOM 2342 C CA . GLY A 1 296 ? -13.163 -15.417 10.766 1.00 91.06 296 GLY A CA 1
ATOM 2343 C C . GLY A 1 296 ? -12.769 -13.981 11.145 1.00 91.06 296 GLY A C 1
ATOM 2344 O O . GLY A 1 296 ? -13.654 -13.191 11.466 1.00 91.06 296 GLY A O 1
ATOM 2345 N N . SER A 1 297 ? -11.477 -13.628 11.101 1.00 94.81 297 SER A N 1
ATOM 2346 C CA . SER A 1 297 ? -10.983 -12.302 11.512 1.00 94.81 297 SER A CA 1
ATOM 2347 C C . SER A 1 297 ? -9.916 -11.683 10.602 1.00 94.81 297 SER A C 1
ATOM 2349 O O . SER A 1 297 ? -9.810 -10.465 10.562 1.00 94.81 297 SER A O 1
ATOM 2351 N N . HIS A 1 298 ? -9.150 -12.454 9.826 1.00 97.50 298 HIS A N 1
ATOM 2352 C CA . HIS A 1 298 ? -8.070 -11.912 8.988 1.00 97.50 298 HIS A CA 1
ATOM 2353 C C . HIS A 1 298 ? -8.572 -11.600 7.565 1.00 97.50 298 HIS A C 1
ATOM 2355 O O . HIS A 1 298 ? -8.815 -12.552 6.818 1.00 97.50 298 HIS A O 1
ATOM 2361 N N . PRO A 1 299 ? -8.735 -10.332 7.127 1.00 97.75 299 PRO A N 1
ATOM 2362 C CA . PRO A 1 299 ? -9.208 -10.032 5.769 1.00 97.75 299 PRO A CA 1
ATOM 2363 C C . PRO A 1 299 ? -8.264 -10.608 4.706 1.00 97.75 299 PRO A C 1
ATOM 2365 O O . PRO A 1 299 ? -7.051 -10.415 4.798 1.00 97.75 299 PRO A O 1
ATOM 2368 N N . ILE A 1 300 ? -8.799 -11.317 3.708 1.00 98.25 300 ILE A N 1
ATOM 2369 C CA . ILE A 1 300 ? -7.992 -11.922 2.639 1.00 98.25 300 ILE A CA 1
ATOM 2370 C C . ILE A 1 300 ? -7.803 -10.909 1.507 1.00 98.25 300 ILE A C 1
ATOM 2372 O O . ILE A 1 300 ? -8.776 -10.477 0.892 1.00 98.25 300 ILE A O 1
ATOM 2376 N N . LEU A 1 301 ? -6.548 -10.558 1.225 1.00 98.00 301 LEU A N 1
ATOM 2377 C CA . LEU A 1 301 ? -6.143 -9.612 0.181 1.00 98.00 301 LEU A CA 1
ATOM 2378 C C . LEU A 1 301 ? -5.111 -10.250 -0.760 1.00 98.00 301 LEU A C 1
ATOM 2380 O O . LEU A 1 301 ? -4.503 -11.270 -0.434 1.00 98.00 301 LEU A O 1
ATOM 2384 N N . PHE A 1 302 ? -4.903 -9.645 -1.927 1.00 97.81 302 PHE A N 1
ATOM 2385 C CA . PHE A 1 302 ? -4.102 -10.186 -3.022 1.00 97.81 302 PHE A CA 1
ATOM 2386 C C . PHE A 1 302 ? -3.231 -9.089 -3.635 1.00 97.81 302 PHE A C 1
ATOM 2388 O O . PHE A 1 302 ? -3.739 -8.211 -4.326 1.00 97.81 302 PHE A O 1
ATOM 2395 N N . SER A 1 303 ? -1.922 -9.158 -3.414 1.00 97.06 303 SER A N 1
ATOM 2396 C CA . SER A 1 303 ? -0.956 -8.282 -4.079 1.00 97.06 303 SER A CA 1
ATOM 2397 C C . SER A 1 303 ? -0.790 -8.711 -5.544 1.00 97.06 3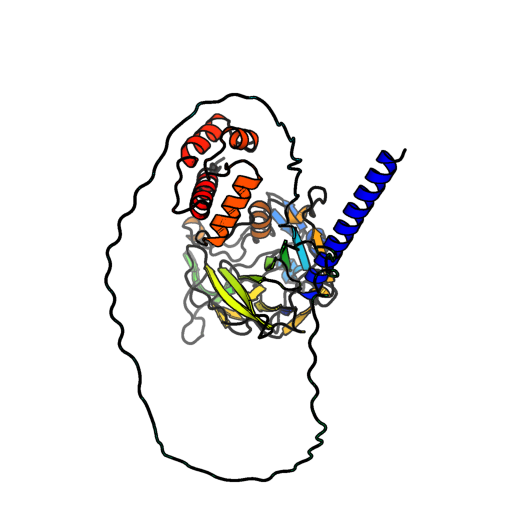03 SER A C 1
ATOM 2399 O O . SER A 1 303 ? -0.672 -9.907 -5.841 1.00 97.06 303 SER A O 1
ATOM 2401 N N . ALA A 1 304 ? -0.856 -7.752 -6.467 1.00 95.38 304 ALA A N 1
ATOM 2402 C CA . ALA A 1 304 ? -0.686 -7.976 -7.902 1.00 95.38 304 ALA A CA 1
ATOM 2403 C C . ALA A 1 304 ? 0.759 -8.334 -8.274 1.00 95.38 304 ALA A C 1
ATOM 2405 O O . ALA A 1 304 ? 1.698 -7.881 -7.624 1.00 95.38 304 ALA A O 1
ATOM 2406 N N . ARG A 1 305 ? 0.944 -9.103 -9.358 1.00 95.00 305 ARG A N 1
ATOM 2407 C CA . ARG A 1 305 ? 2.283 -9.458 -9.836 1.00 95.00 305 ARG A CA 1
ATOM 2408 C C . ARG A 1 305 ? 3.048 -8.224 -10.321 1.00 95.00 305 ARG A C 1
ATOM 2410 O O . ARG A 1 305 ? 2.514 -7.436 -11.115 1.00 95.00 305 ARG A O 1
ATOM 2417 N N . GLY A 1 306 ? 4.287 -8.105 -9.861 1.00 92.69 306 GLY A N 1
ATOM 2418 C CA . GLY A 1 306 ? 5.255 -7.078 -10.225 1.00 92.69 306 GLY A CA 1
ATOM 2419 C C . GLY A 1 306 ? 4.997 -5.728 -9.559 1.00 92.69 306 GLY A C 1
ATOM 2420 O O . GLY A 1 306 ? 5.844 -5.242 -8.820 1.00 92.69 306 GLY A O 1
ATOM 2421 N N . SER A 1 307 ? 3.809 -5.159 -9.778 1.00 90.81 307 SER A N 1
ATOM 2422 C CA . SER A 1 307 ? 3.458 -3.786 -9.376 1.00 90.81 307 SER A CA 1
ATOM 2423 C C . SER A 1 307 ? 2.721 -3.684 -8.036 1.00 90.81 307 SER A C 1
ATOM 2425 O O . SER A 1 307 ? 2.038 -2.692 -7.799 1.00 90.81 307 SER A O 1
ATOM 2427 N N . HIS A 1 308 ? 2.689 -4.790 -7.292 1.00 93.81 308 HIS A N 1
ATOM 2428 C CA . HIS A 1 308 ? 2.170 -5.048 -5.937 1.00 93.81 308 HIS A CA 1
ATOM 2429 C C . HIS A 1 308 ? 0.757 -4.610 -5.511 1.00 93.81 308 HIS A C 1
ATOM 2431 O O . HIS A 1 308 ? 0.278 -5.145 -4.506 1.00 93.81 308 HIS A O 1
ATOM 2437 N N . GLY A 1 309 ? 0.055 -3.810 -6.320 1.00 91.38 309 GLY A N 1
ATOM 2438 C CA . GLY A 1 309 ? -1.368 -3.440 -6.282 1.00 91.38 309 GLY A CA 1
ATOM 2439 C C . GLY A 1 309 ? -2.238 -4.292 -5.361 1.00 91.38 309 GLY A C 1
ATOM 2440 O O . GLY A 1 309 ? -2.447 -5.475 -5.647 1.00 91.38 309 GLY A O 1
ATOM 2441 N N . LEU A 1 310 ? -2.748 -3.725 -4.266 1.00 93.31 310 LEU A N 1
ATOM 2442 C CA . LEU A 1 310 ? -3.428 -4.500 -3.224 1.00 93.31 310 LEU A CA 1
ATOM 2443 C C . LEU A 1 310 ? -4.930 -4.709 -3.512 1.00 93.31 310 LEU A C 1
ATOM 2445 O O . LEU A 1 310 ? -5.796 -3.920 -3.142 1.00 93.31 310 LEU A O 1
ATOM 2449 N N . TRP A 1 311 ? -5.270 -5.833 -4.141 1.00 94.81 311 TRP A N 1
ATOM 2450 C CA . TRP A 1 311 ? -6.643 -6.175 -4.526 1.00 94.81 311 TRP A CA 1
ATOM 2451 C C . TRP A 1 311 ? -7.375 -7.020 -3.477 1.00 94.81 311 TRP A C 1
ATOM 2453 O O . TRP A 1 311 ? -6.784 -7.763 -2.698 1.00 94.81 311 TRP A O 1
ATOM 2463 N N . THR A 1 312 ? -8.705 -6.960 -3.487 1.00 94.88 312 THR A N 1
ATOM 2464 C CA . THR A 1 312 ? -9.593 -7.702 -2.569 1.00 94.88 312 THR A CA 1
ATOM 2465 C C . THR A 1 312 ? -10.152 -8.999 -3.166 1.00 94.88 312 THR A C 1
ATOM 2467 O O . THR A 1 312 ? -10.927 -9.701 -2.520 1.00 94.88 312 THR A O 1
ATOM 2470 N N . ALA A 1 313 ? -9.743 -9.341 -4.390 1.00 93.69 313 ALA A N 1
ATOM 2471 C CA . ALA A 1 313 ? -10.053 -10.595 -5.070 1.00 93.69 313 ALA A CA 1
ATOM 2472 C C . ALA A 1 313 ? -8.844 -11.081 -5.895 1.00 93.69 313 ALA A C 1
ATOM 2474 O O . ALA A 1 313 ? -8.029 -10.256 -6.320 1.00 93.69 313 ALA A O 1
ATOM 2475 N N . PRO A 1 314 ? -8.728 -12.394 -6.165 1.00 95.06 314 PRO A N 1
ATOM 2476 C CA . PRO A 1 314 ? -7.798 -12.923 -7.157 1.00 95.06 314 PRO A CA 1
ATOM 2477 C C . PRO A 1 314 ? -8.330 -12.677 -8.581 1.00 95.06 314 PRO A C 1
ATOM 2479 O O . PRO A 1 314 ? -9.529 -12.474 -8.777 1.00 95.06 314 PRO A O 1
ATOM 2482 N N . GLY A 1 315 ? -7.462 -12.759 -9.589 1.00 92.69 315 GLY A N 1
ATOM 2483 C CA . GLY A 1 315 ? -7.832 -12.683 -11.004 1.00 92.69 315 GLY A CA 1
ATOM 2484 C C . GLY A 1 315 ? -7.147 -11.539 -11.748 1.00 92.69 315 GLY A C 1
ATOM 2485 O O . GLY A 1 315 ? -6.015 -11.179 -11.429 1.00 92.69 315 GLY A O 1
ATOM 2486 N N . LYS A 1 316 ? -7.826 -11.003 -12.774 1.00 89.50 316 LYS A N 1
ATOM 2487 C CA . LYS A 1 316 ? -7.332 -9.881 -13.584 1.00 89.50 316 LYS A CA 1
ATOM 2488 C C . LYS A 1 316 ? -8.101 -8.600 -13.278 1.00 89.50 316 LYS A C 1
ATOM 2490 O O . LYS A 1 316 ? -9.304 -8.531 -13.530 1.00 89.50 316 LYS A O 1
AT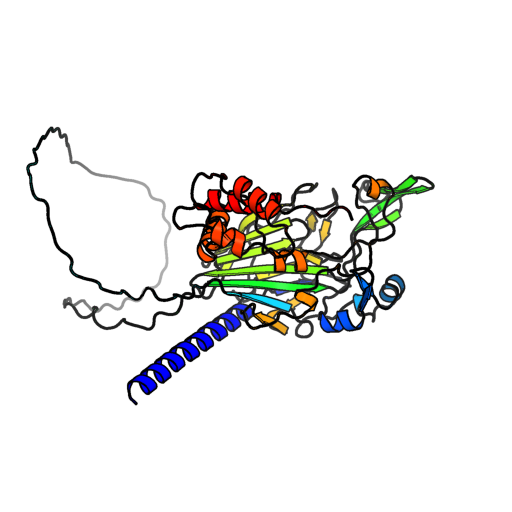OM 2495 N N . HIS A 1 317 ? -7.393 -7.577 -12.814 1.00 86.50 317 HIS A N 1
ATOM 2496 C CA . HIS A 1 317 ? -7.956 -6.278 -12.431 1.00 86.50 317 HIS A CA 1
ATOM 2497 C C . HIS A 1 317 ? -7.516 -5.207 -13.425 1.00 86.50 317 HIS A C 1
ATOM 2499 O O . HIS A 1 317 ? -6.433 -5.300 -13.998 1.00 86.50 317 HIS A O 1
ATOM 2505 N N . LYS A 1 318 ? -8.345 -4.190 -13.682 1.00 80.56 318 LYS A N 1
ATOM 2506 C CA . LYS A 1 318 ? -7.984 -3.116 -14.625 1.00 80.56 318 LYS A CA 1
ATOM 2507 C C . LYS A 1 318 ? -6.938 -2.204 -13.994 1.00 80.56 318 LYS A C 1
ATOM 2509 O O . LYS A 1 318 ? -7.233 -1.545 -12.999 1.00 80.56 318 LYS A O 1
ATOM 2514 N N . PHE A 1 319 ? -5.758 -2.126 -14.603 1.00 69.19 319 PHE A N 1
ATOM 2515 C CA . PHE A 1 319 ? -4.725 -1.191 -14.180 1.00 69.19 319 PHE A CA 1
ATOM 2516 C C . PHE A 1 319 ? -5.169 0.241 -14.505 1.00 69.19 319 PHE A C 1
ATOM 2518 O O . PHE A 1 319 ? -5.681 0.539 -15.589 1.00 69.19 319 PHE A O 1
ATOM 2525 N N . VAL A 1 320 ? -5.019 1.117 -13.517 1.00 60.00 320 VAL A N 1
ATOM 2526 C CA . VAL A 1 320 ? -5.785 2.365 -13.412 1.00 60.00 320 VAL A CA 1
ATOM 2527 C C . VAL A 1 320 ? -5.242 3.468 -14.335 1.00 60.00 320 VAL A C 1
ATOM 2529 O O . VAL A 1 320 ? -6.016 4.235 -14.915 1.00 60.00 320 VAL A O 1
ATOM 2532 N N . ARG A 1 321 ? -3.914 3.509 -14.522 1.00 62.19 321 ARG A N 1
ATOM 2533 C CA . ARG A 1 321 ? -3.192 4.584 -15.233 1.00 62.19 321 ARG A CA 1
ATOM 2534 C C . ARG A 1 321 ? -3.243 4.492 -16.760 1.00 62.19 321 ARG A C 1
ATOM 2536 O O . ARG A 1 321 ? -3.111 5.517 -17.421 1.00 62.19 321 ARG A O 1
ATOM 2543 N N . LEU A 1 322 ? -3.423 3.297 -17.333 1.00 62.81 322 LEU A N 1
ATOM 2544 C CA . LEU A 1 322 ? -3.331 3.067 -18.783 1.00 62.81 322 LEU A CA 1
ATOM 2545 C C . LEU A 1 322 ? -4.484 2.186 -19.310 1.00 62.81 322 LEU A C 1
ATOM 2547 O O . LEU A 1 322 ? -4.782 1.152 -18.706 1.00 62.81 322 LEU A O 1
ATOM 2551 N N . PRO A 1 323 ? -5.130 2.544 -20.441 1.00 60.16 323 PRO A N 1
ATOM 2552 C CA . PRO A 1 323 ? -6.170 1.722 -21.063 1.00 60.16 323 PRO A CA 1
ATOM 2553 C C . PRO A 1 323 ? -5.692 0.312 -21.432 1.00 60.16 323 PRO A C 1
ATOM 2555 O O . PRO A 1 323 ? -4.597 0.143 -21.960 1.00 60.16 323 PRO A O 1
ATOM 2558 N N . ARG A 1 324 ? -6.556 -0.697 -21.233 1.00 64.56 324 ARG A N 1
ATOM 2559 C CA . ARG A 1 324 ? -6.313 -2.120 -21.572 1.00 64.56 324 ARG A CA 1
ATOM 2560 C C . ARG A 1 324 ? -5.102 -2.767 -20.881 1.00 64.56 324 ARG A C 1
ATOM 2562 O O . ARG A 1 324 ? -4.715 -3.866 -21.268 1.00 64.56 324 ARG A O 1
ATOM 2569 N N . LEU A 1 325 ? -4.545 -2.128 -19.857 1.00 76.19 325 LEU A N 1
ATOM 2570 C CA . LEU A 1 325 ? -3.501 -2.696 -19.012 1.00 76.19 325 LEU A CA 1
ATOM 2571 C C . LEU A 1 325 ? -4.137 -3.335 -17.767 1.00 76.19 325 LEU A C 1
ATOM 2573 O O . LEU A 1 325 ? -5.222 -2.918 -17.342 1.00 76.19 325 LEU A O 1
ATOM 2577 N N . TYR A 1 326 ? -3.505 -4.374 -17.216 1.00 84.06 326 TYR A N 1
ATOM 2578 C CA . TYR A 1 326 ? -4.099 -5.215 -16.171 1.00 84.06 326 TYR A CA 1
ATOM 2579 C C . TYR A 1 326 ? -3.094 -5.622 -15.090 1.00 84.06 326 TYR A C 1
ATOM 2581 O O . TYR A 1 326 ? -1.929 -5.894 -15.377 1.00 84.06 326 TYR A O 1
ATOM 2589 N N . ASP A 1 327 ? -3.598 -5.733 -13.866 1.00 89.44 327 ASP A N 1
ATOM 2590 C CA . ASP A 1 327 ? -2.957 -6.440 -12.761 1.00 89.44 327 ASP A CA 1
ATOM 2591 C C . ASP A 1 327 ? -3.404 -7.901 -12.751 1.00 89.44 327 ASP A C 1
ATOM 2593 O O . ASP A 1 327 ? -4.570 -8.199 -13.008 1.00 89.44 327 ASP A O 1
ATOM 2597 N N . GLU A 1 328 ? -2.491 -8.811 -12.414 1.00 92.75 328 GLU A N 1
ATOM 2598 C CA . GLU A 1 328 ? -2.786 -10.230 -12.199 1.00 92.75 328 GLU A CA 1
ATOM 2599 C C . GLU A 1 328 ? -2.467 -10.586 -10.745 1.00 92.75 328 GLU A C 1
ATOM 2601 O O . GLU A 1 328 ? -1.318 -10.470 -10.326 1.00 92.75 328 GLU A O 1
ATOM 2606 N N . SER A 1 329 ? -3.461 -11.014 -9.966 1.00 95.12 329 SER A N 1
ATOM 2607 C CA . SER A 1 329 ? -3.289 -11.404 -8.560 1.00 95.12 329 SER A CA 1
ATOM 2608 C C . SER A 1 329 ? -3.876 -12.795 -8.291 1.00 95.12 329 SER A C 1
ATOM 2610 O O . SER A 1 329 ? -4.714 -13.294 -9.046 1.00 95.12 329 SER A O 1
ATOM 2612 N N . GLY A 1 330 ? -3.429 -13.476 -7.232 1.00 96.00 330 GLY A N 1
ATOM 2613 C CA . GLY A 1 330 ? -3.883 -14.841 -6.955 1.00 96.00 330 GLY A CA 1
ATOM 2614 C C . GLY A 1 330 ? -3.208 -15.512 -5.765 1.00 96.00 330 GLY A C 1
ATOM 2615 O O . GLY A 1 330 ? -2.383 -14.915 -5.081 1.00 96.00 330 GLY A O 1
ATOM 2616 N N . PHE A 1 331 ? -3.554 -16.780 -5.537 1.00 97.19 331 PHE A N 1
ATOM 2617 C CA . PHE A 1 331 ? -3.056 -17.603 -4.431 1.00 97.19 331 PHE A CA 1
ATOM 2618 C C . PHE A 1 331 ? -1.619 -18.106 -4.681 1.00 97.19 331 PHE A C 1
ATOM 2620 O O . PHE A 1 331 ? -1.407 -19.280 -4.971 1.00 97.19 331 PHE A O 1
ATOM 2627 N N . GLY A 1 332 ? -0.634 -17.205 -4.623 1.00 97.12 332 GLY A N 1
ATOM 2628 C CA . GLY A 1 332 ? 0.792 -17.540 -4.683 1.00 97.12 332 GLY A CA 1
ATOM 2629 C C . GLY A 1 332 ? 1.394 -17.743 -3.290 1.00 97.12 332 GLY A C 1
ATOM 2630 O O . GLY A 1 332 ? 1.103 -18.727 -2.612 1.00 97.12 332 GLY A O 1
ATOM 2631 N N . THR A 1 333 ? 2.251 -16.820 -2.846 1.00 97.56 333 THR A N 1
ATOM 2632 C CA . THR A 1 333 ? 2.904 -16.921 -1.527 1.00 97.56 333 THR A CA 1
ATOM 2633 C C . THR A 1 333 ? 2.056 -16.256 -0.443 1.00 97.56 333 THR A C 1
ATOM 2635 O O . THR A 1 333 ? 1.817 -15.053 -0.491 1.00 97.56 333 THR A O 1
ATOM 2638 N N . ALA A 1 334 ? 1.636 -17.021 0.567 1.00 97.69 334 ALA A N 1
ATOM 2639 C CA . ALA A 1 334 ? 0.888 -16.497 1.708 1.00 97.69 334 ALA A CA 1
ATOM 2640 C C . ALA A 1 334 ? 1.770 -15.671 2.665 1.00 97.69 334 ALA A C 1
ATOM 2642 O O . ALA A 1 334 ? 2.780 -16.156 3.182 1.00 97.69 334 ALA A O 1
ATOM 2643 N N . TRP A 1 335 ? 1.323 -14.457 2.981 1.00 97.75 335 TRP A N 1
ATOM 2644 C CA . TRP A 1 335 ? 1.864 -13.568 4.007 1.00 97.75 335 TRP A CA 1
ATOM 2645 C C . TRP A 1 335 ? 0.833 -13.393 5.139 1.00 97.75 335 TRP A C 1
ATOM 2647 O O . TRP A 1 335 ? 0.006 -12.478 5.113 1.00 97.75 335 TRP A O 1
ATOM 2657 N N . PRO A 1 336 ? 0.844 -14.282 6.150 1.00 97.62 336 PRO A N 1
ATOM 2658 C CA . PRO A 1 336 ? 0.069 -14.102 7.375 1.00 97.62 336 PRO A CA 1
ATOM 2659 C C . PRO A 1 336 ? 0.717 -12.997 8.220 1.00 97.62 336 PRO A C 1
ATOM 2661 O O . PRO A 1 336 ? 1.647 -13.250 8.991 1.00 97.62 336 PRO A O 1
ATOM 2664 N N . THR A 1 337 ? 0.267 -11.756 8.028 1.00 97.56 337 THR A N 1
ATOM 2665 C CA . THR A 1 337 ? 0.959 -10.541 8.503 1.00 97.56 337 THR A CA 1
ATOM 2666 C C . THR A 1 337 ? 1.101 -10.467 10.028 1.00 97.56 337 THR A C 1
ATOM 2668 O O . THR A 1 337 ? 2.094 -9.954 10.536 1.00 97.56 337 THR A O 1
ATOM 2671 N N . TRP A 1 338 ? 0.190 -11.088 10.782 1.00 96.44 338 TRP A N 1
ATOM 2672 C CA . TRP A 1 338 ? 0.267 -11.202 12.244 1.00 96.44 338 TRP A CA 1
ATOM 2673 C C . TRP A 1 338 ? 1.473 -12.005 12.758 1.00 96.44 338 TRP A C 1
ATOM 2675 O O . TRP A 1 338 ? 1.833 -11.860 13.925 1.00 96.44 338 TRP A O 1
ATOM 2685 N N . LYS A 1 339 ? 2.130 -12.832 11.923 1.00 96.56 339 LYS A N 1
ATOM 2686 C CA . LYS A 1 339 ? 3.318 -13.604 12.344 1.00 96.56 339 LYS A CA 1
ATOM 2687 C C . LYS A 1 339 ? 4.560 -12.742 12.583 1.00 96.56 339 LYS A C 1
ATOM 2689 O O . LYS A 1 339 ? 5.432 -13.163 13.337 1.00 96.56 339 LYS A O 1
ATOM 2694 N N . LYS A 1 340 ? 4.660 -11.569 11.951 1.00 96.25 340 LYS A N 1
ATOM 2695 C CA . LYS A 1 340 ? 5.686 -10.561 12.248 1.00 96.25 340 LYS A CA 1
ATOM 2696 C C . LYS A 1 340 ? 5.120 -9.178 11.941 1.00 96.25 340 LYS A C 1
ATOM 2698 O O . LYS A 1 340 ? 4.875 -8.840 10.788 1.00 96.25 340 LYS A O 1
ATOM 2703 N N . MET A 1 341 ? 4.920 -8.386 12.985 1.00 94.38 341 MET A N 1
ATOM 2704 C CA . MET A 1 341 ? 4.269 -7.084 12.902 1.00 94.38 341 MET A CA 1
ATOM 2705 C C . MET A 1 341 ? 4.932 -6.101 13.861 1.00 94.38 341 MET A C 1
ATOM 2707 O O . MET A 1 341 ? 5.186 -6.436 15.019 1.00 94.38 341 MET A O 1
ATOM 2711 N N . GLU A 1 342 ? 5.157 -4.881 13.388 1.00 92.62 342 GLU A N 1
ATOM 2712 C CA . GLU A 1 342 ? 5.645 -3.761 14.188 1.00 92.62 342 GLU A CA 1
ATOM 2713 C C . GLU A 1 342 ? 4.477 -2.807 14.477 1.00 92.62 342 GLU A C 1
ATOM 2715 O O . GLU A 1 342 ? 3.822 -2.307 13.560 1.00 92.62 342 GLU A O 1
ATOM 2720 N N . LEU A 1 343 ? 4.175 -2.595 15.763 1.00 89.88 343 LEU A N 1
ATOM 2721 C CA . LEU A 1 343 ? 3.054 -1.762 16.211 1.00 89.88 343 LEU A CA 1
ATOM 2722 C C . LEU A 1 343 ? 3.517 -0.317 16.407 1.00 89.88 343 LEU A C 1
ATOM 2724 O O . LEU A 1 343 ? 4.271 -0.021 17.334 1.00 89.88 343 LEU A O 1
ATOM 2728 N N . LEU A 1 344 ? 3.037 0.588 15.558 1.00 82.81 344 LEU A N 1
ATOM 2729 C CA . LEU A 1 344 ? 3.441 1.991 15.535 1.00 82.81 344 LEU A CA 1
ATOM 2730 C C . LEU A 1 344 ? 2.328 2.862 16.136 1.00 82.81 344 LEU A C 1
ATOM 2732 O O . LEU A 1 344 ? 1.380 3.273 15.466 1.00 82.81 344 LEU A O 1
ATOM 2736 N N . LEU A 1 345 ? 2.424 3.098 17.445 1.00 73.50 345 LEU A N 1
ATOM 2737 C CA . LEU A 1 345 ? 1.438 3.834 18.242 1.00 73.50 345 LEU A CA 1
ATOM 2738 C C . LEU A 1 345 ? 1.639 5.349 18.119 1.00 73.50 345 LEU A C 1
ATOM 2740 O O . LEU A 1 345 ? 2.598 5.886 18.671 1.00 73.50 345 LEU A O 1
ATOM 2744 N N . LYS A 1 346 ? 0.700 6.054 17.476 1.00 63.97 346 LYS A N 1
ATOM 2745 C CA . LYS A 1 346 ? 0.697 7.527 17.409 1.00 63.97 346 LYS A CA 1
ATOM 2746 C C . LYS A 1 346 ? 0.096 8.139 18.685 1.00 63.97 346 LYS A C 1
ATOM 2748 O O . LYS A 1 346 ? -0.972 8.745 18.646 1.00 63.97 346 LYS A O 1
ATOM 2753 N N . GLU A 1 347 ? 0.778 7.932 19.811 1.00 58.22 347 GLU A N 1
ATOM 2754 C CA . GLU A 1 347 ? 0.549 8.664 21.068 1.00 58.22 347 GLU A CA 1
ATOM 2755 C C . GLU A 1 347 ? 1.444 9.906 21.147 1.00 58.22 347 GLU A C 1
ATOM 2757 O O . GLU A 1 347 ? 2.518 9.926 20.550 1.00 58.22 347 GLU A O 1
ATOM 2762 N N . ASP A 1 348 ? 1.045 10.912 21.929 1.00 47.34 348 ASP A N 1
ATOM 2763 C CA . ASP A 1 348 ? 1.671 12.248 21.944 1.00 47.34 348 ASP A CA 1
ATOM 2764 C C . ASP A 1 348 ? 3.166 12.270 22.340 1.00 47.34 348 ASP A C 1
ATOM 2766 O O . ASP A 1 348 ? 3.860 13.238 22.041 1.00 47.34 348 ASP A O 1
ATOM 2770 N N . ASN A 1 349 ? 3.676 11.197 22.961 1.00 44.22 349 ASN A N 1
ATOM 2771 C CA . ASN A 1 349 ? 5.089 11.029 23.338 1.00 44.22 349 ASN A CA 1
ATOM 2772 C C . ASN A 1 349 ? 5.844 9.956 22.522 1.00 44.22 349 ASN A C 1
ATOM 2774 O O . ASN A 1 349 ? 7.054 9.811 22.690 1.00 44.22 349 ASN A O 1
ATOM 2778 N N . ASN A 1 350 ? 5.167 9.184 21.663 1.00 50.25 350 ASN A N 1
ATOM 2779 C CA . ASN A 1 350 ? 5.798 8.107 20.893 1.00 50.25 350 ASN A CA 1
ATOM 2780 C C . ASN A 1 350 ? 6.223 8.617 19.512 1.00 50.25 350 ASN A C 1
ATOM 2782 O O . ASN A 1 350 ? 5.408 8.787 18.603 1.00 50.25 350 ASN A O 1
ATOM 2786 N N . ILE A 1 351 ? 7.527 8.838 19.353 1.00 59.47 351 ILE A N 1
ATOM 2787 C CA . ILE A 1 351 ? 8.131 9.250 18.085 1.00 59.47 351 ILE A CA 1
ATOM 2788 C C . ILE A 1 351 ? 8.020 8.083 17.092 1.00 59.47 351 ILE A C 1
ATOM 2790 O O . ILE A 1 351 ? 8.641 7.037 17.280 1.00 59.47 351 ILE A O 1
ATOM 2794 N N . LEU A 1 352 ? 7.221 8.259 16.034 1.00 69.00 352 LEU A N 1
ATOM 2795 C CA . LEU A 1 352 ? 7.187 7.325 14.903 1.00 69.00 352 LEU A CA 1
ATOM 2796 C C . LEU A 1 352 ? 8.592 7.217 14.278 1.00 69.00 352 LEU A C 1
ATOM 2798 O O . LEU A 1 352 ? 9.295 8.229 14.234 1.00 69.00 352 LEU A O 1
ATOM 2802 N N . PRO A 1 353 ? 9.000 6.044 13.754 1.00 71.38 353 PRO A N 1
ATOM 2803 C CA . PRO A 1 353 ? 10.297 5.888 13.102 1.00 71.38 353 PRO A CA 1
ATOM 2804 C C . PRO A 1 353 ? 10.535 6.977 12.053 1.00 71.38 353 PRO A C 1
ATOM 2806 O O . PRO A 1 353 ? 9.635 7.292 11.271 1.00 71.38 353 PRO A O 1
ATOM 2809 N N . SER A 1 354 ? 11.746 7.541 12.022 1.00 69.19 354 SER A N 1
ATOM 2810 C CA . SER A 1 354 ? 12.079 8.704 11.185 1.00 69.19 354 SER A CA 1
ATOM 2811 C C . SER A 1 354 ? 11.683 8.507 9.720 1.00 69.19 354 SER A C 1
ATOM 2813 O O . SER A 1 354 ? 11.099 9.411 9.126 1.00 69.19 354 SER A O 1
ATOM 2815 N N . TRP A 1 355 ? 11.892 7.302 9.181 1.00 74.44 355 TRP A N 1
ATOM 2816 C CA . TRP A 1 355 ? 11.504 6.907 7.827 1.00 74.44 355 TRP A CA 1
ATOM 2817 C C . TRP A 1 355 ? 9.989 6.971 7.567 1.00 74.44 355 TRP A C 1
ATOM 2819 O O . TRP A 1 355 ? 9.585 7.410 6.496 1.00 74.44 355 TRP A O 1
ATOM 2829 N N . MET A 1 356 ? 9.128 6.652 8.540 1.00 72.56 356 MET A N 1
ATOM 2830 C CA . MET A 1 356 ? 7.667 6.789 8.392 1.00 72.56 356 MET A CA 1
ATOM 2831 C C . MET A 1 356 ? 7.230 8.264 8.353 1.00 72.56 356 MET A C 1
ATOM 2833 O O . MET A 1 356 ? 6.155 8.597 7.856 1.00 72.56 356 MET A O 1
ATOM 2837 N N . THR A 1 357 ? 8.070 9.161 8.870 1.00 70.38 357 THR A N 1
ATOM 2838 C CA . THR A 1 357 ? 7.868 10.617 8.831 1.00 70.38 357 THR A CA 1
ATOM 2839 C C . THR A 1 357 ? 8.720 11.330 7.778 1.00 70.38 357 THR A C 1
ATOM 2841 O O . THR A 1 357 ? 8.674 12.562 7.700 1.00 70.38 357 THR A O 1
ATOM 2844 N N . PHE A 1 358 ? 9.489 10.577 6.979 1.00 71.19 358 PHE A N 1
ATOM 2845 C CA . PHE A 1 358 ? 10.361 11.107 5.933 1.00 71.19 358 PHE A CA 1
ATOM 2846 C C . PHE A 1 358 ? 9.556 11.972 4.960 1.00 71.19 358 PHE A C 1
ATOM 2848 O O . PHE A 1 358 ? 8.366 11.739 4.753 1.00 71.19 358 PHE A O 1
ATOM 2855 N N . ARG A 1 359 ? 10.173 13.026 4.418 1.00 69.31 359 ARG A N 1
ATOM 2856 C CA . ARG A 1 359 ? 9.458 14.045 3.630 1.00 69.31 359 ARG A CA 1
ATOM 2857 C C . ARG A 1 359 ? 9.839 14.106 2.158 1.00 69.31 359 ARG A C 1
ATOM 2859 O O . ARG A 1 359 ? 9.062 14.693 1.409 1.00 69.31 359 ARG A O 1
ATOM 2866 N N . GLY A 1 360 ? 10.978 13.528 1.791 1.00 70.75 360 GLY A N 1
ATOM 2867 C CA . GLY A 1 360 ? 11.424 13.408 0.411 1.00 70.75 360 GLY A CA 1
ATOM 2868 C C . GLY A 1 360 ? 10.742 12.256 -0.329 1.00 70.75 360 GLY A C 1
ATOM 2869 O O . GLY A 1 360 ? 9.716 11.722 0.105 1.00 70.75 360 GLY A O 1
ATOM 2870 N N . LYS A 1 361 ? 11.334 11.867 -1.453 1.00 79.56 361 LYS A N 1
ATOM 2871 C CA . LYS A 1 361 ? 10.857 10.804 -2.338 1.00 79.56 361 LYS A CA 1
ATOM 2872 C C . LYS A 1 361 ? 11.527 9.471 -2.014 1.00 79.56 361 LYS A C 1
ATOM 2874 O O . LYS A 1 361 ? 12.704 9.420 -1.658 1.00 79.56 361 LYS A O 1
ATOM 2879 N N . TRP A 1 362 ? 10.768 8.389 -2.146 1.00 82.44 362 TRP A N 1
ATOM 2880 C CA . TRP A 1 362 ? 11.299 7.034 -2.028 1.00 82.44 362 TRP A CA 1
ATOM 2881 C C . TRP A 1 362 ? 11.877 6.585 -3.370 1.00 82.44 362 TRP A C 1
ATOM 2883 O O . TRP A 1 362 ? 11.335 6.924 -4.423 1.00 82.44 362 TRP A O 1
ATOM 2893 N N . GLY A 1 363 ? 12.982 5.845 -3.315 1.00 86.12 363 GLY A N 1
ATOM 2894 C CA . GLY A 1 363 ? 13.662 5.340 -4.499 1.00 86.12 363 GLY A CA 1
ATOM 2895 C C . GLY A 1 363 ? 14.434 6.391 -5.286 1.00 86.12 363 GLY A C 1
ATOM 2896 O O . GLY A 1 363 ? 14.611 7.536 -4.870 1.00 86.12 363 GLY A O 1
ATOM 2897 N N . ASN A 1 364 ? 14.906 5.954 -6.448 1.00 89.38 364 ASN A N 1
ATOM 2898 C CA . ASN A 1 364 ? 15.720 6.738 -7.367 1.00 89.38 364 ASN A CA 1
ATOM 2899 C C . ASN A 1 364 ? 14.834 7.703 -8.190 1.00 89.38 364 ASN A C 1
ATOM 2901 O O . ASN A 1 364 ? 13.642 7.438 -8.370 1.00 89.38 364 ASN A O 1
ATOM 2905 N N . PRO A 1 365 ? 15.385 8.815 -8.711 1.00 86.94 365 PRO A N 1
ATOM 2906 C CA . PRO A 1 365 ? 14.643 9.735 -9.573 1.00 86.94 365 PRO A CA 1
ATOM 2907 C C . PRO A 1 365 ? 14.166 9.082 -10.873 1.00 86.94 365 PRO A C 1
ATOM 2909 O O . PRO A 1 365 ? 14.884 8.285 -11.480 1.00 86.94 365 PRO A O 1
ATOM 2912 N N . LYS A 1 366 ? 12.978 9.486 -11.345 1.00 87.62 366 LYS A N 1
ATOM 2913 C CA . LYS A 1 366 ? 12.424 9.049 -12.636 1.00 87.62 366 LYS A CA 1
ATOM 2914 C C . LYS A 1 366 ? 13.409 9.219 -13.803 1.00 87.62 366 LYS A C 1
ATOM 2916 O O . LYS A 1 366 ? 14.020 10.277 -13.966 1.00 87.62 366 LYS A O 1
ATOM 2921 N N . SER A 1 367 ? 13.501 8.205 -14.662 1.00 86.81 367 SER A N 1
ATOM 2922 C CA . SER A 1 367 ? 14.426 8.159 -15.802 1.00 86.81 367 SER A CA 1
ATOM 2923 C C . SER A 1 367 ? 13.745 7.627 -17.071 1.00 86.81 367 SER A C 1
ATOM 2925 O O . SER A 1 367 ? 12.617 7.128 -17.034 1.00 86.81 367 SER A O 1
ATOM 2927 N N . ASN A 1 368 ? 14.411 7.801 -18.220 1.00 82.69 368 ASN A N 1
ATOM 2928 C CA . ASN A 1 368 ? 13.963 7.346 -19.545 1.00 82.69 368 ASN A CA 1
ATOM 2929 C C . ASN A 1 368 ? 12.491 7.704 -19.862 1.00 82.69 368 ASN A C 1
ATOM 2931 O O . ASN A 1 368 ? 11.724 6.917 -20.420 1.00 82.69 368 ASN A O 1
ATOM 2935 N N . CYS A 1 369 ? 12.092 8.922 -19.483 1.00 82.19 369 CYS A N 1
ATOM 2936 C CA . CYS A 1 369 ? 10.772 9.478 -19.760 1.00 82.19 369 CYS A CA 1
ATOM 2937 C C . CYS A 1 369 ? 10.572 9.780 -21.251 1.00 82.19 369 CYS A C 1
ATOM 2939 O O . CYS A 1 369 ? 11.436 10.366 -21.904 1.00 82.19 369 CYS A O 1
ATOM 2941 N N . HIS A 1 370 ? 9.384 9.464 -21.767 1.00 76.31 370 HIS A N 1
ATOM 2942 C CA . HIS A 1 370 ? 8.964 9.815 -23.123 1.00 76.31 370 HIS A CA 1
ATOM 2943 C C . HIS A 1 370 ? 8.954 11.351 -23.322 1.00 76.31 370 HIS A C 1
ATOM 2945 O O . HIS A 1 370 ? 8.576 12.069 -22.390 1.00 76.31 370 HIS A O 1
ATOM 2951 N N . PRO A 1 371 ? 9.285 11.903 -24.512 1.00 73.44 371 PRO A N 1
ATOM 2952 C CA . PRO A 1 371 ? 9.359 13.358 -24.726 1.00 73.44 371 PRO A CA 1
ATOM 2953 C C . PRO A 1 371 ? 8.086 14.136 -24.344 1.00 73.44 371 PRO A C 1
ATOM 2955 O O . PRO A 1 371 ? 8.167 15.266 -23.855 1.00 73.44 371 PRO A O 1
ATOM 2958 N N . LEU A 1 372 ? 6.906 13.512 -24.481 1.00 67.31 372 LEU A N 1
ATOM 2959 C CA . LEU A 1 372 ? 5.618 14.090 -24.069 1.00 67.31 372 LEU A CA 1
ATOM 2960 C C . LEU A 1 372 ? 5.422 14.225 -22.543 1.00 67.31 372 LEU A C 1
ATOM 2962 O O . LEU A 1 372 ? 4.427 14.813 -22.122 1.00 67.31 372 LEU A O 1
ATOM 2966 N N . ALA A 1 373 ? 6.353 13.765 -21.700 1.00 64.12 373 ALA A N 1
ATOM 2967 C CA . ALA A 1 373 ? 6.305 14.015 -20.256 1.00 64.12 373 ALA A CA 1
ATOM 2968 C C . ALA A 1 373 ? 6.315 15.518 -19.922 1.00 64.12 373 ALA A C 1
ATOM 2970 O O . ALA A 1 373 ? 5.673 15.944 -18.963 1.00 64.12 373 ALA A O 1
ATOM 2971 N N . ARG A 1 374 ? 6.942 16.346 -20.772 1.00 61.16 374 ARG A N 1
ATOM 2972 C CA . ARG A 1 374 ? 6.884 17.820 -20.687 1.00 61.16 374 ARG A CA 1
ATOM 2973 C C . ARG A 1 374 ? 5.504 18.409 -21.021 1.00 61.16 374 ARG A C 1
ATOM 2975 O O . ARG A 1 374 ? 5.261 19.574 -20.735 1.00 61.16 374 ARG A O 1
ATOM 2982 N N . LEU A 1 375 ? 4.607 17.610 -21.602 1.00 56.62 375 LEU A N 1
ATOM 2983 C CA . LEU A 1 375 ? 3.223 17.952 -21.953 1.00 56.62 375 LEU A CA 1
ATOM 2984 C C . LEU A 1 375 ? 2.203 17.194 -21.075 1.00 56.62 375 LEU A C 1
ATOM 2986 O O . LEU A 1 375 ? 1.053 17.013 -21.465 1.00 56.62 375 LEU A O 1
ATOM 2990 N N . GLY A 1 376 ? 2.622 16.736 -19.888 1.00 54.69 376 GLY A N 1
ATOM 2991 C CA . GLY A 1 376 ? 1.761 16.102 -18.878 1.00 54.69 376 GLY A CA 1
ATOM 2992 C C . GLY A 1 376 ? 1.633 14.577 -18.977 1.00 54.69 376 GLY A C 1
ATOM 2993 O O . GLY A 1 376 ? 1.159 13.945 -18.032 1.00 54.69 376 GLY A O 1
ATOM 2994 N N . PHE A 1 377 ? 2.103 13.956 -20.061 1.00 59.88 377 PHE A N 1
ATOM 2995 C CA . PHE A 1 377 ? 2.076 12.501 -20.234 1.00 59.88 377 PHE A CA 1
ATOM 2996 C C . PHE A 1 377 ? 3.266 11.851 -19.515 1.00 59.88 377 PHE A C 1
ATOM 2998 O O . PHE A 1 377 ? 4.271 11.530 -20.146 1.00 59.88 377 PHE A O 1
ATOM 3005 N N . ASN A 1 378 ? 3.159 11.677 -18.191 1.00 66.50 378 ASN A N 1
ATOM 3006 C CA . ASN A 1 378 ? 4.180 11.067 -17.317 1.00 66.50 378 ASN A CA 1
ATOM 3007 C C . ASN A 1 378 ? 4.381 9.556 -17.586 1.00 66.50 378 ASN A C 1
ATOM 3009 O O . ASN A 1 378 ? 4.119 8.709 -16.737 1.00 66.50 378 ASN A O 1
ATOM 3013 N N . ILE A 1 379 ? 4.839 9.228 -18.792 1.00 74.50 379 ILE A N 1
ATOM 3014 C CA . ILE A 1 379 ? 5.187 7.888 -19.258 1.00 74.50 379 ILE A CA 1
ATOM 3015 C C . ILE A 1 379 ? 6.711 7.772 -19.155 1.00 74.50 379 ILE A C 1
ATOM 3017 O O . ILE A 1 379 ? 7.436 8.304 -19.999 1.00 74.50 379 ILE A O 1
ATOM 3021 N N . CYS A 1 380 ? 7.192 7.124 -18.096 1.00 80.81 380 CYS A N 1
ATOM 3022 C CA . CYS A 1 380 ? 8.613 6.900 -17.831 1.00 80.81 380 CYS A CA 1
ATOM 3023 C C . CYS A 1 380 ? 8.858 5.429 -17.494 1.00 80.81 380 CYS A C 1
ATOM 3025 O O . CYS A 1 380 ? 7.998 4.784 -16.891 1.00 80.81 380 CYS A O 1
ATOM 3027 N N . GLU A 1 381 ? 10.008 4.907 -17.916 1.00 83.31 381 GLU A N 1
ATOM 3028 C CA . GLU A 1 381 ? 10.450 3.547 -17.589 1.00 83.31 381 GLU A CA 1
ATOM 3029 C C . GLU A 1 381 ? 10.586 3.412 -16.074 1.00 83.31 381 GLU A C 1
ATOM 3031 O O . GLU A 1 381 ? 9.849 2.639 -15.464 1.00 83.31 381 GLU A O 1
ATOM 3036 N N . PHE A 1 382 ? 11.398 4.290 -15.474 1.00 85.56 382 PHE A N 1
ATOM 3037 C CA . PHE A 1 382 ? 11.451 4.494 -14.033 1.00 85.56 382 PHE A CA 1
ATOM 3038 C C . PHE A 1 382 ? 10.641 5.715 -13.598 1.00 85.56 382 PHE A C 1
ATOM 3040 O O . PHE A 1 382 ? 10.678 6.761 -14.251 1.00 85.56 382 PHE A O 1
ATOM 3047 N N . VAL A 1 383 ? 9.951 5.607 -12.463 1.00 84.88 383 VAL A N 1
ATOM 3048 C CA . VAL A 1 383 ? 9.195 6.700 -11.830 1.00 84.88 383 VAL A CA 1
ATOM 3049 C C . VAL A 1 383 ? 9.657 6.944 -10.392 1.00 84.88 383 VAL A C 1
ATOM 3051 O O . VAL A 1 383 ? 10.255 6.074 -9.766 1.00 84.88 383 VAL A O 1
ATOM 3054 N N . ASP A 1 384 ? 9.359 8.133 -9.867 1.00 82.00 384 ASP A N 1
ATOM 3055 C CA . ASP A 1 384 ? 9.557 8.444 -8.448 1.00 82.00 384 ASP A CA 1
ATOM 3056 C C . ASP A 1 384 ? 8.673 7.512 -7.589 1.00 82.00 384 ASP A C 1
ATOM 3058 O O . ASP A 1 384 ? 7.493 7.331 -7.908 1.00 82.00 384 ASP A O 1
ATOM 3062 N N . GLY A 1 385 ? 9.199 6.960 -6.489 1.00 69.25 385 GLY A N 1
ATOM 3063 C CA . GLY A 1 385 ? 8.425 6.102 -5.586 1.00 69.25 385 GLY A CA 1
ATOM 3064 C C . GLY A 1 385 ? 7.297 6.846 -4.846 1.00 69.25 385 GLY A C 1
ATOM 3065 O O . GLY A 1 385 ? 7.348 8.075 -4.694 1.00 69.25 385 GLY A O 1
ATOM 3066 N N . PRO A 1 386 ? 6.259 6.130 -4.369 1.00 64.62 386 PRO A N 1
ATOM 3067 C CA . PRO A 1 386 ? 5.036 6.721 -3.831 1.00 64.62 386 PRO A CA 1
ATOM 3068 C C . PRO A 1 386 ? 5.284 7.669 -2.650 1.00 64.62 386 PRO A C 1
ATOM 3070 O O . PRO A 1 386 ? 5.658 7.278 -1.545 1.00 64.62 386 PRO A O 1
ATOM 3073 N N . THR A 1 387 ? 4.940 8.942 -2.849 1.00 60.03 387 THR A N 1
ATOM 3074 C CA . THR A 1 387 ? 4.927 9.980 -1.802 1.00 60.03 387 THR A CA 1
ATOM 3075 C C . THR A 1 387 ? 3.760 9.825 -0.812 1.00 60.03 387 THR A C 1
ATOM 3077 O O . THR A 1 387 ? 3.598 10.624 0.111 1.00 60.03 387 THR A O 1
ATOM 3080 N N . GLU A 1 388 ? 2.939 8.786 -0.967 1.00 51.12 388 GLU A N 1
ATOM 3081 C CA . GLU A 1 388 ? 1.687 8.600 -0.235 1.00 51.12 388 GLU A CA 1
ATOM 3082 C C . GLU A 1 388 ? 1.844 8.301 1.249 1.00 51.12 388 GLU A C 1
ATOM 3084 O O . GLU A 1 388 ? 1.044 8.797 2.036 1.00 51.12 388 GLU A O 1
ATOM 3089 N N . VAL A 1 389 ? 2.878 7.565 1.669 1.00 48.88 389 VAL A N 1
ATOM 3090 C CA . VAL A 1 389 ? 3.153 7.351 3.105 1.00 48.88 389 VAL A CA 1
ATOM 3091 C C . VAL A 1 389 ? 3.273 8.698 3.813 1.00 48.88 389 VAL A C 1
ATOM 3093 O O . VAL A 1 389 ? 2.669 8.939 4.858 1.00 48.88 389 VAL A O 1
ATOM 3096 N N . VAL A 1 390 ? 4.002 9.611 3.173 1.00 39.03 390 VAL A N 1
ATOM 3097 C CA . VAL A 1 390 ? 4.276 10.966 3.639 1.00 39.03 390 VAL A CA 1
ATOM 3098 C C . VAL A 1 390 ? 2.994 11.799 3.668 1.00 39.03 390 VAL A C 1
ATOM 3100 O O . VAL A 1 390 ? 2.675 12.428 4.678 1.00 39.03 390 VAL A O 1
ATOM 3103 N N . GLU A 1 391 ? 2.250 11.814 2.563 1.00 47.16 391 GLU A N 1
ATOM 3104 C CA . GLU A 1 391 ? 0.997 12.560 2.412 1.00 47.16 391 GLU A CA 1
ATOM 3105 C C . GLU A 1 391 ? -0.085 12.062 3.380 1.00 47.16 391 GLU A C 1
ATOM 3107 O O . GLU A 1 391 ? -0.706 12.868 4.074 1.00 47.16 391 GLU A O 1
ATOM 3112 N N . ASN A 1 392 ? -0.272 10.749 3.502 1.00 46.03 392 ASN A N 1
ATOM 3113 C CA . ASN A 1 392 ? -1.334 10.138 4.298 1.00 46.03 392 ASN A CA 1
ATOM 3114 C C . ASN A 1 392 ? -0.996 10.144 5.802 1.00 46.03 392 ASN A C 1
ATOM 3116 O O . ASN A 1 392 ? -1.892 10.381 6.616 1.00 46.03 392 ASN A O 1
ATOM 3120 N N . ALA A 1 393 ? 0.280 10.034 6.200 1.00 36.75 393 ALA A N 1
ATOM 3121 C CA . ALA A 1 393 ? 0.700 10.240 7.593 1.00 36.75 393 ALA A CA 1
ATOM 3122 C C . ALA A 1 393 ? 0.606 11.713 8.052 1.00 36.75 393 ALA A C 1
ATOM 3124 O O . ALA A 1 393 ? 0.331 11.968 9.235 1.00 36.75 393 ALA A O 1
ATOM 3125 N N . LYS A 1 394 ? 0.811 12.676 7.132 1.00 35.91 394 LYS A N 1
ATOM 3126 C CA . LYS A 1 394 ? 0.646 14.128 7.363 1.00 35.91 394 LYS A CA 1
ATOM 3127 C C . LYS A 1 394 ? -0.825 14.560 7.379 1.00 35.91 394 LYS A C 1
ATOM 3129 O O . LYS A 1 394 ? -1.227 15.287 8.284 1.00 35.91 394 LYS A O 1
ATOM 3134 N N . LYS A 1 395 ? -1.602 14.169 6.364 1.00 43.41 395 LYS A N 1
ATOM 3135 C CA . LYS A 1 395 ? -2.951 14.695 6.084 1.00 43.41 395 LYS A CA 1
ATOM 3136 C C . LYS A 1 395 ? -4.060 13.811 6.651 1.00 43.41 395 LYS A C 1
ATOM 3138 O O . LYS A 1 395 ? -5.032 14.341 7.177 1.00 43.41 395 LYS A O 1
ATOM 3143 N N . GLY A 1 396 ? -3.917 12.483 6.570 1.00 45.41 396 GLY A N 1
ATOM 3144 C CA . GLY A 1 396 ? -4.996 11.539 6.880 1.00 45.41 396 GLY A CA 1
ATOM 3145 C C . GLY A 1 396 ? -6.267 11.862 6.090 1.00 45.41 396 GLY A C 1
ATOM 3146 O O . GLY A 1 396 ? -7.321 12.046 6.694 1.00 45.41 396 GLY A O 1
ATOM 3147 N N . ASN A 1 397 ? -6.120 12.046 4.775 1.00 34.19 397 ASN A N 1
ATOM 3148 C CA . ASN A 1 397 ? -7.185 12.500 3.883 1.00 34.19 397 ASN A CA 1
ATOM 3149 C C . ASN A 1 397 ? -8.206 11.390 3.584 1.00 34.19 397 ASN A C 1
ATOM 3151 O O . ASN A 1 397 ? -7.900 10.204 3.671 1.00 34.19 397 ASN A O 1
ATOM 3155 N N . PHE A 1 398 ? -9.414 11.809 3.209 1.00 35.75 398 PHE A N 1
ATOM 3156 C CA . PHE A 1 398 ? -10.564 10.954 2.913 1.00 35.75 398 PHE A CA 1
ATOM 3157 C C . PHE A 1 398 ? -11.399 11.572 1.769 1.00 35.75 398 PHE A C 1
ATOM 3159 O O . PHE A 1 398 ? -11.409 12.799 1.619 1.00 35.75 398 PHE A O 1
ATOM 3166 N N . ALA A 1 399 ? -12.130 10.742 1.014 1.00 34.03 399 ALA A N 1
ATOM 3167 C CA . ALA A 1 399 ? -12.994 11.139 -0.106 1.00 34.03 399 ALA A CA 1
ATOM 3168 C C . ALA A 1 399 ? -13.953 12.311 0.206 1.00 34.03 399 ALA A C 1
ATOM 3170 O O . ALA A 1 399 ? -14.717 12.285 1.170 1.00 34.03 399 ALA A O 1
ATOM 3171 N N . GLN A 1 400 ? -13.960 13.329 -0.661 1.00 36.25 400 GLN A N 1
ATOM 3172 C CA . GLN A 1 400 ? -14.420 14.692 -0.344 1.00 36.25 400 GLN A CA 1
ATOM 3173 C C . GLN A 1 400 ? -15.944 14.889 -0.137 1.00 36.25 400 GLN A C 1
ATOM 3175 O O . GLN A 1 400 ? -16.363 15.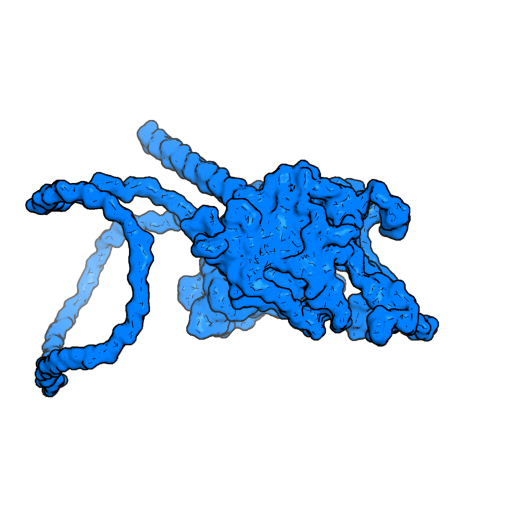970 0.290 1.00 36.25 400 GLN A O 1
ATOM 3180 N N . ASP A 1 401 ? -16.778 13.872 -0.389 1.00 41.19 401 ASP A N 1
ATOM 3181 C CA . ASP A 1 401 ? -18.244 14.014 -0.412 1.00 41.19 401 ASP A CA 1
ATOM 3182 C C . ASP A 1 401 ? -19.053 13.174 0.595 1.00 41.19 401 ASP A C 1
ATOM 3184 O O . ASP A 1 401 ? -20.267 13.360 0.665 1.00 41.19 401 ASP A O 1
ATOM 3188 N N . ASP A 1 402 ? -18.429 12.350 1.447 1.00 51.47 402 ASP A N 1
ATOM 3189 C CA . ASP A 1 402 ? -19.163 11.626 2.503 1.00 51.47 402 ASP A CA 1
ATOM 3190 C C . ASP A 1 402 ? -19.632 12.575 3.632 1.00 51.47 402 ASP A C 1
ATOM 3192 O O . ASP A 1 402 ? -18.850 13.315 4.238 1.00 51.47 402 ASP A O 1
ATOM 3196 N N . GLU A 1 403 ? -20.922 12.531 3.967 1.00 52.38 403 GLU A N 1
ATOM 3197 C CA . GLU A 1 403 ? -21.496 13.250 5.107 1.00 52.38 403 GLU A CA 1
ATOM 3198 C C . GLU A 1 403 ? -20.891 12.789 6.446 1.00 52.38 403 GLU A C 1
ATOM 3200 O O . GLU A 1 403 ? -20.614 13.619 7.317 1.00 52.38 403 GLU A O 1
ATOM 3205 N N . LYS A 1 404 ? -20.581 11.489 6.583 1.00 47.56 404 LYS A N 1
ATOM 3206 C CA . LYS A 1 404 ? -19.881 10.919 7.748 1.00 47.56 404 LYS A CA 1
ATOM 3207 C C . LYS A 1 404 ? -18.504 11.571 7.922 1.00 47.56 404 LYS A C 1
ATOM 3209 O O . LYS A 1 404 ? -18.121 11.904 9.047 1.00 47.56 404 LYS A O 1
ATOM 3214 N N . LEU A 1 405 ? -17.782 11.805 6.818 1.00 49.53 405 LEU A N 1
ATOM 3215 C CA . LEU A 1 405 ? -16.508 12.529 6.830 1.00 49.53 405 LEU A CA 1
ATOM 3216 C C . LEU A 1 405 ? -16.713 13.992 7.221 1.00 49.53 405 LEU A C 1
ATOM 3218 O O . LEU A 1 405 ? -15.967 14.503 8.052 1.00 49.53 405 LEU A O 1
ATOM 3222 N N . GLY A 1 406 ? -17.736 14.657 6.682 1.00 51.00 406 GLY A N 1
ATOM 3223 C CA . GLY A 1 406 ? -18.091 16.009 7.107 1.00 51.00 406 GLY A CA 1
ATOM 3224 C C . GLY A 1 406 ? -18.287 16.100 8.622 1.00 51.00 406 GLY A C 1
ATOM 3225 O O . GLY A 1 406 ? -17.745 16.996 9.269 1.00 51.00 406 GLY A O 1
ATOM 3226 N N . CYS A 1 407 ? -18.975 15.125 9.221 1.00 52.28 407 CYS A N 1
ATOM 3227 C CA . CYS A 1 407 ? -19.173 15.077 10.668 1.00 52.28 407 CYS A CA 1
ATOM 3228 C C . CYS A 1 407 ? -17.869 14.795 11.432 1.00 52.28 407 CYS A C 1
ATOM 3230 O O . CYS A 1 407 ? -17.649 15.382 12.493 1.00 52.28 407 CYS A O 1
ATOM 3232 N N . PHE A 1 408 ? -16.968 13.970 10.889 1.00 52.34 408 PHE A N 1
ATOM 3233 C CA . PHE A 1 408 ? -15.626 13.765 11.443 1.00 52.34 408 PHE A CA 1
ATOM 3234 C C . PHE A 1 408 ? -14.776 15.046 11.401 1.00 52.34 408 PHE A C 1
ATOM 3236 O O . PHE A 1 408 ? -14.159 15.403 12.404 1.00 52.34 408 PHE A O 1
ATOM 3243 N N . VAL A 1 409 ? -14.790 15.785 10.287 1.00 51.66 409 VAL A N 1
ATOM 3244 C CA . VAL A 1 409 ? -14.097 17.076 10.150 1.00 51.66 409 VAL A CA 1
ATOM 3245 C C . VAL A 1 409 ? -14.709 18.123 11.084 1.00 51.66 409 VAL A C 1
ATOM 3247 O O . VAL A 1 409 ? -13.968 18.833 11.757 1.00 51.66 409 VAL A O 1
ATOM 3250 N N . SER A 1 410 ? -16.038 18.173 11.217 1.00 57.78 410 SER A N 1
ATOM 3251 C CA . SER A 1 410 ? -16.729 19.048 12.177 1.00 57.78 410 SER A CA 1
ATOM 3252 C C . SER A 1 410 ? -16.320 18.737 13.616 1.00 57.78 410 SER A C 1
ATOM 3254 O O . SER A 1 410 ? -15.905 19.627 14.357 1.00 57.78 410 SER A O 1
ATOM 3256 N N . CYS A 1 411 ? -16.312 17.454 13.991 1.00 50.59 411 CYS A N 1
ATOM 3257 C CA . CYS A 1 411 ? -15.814 17.000 15.285 1.00 50.59 411 CYS A CA 1
ATOM 3258 C C . CYS A 1 411 ? -14.336 17.371 15.499 1.00 50.59 411 CYS A C 1
ATOM 3260 O O . CYS A 1 411 ? -13.969 17.779 16.599 1.00 50.59 411 CYS A O 1
ATOM 3262 N N . MET A 1 412 ? -13.486 17.258 14.472 1.00 54.16 412 MET A N 1
ATOM 3263 C CA . MET A 1 412 ? -12.068 17.609 14.557 1.00 54.16 412 MET A CA 1
ATOM 3264 C C . MET A 1 412 ? -11.868 19.116 14.748 1.00 54.16 412 MET A C 1
ATOM 3266 O O . MET A 1 412 ? -11.198 19.508 15.701 1.00 54.16 412 MET A O 1
ATOM 3270 N N . LEU A 1 413 ? -12.472 19.954 13.896 1.00 58.28 413 LEU A N 1
ATOM 3271 C CA . LEU A 1 413 ? -12.359 21.414 13.977 1.00 58.28 413 LEU A CA 1
ATOM 3272 C C . LEU A 1 413 ? -12.899 21.944 15.314 1.00 58.28 413 LEU A C 1
ATOM 3274 O O . LEU A 1 413 ? -12.278 22.827 15.908 1.00 58.28 413 LEU A O 1
ATOM 3278 N N . LYS A 1 414 ? -13.994 21.360 15.825 1.00 70.94 414 LYS A N 1
ATOM 3279 C CA . LYS A 1 414 ? -14.537 21.677 17.155 1.00 70.94 414 LYS A CA 1
ATOM 3280 C C . LYS A 1 414 ? -13.614 21.212 18.287 1.00 70.94 414 LYS A C 1
ATOM 3282 O O . LYS A 1 414 ? -13.333 21.989 19.194 1.00 70.94 414 LYS A O 1
ATOM 3287 N N . LYS A 1 415 ? -13.052 19.997 18.215 1.00 55.47 415 LYS A N 1
ATOM 3288 C CA . LYS A 1 415 ? -12.114 19.464 19.228 1.00 55.47 415 LYS A CA 1
ATOM 3289 C C . LYS A 1 415 ? -10.793 20.241 19.297 1.00 55.47 415 LYS A C 1
ATOM 3291 O O . LYS A 1 415 ? -10.230 20.373 20.378 1.00 55.47 415 LYS A O 1
ATOM 3296 N N . ILE A 1 416 ? -10.299 20.778 18.177 1.00 53.19 416 ILE A N 1
ATOM 3297 C CA . ILE A 1 416 ? -9.104 21.644 18.162 1.00 53.19 416 ILE A CA 1
ATOM 3298 C C . ILE A 1 416 ? -9.428 23.127 18.406 1.00 53.19 416 ILE A C 1
ATOM 3300 O O . ILE A 1 416 ? -8.500 23.936 18.431 1.00 53.19 416 ILE A O 1
ATOM 3304 N N . GLY A 1 417 ? -10.700 23.489 18.596 1.00 65.00 417 GLY A N 1
ATOM 3305 C CA . GLY A 1 417 ? -11.151 24.852 18.883 1.00 65.00 417 GLY A CA 1
ATOM 3306 C C . GLY A 1 417 ? -11.102 25.826 17.703 1.00 65.00 417 GLY A C 1
ATOM 3307 O O . GLY A 1 417 ? -11.327 27.006 17.914 1.00 65.00 417 GLY A O 1
ATOM 3308 N N . ILE A 1 418 ? -10.822 25.364 16.477 1.00 75.31 418 ILE A N 1
ATOM 3309 C CA . ILE A 1 418 ? -10.878 26.183 15.246 1.00 75.31 418 ILE A CA 1
ATOM 3310 C C . ILE A 1 418 ? -12.331 26.426 14.805 1.00 75.31 418 ILE A C 1
ATOM 3312 O O . ILE A 1 418 ? -12.621 27.384 14.092 1.00 75.31 418 ILE A O 1
ATOM 3316 N N . MET A 1 419 ? -13.262 25.588 15.260 1.00 77.88 419 MET A N 1
ATOM 3317 C CA . MET A 1 419 ? -14.700 25.758 15.075 1.00 77.88 419 MET A CA 1
ATOM 3318 C C . MET A 1 419 ? -15.409 25.768 16.435 1.00 77.88 419 MET A C 1
ATOM 3320 O O . MET A 1 419 ? -15.083 24.981 17.319 1.00 77.88 419 MET A O 1
ATOM 3324 N N . ASN A 1 420 ? -16.392 26.645 16.599 1.00 84.38 420 ASN A N 1
ATOM 3325 C CA . ASN A 1 420 ? -17.232 26.726 17.793 1.00 84.38 420 ASN A CA 1
ATOM 3326 C C . ASN A 1 420 ? -18.385 25.699 17.722 1.00 84.38 420 ASN A C 1
ATOM 3328 O O . ASN A 1 420 ? -18.616 25.060 16.691 1.00 84.38 420 ASN A O 1
ATOM 3332 N N . GLN A 1 421 ? -19.138 25.506 18.813 1.00 78.62 421 GLN A N 1
ATOM 3333 C CA . GLN A 1 421 ? -20.196 24.479 18.845 1.00 78.62 421 GLN A CA 1
ATOM 3334 C C . GLN A 1 421 ? -21.355 24.735 17.863 1.00 78.62 421 GLN A C 1
ATOM 3336 O O . GLN A 1 421 ? -21.958 23.765 17.415 1.00 78.62 421 GLN A O 1
ATOM 3341 N N . ASP A 1 422 ? -21.590 25.985 17.460 1.00 80.69 422 ASP A N 1
ATOM 3342 C CA . ASP A 1 422 ? -22.549 26.432 16.429 1.00 80.69 422 ASP A CA 1
ATOM 3343 C C . ASP A 1 422 ? -22.028 26.293 14.978 1.00 80.69 422 ASP A C 1
ATOM 3345 O O . ASP A 1 422 ? -22.654 26.751 14.020 1.00 80.69 422 ASP A O 1
ATOM 3349 N N . GLY A 1 423 ? -20.825 25.741 14.800 1.00 74.38 423 GLY A N 1
ATOM 3350 C CA . GLY A 1 423 ? -20.191 25.621 13.494 1.00 74.38 423 GLY A CA 1
ATOM 3351 C C . GLY A 1 423 ? -19.628 26.933 12.930 1.00 74.38 423 GLY A C 1
ATOM 3352 O O . GLY A 1 423 ? -19.338 26.983 11.733 1.00 74.38 423 GLY A O 1
ATOM 3353 N N . SER A 1 424 ? -19.501 28.011 13.712 1.00 84.62 424 SER A N 1
ATOM 3354 C CA . SER A 1 424 ? -18.734 29.211 13.322 1.00 84.62 424 SER A CA 1
ATOM 3355 C C . SER A 1 424 ? -17.220 28.977 13.461 1.00 84.62 424 SER A C 1
ATOM 3357 O O . SER A 1 424 ? -16.795 28.084 14.194 1.00 84.62 424 SER A O 1
ATOM 3359 N N . VAL A 1 425 ? -16.387 29.738 12.742 1.00 83.88 425 VAL A N 1
ATOM 3360 C CA . VAL A 1 425 ? -14.915 29.647 12.848 1.00 83.88 425 VAL A CA 1
ATOM 3361 C C . VAL A 1 425 ? -14.416 30.531 13.989 1.00 83.88 425 VAL A C 1
ATOM 3363 O O . VAL A 1 425 ? -14.803 31.692 14.096 1.00 83.88 425 VAL A O 1
ATOM 3366 N N . ASN A 1 426 ? -13.525 29.995 14.820 1.00 82.56 426 ASN A N 1
ATOM 3367 C CA . ASN A 1 426 ? -12.859 30.730 15.888 1.00 82.56 426 ASN A CA 1
ATOM 3368 C C . ASN A 1 426 ? -11.542 31.323 15.365 1.00 82.56 426 ASN A C 1
ATOM 3370 O O . ASN A 1 426 ? -10.529 30.632 15.240 1.00 82.56 426 ASN A O 1
ATOM 3374 N N . GLU A 1 427 ? -11.562 32.606 15.017 1.00 86.44 427 GLU A N 1
ATOM 3375 C CA . GLU A 1 427 ? -10.438 33.285 14.359 1.00 86.44 427 GLU A CA 1
ATOM 3376 C C . GLU A 1 427 ? -9.186 33.370 15.245 1.00 86.44 427 GLU A C 1
ATOM 3378 O O . GLU A 1 427 ? -8.069 33.246 14.748 1.00 86.44 427 GLU A O 1
ATOM 3383 N N . GLU A 1 428 ? -9.359 33.526 16.559 1.00 83.06 428 GLU A N 1
ATOM 3384 C CA . GLU A 1 428 ? -8.264 33.613 17.528 1.00 83.06 428 GLU A CA 1
ATOM 3385 C C . GLU A 1 428 ? -7.498 32.289 17.632 1.00 83.06 428 GLU A C 1
ATOM 3387 O O . GLU A 1 428 ? -6.284 32.256 17.423 1.00 83.06 428 GLU A O 1
ATOM 3392 N N . VAL A 1 429 ? -8.208 31.177 17.853 1.00 76.25 429 VAL A N 1
ATOM 3393 C CA . VAL A 1 429 ? -7.598 29.839 17.897 1.00 76.25 429 VAL A CA 1
ATOM 3394 C C . VAL A 1 429 ? -7.048 29.435 16.526 1.00 76.25 429 VAL A C 1
ATOM 3396 O O . VAL A 1 429 ? -6.033 28.743 16.458 1.00 76.25 429 VAL A O 1
ATOM 3399 N N . THR A 1 430 ? -7.659 29.896 15.428 1.00 78.25 430 THR A N 1
ATOM 3400 C CA . THR A 1 430 ? -7.143 29.649 14.071 1.00 78.25 430 THR A CA 1
ATOM 3401 C C . THR A 1 430 ? -5.832 30.395 13.819 1.00 78.25 430 THR A C 1
ATOM 3403 O O . THR A 1 430 ? -4.893 29.780 13.319 1.00 78.25 430 THR A O 1
ATOM 3406 N N . ARG A 1 431 ? -5.705 31.666 14.235 1.00 79.44 431 ARG A N 1
ATOM 3407 C CA . ARG A 1 431 ? -4.425 32.400 14.206 1.00 79.44 431 ARG A CA 1
ATOM 3408 C C . ARG A 1 431 ? -3.373 31.741 15.101 1.00 79.44 431 ARG A C 1
ATOM 3410 O O . ARG A 1 431 ? -2.247 31.543 14.661 1.00 79.44 431 ARG A O 1
ATOM 3417 N N . ALA A 1 432 ? -3.739 31.348 16.323 1.00 75.50 432 ALA A N 1
ATOM 3418 C CA . ALA A 1 432 ? -2.825 30.714 17.279 1.00 75.50 432 ALA A CA 1
ATOM 3419 C C . ALA A 1 432 ? -2.350 29.305 16.862 1.00 75.50 432 ALA A C 1
ATOM 3421 O O . ALA A 1 432 ? -1.374 28.801 17.416 1.00 75.50 432 ALA A O 1
ATOM 3422 N N . LYS A 1 433 ? -3.036 28.661 15.907 1.00 69.88 433 LYS A N 1
ATOM 3423 C CA . LYS A 1 433 ? -2.689 27.337 15.353 1.00 69.88 433 LYS A CA 1
ATOM 3424 C C . LYS A 1 433 ? -2.295 27.377 13.875 1.00 69.88 433 LYS A C 1
ATOM 3426 O O . LYS A 1 433 ? -2.133 26.320 13.262 1.00 69.88 433 LYS A O 1
ATOM 3431 N N . ALA A 1 434 ? -2.121 28.567 13.303 1.00 73.44 434 ALA A N 1
ATOM 3432 C CA . ALA A 1 434 ? -1.481 28.715 12.008 1.00 73.44 434 ALA A CA 1
ATOM 3433 C C . ALA A 1 434 ? 0.003 28.312 12.124 1.00 73.44 434 ALA A C 1
ATOM 3435 O O . ALA A 1 434 ? 0.650 28.657 13.117 1.00 73.44 434 ALA A O 1
ATOM 3436 N N . PRO A 1 435 ? 0.552 27.558 11.158 1.00 70.25 435 PRO A N 1
ATOM 3437 C CA . PRO A 1 435 ? 1.955 27.175 11.190 1.00 70.25 435 PRO A CA 1
ATOM 3438 C C . PRO A 1 435 ? 2.850 28.399 10.917 1.00 70.25 435 PRO A C 1
ATOM 3440 O O . PRO A 1 435 ? 2.460 29.339 10.225 1.00 70.25 435 PRO A O 1
ATOM 3443 N N . SER A 1 436 ? 4.040 28.408 11.522 1.00 67.62 436 SER A N 1
ATOM 3444 C CA . SER A 1 436 ? 4.930 29.579 11.599 1.00 67.62 436 SER A CA 1
ATOM 3445 C C . SER A 1 436 ? 5.669 29.921 10.298 1.00 67.62 436 SER A C 1
ATOM 3447 O O . SER A 1 436 ? 6.449 30.867 10.275 1.00 67.62 436 SER A O 1
ATOM 3449 N N . ASP A 1 437 ? 5.451 29.136 9.246 1.00 69.38 437 ASP A N 1
ATOM 3450 C CA . ASP A 1 437 ? 5.930 29.333 7.878 1.00 69.38 437 ASP A CA 1
ATOM 3451 C C . ASP A 1 437 ? 5.023 30.268 7.051 1.00 69.38 437 ASP A C 1
ATOM 3453 O O . ASP A 1 437 ? 5.457 30.776 6.020 1.00 69.38 437 ASP A O 1
ATOM 3457 N N . ILE A 1 438 ? 3.790 30.547 7.501 1.00 67.50 438 ILE A N 1
ATOM 3458 C CA . ILE A 1 438 ? 2.842 31.420 6.787 1.00 67.50 438 ILE A CA 1
ATOM 3459 C C . ILE A 1 438 ? 2.866 32.853 7.367 1.00 67.50 438 ILE A C 1
ATOM 3461 O O . ILE A 1 438 ? 2.626 33.030 8.567 1.00 67.50 438 ILE A O 1
ATOM 3465 N N . PRO A 1 439 ? 3.076 33.902 6.542 1.00 81.38 439 PRO A N 1
ATOM 3466 C CA . PRO A 1 439 ? 2.968 35.300 6.968 1.00 81.38 439 PRO A CA 1
ATOM 3467 C C . PRO A 1 439 ? 1.598 35.642 7.576 1.00 81.38 439 PRO A C 1
ATOM 3469 O O . PRO A 1 439 ? 0.557 35.167 7.119 1.00 81.38 439 PRO A O 1
ATOM 3472 N N . LYS A 1 440 ? 1.578 36.482 8.620 1.00 78.31 440 LYS A N 1
ATOM 3473 C CA . LYS A 1 440 ? 0.362 36.763 9.417 1.00 78.31 440 LYS A CA 1
ATOM 3474 C C . LYS A 1 440 ? -0.764 37.405 8.597 1.00 78.31 440 LYS A C 1
ATOM 3476 O O . LYS A 1 440 ? -1.934 37.140 8.851 1.00 78.31 440 LYS A O 1
ATOM 3481 N N . ASP A 1 441 ? -0.406 38.207 7.605 1.00 79.62 441 ASP A N 1
ATOM 3482 C CA . ASP A 1 441 ? -1.283 38.799 6.592 1.00 79.62 441 ASP A CA 1
ATOM 3483 C C . ASP A 1 441 ? -1.925 37.741 5.673 1.00 79.62 441 ASP A C 1
ATOM 3485 O O . ASP A 1 441 ? -3.128 37.805 5.406 1.00 79.62 441 ASP A O 1
ATOM 3489 N N . GLN A 1 442 ? -1.174 36.713 5.259 1.00 77.19 442 GLN A N 1
ATOM 3490 C CA . GLN A 1 442 ? -1.715 35.578 4.507 1.00 77.19 442 GLN A CA 1
ATOM 3491 C C . GLN A 1 442 ? -2.639 34.726 5.385 1.00 77.19 442 GLN A C 1
ATOM 3493 O O . GLN A 1 442 ? -3.734 34.379 4.947 1.00 77.19 442 GLN A O 1
ATOM 3498 N N . VAL A 1 443 ? -2.263 34.454 6.643 1.00 78.12 443 VAL A N 1
ATOM 3499 C CA . VAL A 1 443 ? -3.134 33.765 7.617 1.00 78.12 443 VAL A CA 1
ATOM 3500 C C . VAL A 1 443 ? -4.466 34.504 7.770 1.00 78.12 443 VAL A C 1
ATOM 3502 O O . VAL A 1 443 ? -5.527 33.891 7.643 1.00 78.12 443 VAL A O 1
ATOM 3505 N N . GLU A 1 444 ? -4.430 35.821 7.981 1.00 82.94 444 GLU A N 1
ATOM 3506 C CA . GLU A 1 444 ? -5.630 36.646 8.137 1.00 82.94 444 GLU A CA 1
ATOM 3507 C C . GLU A 1 444 ? -6.477 36.671 6.851 1.00 82.94 444 GLU A C 1
ATOM 3509 O O . GLU A 1 444 ? -7.698 36.513 6.901 1.00 82.94 444 GLU A O 1
ATOM 3514 N N . THR A 1 445 ? -5.840 36.771 5.681 1.00 83.75 445 THR A N 1
ATOM 3515 C CA . THR A 1 445 ? -6.515 36.701 4.371 1.00 83.75 445 THR A CA 1
ATOM 3516 C C . THR A 1 445 ? -7.239 35.365 4.183 1.00 83.75 445 THR A C 1
ATOM 3518 O O . THR A 1 445 ? -8.400 35.335 3.765 1.00 83.75 445 THR A O 1
ATOM 3521 N N . ILE A 1 446 ? -6.594 34.248 4.535 1.00 82.50 446 ILE A N 1
ATOM 3522 C CA . ILE A 1 446 ? -7.171 32.902 4.425 1.00 82.50 446 ILE A CA 1
ATOM 3523 C C . ILE A 1 446 ? -8.331 32.722 5.420 1.00 82.50 446 ILE A C 1
ATOM 3525 O O . ILE A 1 446 ? -9.381 32.203 5.039 1.00 82.50 446 ILE A O 1
ATOM 3529 N N . ILE A 1 447 ? -8.190 33.186 6.669 1.00 83.38 447 ILE A N 1
ATOM 3530 C CA . ILE A 1 447 ? -9.261 33.143 7.681 1.00 83.38 447 ILE A CA 1
ATOM 3531 C C . ILE A 1 447 ? -10.496 33.903 7.187 1.00 83.38 447 ILE A C 1
ATOM 3533 O O . ILE A 1 447 ? -11.593 33.341 7.169 1.00 83.38 447 ILE A O 1
ATOM 3537 N N . ASN A 1 448 ? -10.327 35.142 6.718 1.00 86.50 448 ASN A N 1
ATOM 3538 C CA . ASN A 1 448 ? -11.439 35.959 6.229 1.00 86.50 448 ASN A CA 1
ATOM 3539 C C . ASN A 1 448 ? -12.102 35.372 4.972 1.00 86.50 448 ASN A C 1
ATOM 3541 O O . ASN A 1 448 ? -13.323 35.457 4.833 1.00 86.50 448 ASN A O 1
ATOM 3545 N N . LYS A 1 449 ? -11.332 34.705 4.103 1.00 84.94 449 LYS A N 1
ATOM 3546 C CA . LYS A 1 449 ? -11.845 34.007 2.914 1.00 84.94 449 LYS A CA 1
ATOM 3547 C C . LYS A 1 449 ? -12.589 32.705 3.237 1.00 84.94 449 LYS A C 1
ATOM 3549 O O . LYS A 1 449 ? -13.502 32.345 2.500 1.00 84.94 449 LYS A O 1
ATOM 3554 N N . CYS A 1 450 ? -12.211 31.996 4.304 1.00 83.75 450 CYS A N 1
ATOM 3555 C CA . CYS A 1 450 ? -12.742 30.662 4.610 1.00 83.75 450 CYS A CA 1
ATOM 3556 C C . CYS A 1 450 ? -13.784 30.613 5.735 1.00 83.75 450 CYS A C 1
ATOM 3558 O O . CYS A 1 450 ? -14.576 29.670 5.773 1.00 83.75 450 CYS A O 1
ATOM 3560 N N . LYS A 1 451 ? -13.863 31.626 6.609 1.00 84.25 451 LYS A N 1
ATOM 3561 C CA . LYS A 1 451 ? -14.889 31.704 7.669 1.00 84.25 451 LYS A CA 1
ATOM 3562 C C . LYS A 1 451 ? -16.324 31.855 7.147 1.00 84.25 451 LYS A C 1
ATOM 3564 O O . LYS A 1 451 ? -17.273 31.541 7.859 1.00 84.25 451 LYS A O 1
ATOM 3569 N N . THR A 1 452 ? -16.478 32.303 5.902 1.00 84.06 452 THR A N 1
ATOM 3570 C CA . THR A 1 452 ? -17.759 32.498 5.204 1.00 84.06 452 THR A CA 1
ATOM 3571 C C . THR A 1 452 ? -18.304 31.229 4.540 1.00 84.06 452 THR A C 1
ATOM 3573 O O . THR A 1 452 ? -19.421 31.251 4.024 1.00 84.06 452 THR A O 1
ATOM 3576 N N . ALA A 1 453 ? -17.561 30.115 4.541 1.00 82.75 453 ALA A N 1
ATOM 3577 C CA . ALA A 1 453 ? -17.996 28.879 3.896 1.00 82.75 453 ALA A CA 1
ATOM 3578 C C . ALA A 1 453 ? -19.213 28.247 4.608 1.00 82.75 453 ALA A C 1
ATOM 3580 O O . ALA A 1 453 ? -19.215 28.002 5.817 1.00 82.75 453 ALA A O 1
ATOM 3581 N N . THR A 1 454 ? -20.258 27.966 3.828 1.00 83.19 454 THR A N 1
ATOM 3582 C CA . THR A 1 454 ? -21.545 27.420 4.283 1.00 83.19 454 THR A CA 1
ATOM 3583 C C . THR A 1 454 ? -21.675 25.922 3.978 1.00 83.19 454 THR A C 1
ATOM 3585 O O . THR A 1 454 ? -20.838 25.322 3.303 1.00 83.19 454 THR A O 1
ATOM 3588 N N . GLY A 1 455 ? -22.733 25.291 4.489 1.00 79.62 455 GLY A N 1
ATOM 3589 C CA . GLY A 1 455 ? -23.111 23.909 4.191 1.00 79.62 455 GLY A CA 1
ATOM 3590 C C . GLY A 1 455 ? -24.491 23.597 4.772 1.00 79.62 455 GLY A C 1
ATOM 3591 O O . GLY A 1 455 ? -24.950 24.315 5.656 1.00 79.62 455 GLY A O 1
ATOM 3592 N N . ALA A 1 456 ? -25.149 22.542 4.279 1.00 76.56 456 ALA A N 1
ATOM 3593 C CA . ALA A 1 456 ? -26.518 22.184 4.681 1.00 76.56 456 ALA A CA 1
ATOM 3594 C C . ALA A 1 456 ? -26.652 21.790 6.167 1.00 76.56 456 ALA A C 1
ATOM 3596 O O . ALA A 1 456 ? -27.731 21.875 6.744 1.00 76.56 456 ALA A O 1
ATOM 3597 N N . ASN A 1 457 ? -25.548 21.369 6.784 1.00 78.81 457 ASN A N 1
ATOM 3598 C CA . ASN A 1 457 ? -25.409 21.095 8.208 1.00 78.81 457 ASN A CA 1
ATOM 3599 C C . ASN A 1 457 ? -23.951 21.321 8.643 1.00 78.81 457 ASN A C 1
ATOM 3601 O O . ASN A 1 457 ? -23.055 21.482 7.807 1.00 78.81 457 ASN A O 1
ATOM 3605 N N . ASP A 1 458 ? -23.698 21.287 9.952 1.00 72.75 458 ASP A N 1
ATOM 3606 C CA . ASP A 1 458 ? -22.367 21.416 10.565 1.00 72.75 458 ASP A CA 1
ATOM 3607 C C . ASP A 1 458 ? -21.311 20.475 9.974 1.00 72.75 458 ASP A C 1
ATOM 3609 O O . ASP A 1 458 ? -20.123 20.805 9.965 1.00 72.75 458 ASP A O 1
ATOM 3613 N N . CYS A 1 459 ? -21.739 19.311 9.484 1.00 65.75 459 CYS A N 1
ATOM 3614 C CA . CYS A 1 459 ? -20.885 18.312 8.866 1.00 65.75 459 CYS A CA 1
ATOM 3615 C C . CYS A 1 459 ? -20.370 18.798 7.502 1.00 65.75 459 CYS A C 1
ATOM 3617 O O . CYS A 1 459 ? -19.161 18.950 7.307 1.00 65.75 459 CYS A O 1
ATOM 3619 N N . LYS A 1 460 ? -21.267 19.132 6.563 1.00 76.88 460 LYS A N 1
ATOM 3620 C CA . LYS A 1 460 ? -20.860 19.638 5.242 1.00 76.88 460 LYS A CA 1
ATOM 3621 C C . LYS A 1 460 ? -20.229 21.034 5.333 1.00 76.88 460 LYS A C 1
ATOM 3623 O O . LYS A 1 460 ? -19.281 21.315 4.606 1.00 76.88 460 LYS A O 1
ATOM 3628 N N . LYS A 1 461 ? -20.672 21.879 6.274 1.00 82.50 461 LYS A N 1
ATOM 3629 C CA . LYS A 1 461 ? -20.066 23.194 6.553 1.00 82.50 461 LYS A CA 1
ATOM 3630 C C . LYS A 1 461 ? -18.600 23.049 6.975 1.00 82.50 461 LYS A C 1
ATOM 3632 O O . LYS A 1 461 ? -17.738 23.727 6.424 1.00 82.50 461 LYS A O 1
ATOM 3637 N N . ALA A 1 462 ? -18.291 22.121 7.883 1.00 69.06 462 ALA A N 1
ATOM 3638 C CA . ALA A 1 462 ? -16.916 21.855 8.301 1.00 69.06 462 ALA A CA 1
ATOM 3639 C C . ALA A 1 462 ? -16.044 21.261 7.185 1.00 69.06 462 ALA A C 1
ATOM 3641 O O . ALA A 1 462 ? -14.895 21.679 7.040 1.00 69.06 462 ALA A O 1
ATOM 3642 N N . ALA A 1 463 ? -16.582 20.352 6.363 1.00 67.81 463 ALA A N 1
ATOM 3643 C CA . ALA A 1 463 ? -15.886 19.855 5.172 1.00 67.81 463 ALA A CA 1
ATOM 3644 C C . ALA A 1 463 ? -15.532 20.995 4.199 1.00 67.81 463 ALA A C 1
ATOM 3646 O O . ALA A 1 463 ? -14.402 21.070 3.715 1.00 67.81 463 ALA A O 1
ATOM 3647 N N . ASN A 1 464 ? -16.465 21.924 3.966 1.00 78.19 464 ASN A N 1
ATOM 3648 C CA . ASN A 1 464 ? -16.263 23.080 3.093 1.00 78.19 464 ASN A CA 1
ATOM 3649 C C . ASN A 1 464 ? -15.244 24.075 3.678 1.00 78.19 464 ASN A C 1
ATOM 3651 O O . ASN A 1 464 ? -14.360 24.532 2.954 1.00 78.19 464 ASN A O 1
ATOM 3655 N N . ILE A 1 465 ? -15.296 24.349 4.987 1.00 77.44 465 ILE A N 1
ATOM 3656 C CA . ILE A 1 465 ? -14.313 25.182 5.701 1.00 77.44 465 ILE A CA 1
ATOM 3657 C C . ILE A 1 465 ? -12.909 24.559 5.624 1.00 77.44 465 ILE A C 1
ATOM 3659 O O . ILE A 1 465 ? -11.962 25.227 5.209 1.00 77.44 465 ILE A O 1
ATOM 3663 N N . ALA A 1 466 ? -12.763 23.267 5.939 1.00 68.50 466 ALA A N 1
ATOM 3664 C CA . ALA A 1 466 ? -11.480 22.567 5.850 1.00 68.50 466 ALA A CA 1
ATOM 3665 C C . ALA A 1 466 ? -10.959 22.490 4.405 1.00 68.50 466 ALA A C 1
ATOM 3667 O O . ALA A 1 466 ? -9.778 22.739 4.162 1.00 68.50 466 ALA A O 1
ATOM 3668 N N . SER A 1 467 ? -11.833 22.227 3.424 1.00 68.94 467 SER A N 1
ATOM 3669 C CA . SER A 1 467 ? -11.463 22.286 2.008 1.00 68.94 467 SER A CA 1
ATOM 3670 C C . SER A 1 467 ? -11.050 23.691 1.583 1.00 68.94 467 SER A C 1
ATOM 3672 O O . SER A 1 467 ? -10.191 23.797 0.712 1.00 68.94 467 SER A O 1
ATOM 3674 N N . CYS A 1 468 ? -11.634 24.751 2.143 1.00 78.75 468 CYS A N 1
ATOM 3675 C CA . CYS A 1 468 ? -11.222 26.118 1.855 1.00 78.75 468 CYS A CA 1
ATOM 3676 C C . CYS A 1 468 ? -9.828 26.395 2.425 1.00 78.75 468 CYS A C 1
ATOM 3678 O O . CYS A 1 468 ? -8.956 26.833 1.675 1.00 78.75 468 CYS A O 1
ATOM 3680 N N . PHE A 1 469 ? -9.575 26.064 3.696 1.00 73.81 469 PHE A N 1
ATOM 3681 C CA . PHE A 1 469 ? -8.243 26.198 4.292 1.00 73.81 469 PHE A CA 1
ATOM 3682 C C . PHE A 1 469 ? -7.187 25.407 3.506 1.00 73.81 469 PHE A C 1
ATOM 3684 O O . PHE A 1 469 ? -6.120 25.937 3.219 1.00 73.81 469 PHE A O 1
ATOM 3691 N N . MET A 1 470 ? -7.494 24.179 3.074 1.00 64.75 470 MET A N 1
ATOM 3692 C CA . MET A 1 470 ? -6.568 23.359 2.282 1.00 64.75 470 MET A CA 1
ATOM 3693 C C . MET A 1 470 ? -6.369 23.862 0.843 1.00 64.75 470 MET A C 1
ATOM 3695 O O . MET A 1 470 ? -5.260 23.757 0.333 1.00 64.75 470 MET A O 1
ATOM 3699 N N . LYS A 1 471 ? -7.396 24.434 0.194 1.00 67.62 471 LYS A N 1
ATOM 3700 C CA . LYS A 1 471 ? -7.292 25.035 -1.156 1.00 67.62 471 LYS A CA 1
ATOM 3701 C C . LYS A 1 471 ? -6.602 26.403 -1.169 1.00 67.62 471 LYS A C 1
ATOM 3703 O O . LYS A 1 471 ? -6.174 26.837 -2.230 1.00 67.62 471 LYS A O 1
ATOM 3708 N N . ASN A 1 472 ? -6.531 27.086 -0.025 1.00 65.81 472 ASN A N 1
ATOM 3709 C CA . ASN A 1 472 ? -5.890 28.397 0.112 1.00 65.81 472 ASN A CA 1
ATOM 3710 C C . ASN A 1 472 ? -4.590 28.356 0.932 1.00 65.81 472 ASN A C 1
ATOM 3712 O O . ASN A 1 472 ? -3.997 29.407 1.151 1.00 65.81 472 ASN A O 1
ATOM 3716 N N . LYS A 1 473 ? -4.105 27.171 1.336 1.00 59.44 473 LYS A N 1
ATOM 3717 C CA . LYS A 1 473 ? -2.677 27.005 1.633 1.00 59.44 473 LYS A CA 1
ATOM 3718 C C . LYS A 1 473 ? -1.907 27.304 0.353 1.00 59.44 473 LYS A C 1
ATOM 3720 O O . LYS A 1 473 ? -2.138 26.658 -0.668 1.00 59.44 473 LYS A O 1
ATOM 3725 N N . THR A 1 474 ? -1.049 28.312 0.411 1.00 42.81 474 THR A N 1
ATOM 3726 C CA . THR A 1 474 ? -0.323 28.843 -0.738 1.00 42.81 474 THR A CA 1
ATOM 3727 C C . THR A 1 474 ? 0.553 27.753 -1.358 1.00 42.81 474 THR A C 1
ATOM 3729 O O . THR A 1 474 ? 1.342 27.113 -0.666 1.00 42.81 474 THR A O 1
ATOM 3732 N N . PHE A 1 475 ? 0.405 27.525 -2.666 1.00 30.14 475 PHE A N 1
ATOM 3733 C CA . PHE A 1 475 ? 1.370 26.737 -3.430 1.00 30.14 475 PHE A CA 1
ATOM 3734 C C . PHE A 1 475 ? 2.689 27.517 -3.479 1.00 30.14 475 PHE A C 1
ATOM 3736 O O . PHE A 1 475 ? 2.736 28.578 -4.096 1.00 30.14 475 PHE A O 1
ATOM 3743 N N . SER A 1 476 ? 3.758 26.972 -2.900 1.00 25.47 476 SER A N 1
ATOM 3744 C CA . SER A 1 476 ? 5.130 27.316 -3.282 1.00 25.47 476 SER A CA 1
ATOM 3745 C C . SER A 1 476 ? 5.523 26.444 -4.479 1.00 25.47 476 SER A C 1
ATOM 3747 O O . SER A 1 476 ? 6.098 25.365 -4.328 1.00 25.47 476 SER A O 1
ATOM 3749 N N . VAL A 1 477 ? 5.116 26.875 -5.671 1.00 26.36 477 VAL A N 1
ATOM 3750 C CA . VAL A 1 477 ? 5.683 26.409 -6.941 1.00 26.36 477 VAL A CA 1
ATOM 3751 C C . VAL A 1 477 ? 6.451 27.598 -7.489 1.00 26.36 477 VAL A C 1
ATOM 3753 O O . VAL A 1 477 ? 5.825 28.606 -7.813 1.00 26.36 477 VAL A O 1
ATOM 3756 N N . LEU A 1 478 ? 7.775 27.442 -7.581 1.00 25.03 478 LEU A N 1
ATOM 3757 C CA . LEU A 1 478 ? 8.772 28.521 -7.604 1.00 25.03 478 LEU A CA 1
ATOM 3758 C C . LEU A 1 478 ? 8.884 29.219 -6.224 1.00 25.03 478 LEU A C 1
ATOM 3760 O O . LEU A 1 478 ? 7.863 29.513 -5.600 1.00 25.03 478 LEU A O 1
ATOM 3764 N N . GLU A 1 479 ? 10.073 29.475 -5.675 1.00 27.02 479 GLU A N 1
ATOM 3765 C CA . GLU A 1 479 ? 11.443 29.101 -6.101 1.00 27.02 479 GLU A CA 1
ATOM 3766 C C . GLU A 1 479 ? 12.055 28.054 -5.155 1.00 27.02 479 GLU A C 1
ATOM 3768 O O . GLU A 1 479 ? 11.819 28.160 -3.929 1.00 27.02 479 GLU A O 1
#

pLDDT: mean 71.03, std 24.39, range [21.88, 98.44]

Secondary structure (DSSP, 8-state):
-HHHHHHHHHHHHHHHHHHHHHHHHHHHHHHT--EEEEPTT--S----HHHHHHTEEEETTEEEESS-HHHHHH-TTSGGG----TTTS-EEEEEEE------------------------------------------------------------------------TTSS---------EEEEEEEEEEEEE--EEEEEEE-GGG-EEE---BTTB-SSEEEEE-BEEEEEEEEEEEEESSSSEEEEEEEETTEEEEEEEETTTTEEEEEEEEE-TT-SS-----SEE-EETTTEEEEEEBTTT--EESSSEEEE-SSSTT-EEEE-SSEEEEGGGSEEEEE--TT----GGGG--SEESSPPEEE-GGGGGT---EEE-PPPTHHHHHHHH----TT-HHHHHHHHHHHHHTTSB-TTS-B-HHHHHHTS-TTS-HHHHHHHHHHHTT---SSHHHHHHHHHHHHHHHSPP----

Foldseek 3Di:
DVVVVVVVVVVVVVVVLVVVLVVLVVVLCLLQAAKEFEFAPFQFAFAEPVVLLVQFDDDPLEGAGPDDVVVQVVDSPHCLRPDLAALHHAWEKEKFFPDDDPDDPPPPDDDDDDDDDDDDDDDDDDDDDDDDDDDDDDDDDDDDDDDDDDDDDDDDDDDDDDDDDDDDDPPPPPPDDPNDWGWMKIKIKIKTQKFWAFWFQWAQPDVQGTHGDDADPNHRPHDTAGWAIWGMAIFMKMFTDTSDSAGQKIKGDFPQKIFIFGADPVQLWTATDDMGHDPPWPDDKDADRIFHADVSRHTYWWQFHRRGGIHRDAAWIDDTHDPPTTTGTDRHRIHSNSSHYDYHYPDPPGDGPVVLQRQGWYYDDFDQARPCVVVVPRTTSYHIYDNCSNVCVVPVDDDLDDLVQLVVLLVVCCVQQQAPPQLAGDLVSQLVPPDPVDDSVLSVVLCVVLRPADDPDSSNSSSSSVVSSVVSPDDCPDD

Organism: NCBI:txid597456

Radius of gyration: 31.18 Å; chains: 1; bounding box: 92×82×89 Å